Protein AF-A0A813KAL3-F1 (afdb_monomer)

pLDDT: mean 78.49, std 17.71, range [39.69, 97.56]

Foldseek 3Di:
DVVVVLVLQQVLADAAPVVVDPPDDHRHDHPLVSQVVSCVVVVVPPNVDHPVRSVVVVVVVVPPDDPDPLNVLVVVQDDQVPDPDDQFFKKFFDPPQDPVQWPDDPPGDGLFIWGFHDWDSSDVVFTWTWTAGLQRDTTIGGPVRMDGHPDDRHRDDPPVVVVVVVLCVLLVLLVDDPVPHDPLSVLLLLLLLLVLQVCVVVVHALVNVQVVLPPVPPQWHALVSQLVVSVVSVVVVRSPPPPDDDRDDSVSSVSSVVSQPRVPPNTHHSSSSNSNSVSSVVVVVVVVLVVVLVNDDCVSDDPVSVVVCVVVVVVVVVCVVVVPCVVVCVVVVLVVVVVPPPVVCVQVVCPPPPPPDDDDDDDDDDPPDPQDHDDPVLVVQLSVLQCVQCVVPVQWHFLVCLQVSCVSSVHHDDPLRSVLLCPVLDDPPDGTHHPNSSVVSNSCSVRDVNPRPDDSPPDDPPDDPVVVVVVVVVVD

Organism: Polarella glacialis (NCBI:txid89957)

Structure (mmCIF, N/CA/C/O backbone):
data_AF-A0A813KAL3-F1
#
_entry.id   AF-A0A813KAL3-F1
#
loop_
_atom_site.group_PDB
_atom_site.id
_atom_site.type_symbol
_atom_site.label_atom_id
_atom_site.label_alt_id
_atom_site.label_comp_id
_atom_site.label_asym_id
_atom_site.label_entity_id
_atom_site.label_seq_id
_atom_site.pdbx_PDB_ins_code
_atom_site.Cartn_x
_atom_site.Cartn_y
_atom_site.Cartn_z
_atom_site.occupancy
_atom_site.B_iso_or_equiv
_atom_site.auth_seq_id
_atom_site.auth_comp_id
_atom_site.auth_asym_id
_atom_site.auth_atom_id
_atom_site.pdbx_PDB_model_num
ATOM 1 N N . PHE A 1 1 ? 5.044 -33.926 -51.360 1.00 53.75 1 PHE A N 1
ATOM 2 C CA . PHE A 1 1 ? 5.041 -32.586 -50.729 1.00 53.75 1 PHE A CA 1
ATOM 3 C C . PHE A 1 1 ? 6.468 -32.076 -50.583 1.00 53.75 1 PHE A C 1
ATOM 5 O O . PHE A 1 1 ? 6.751 -31.003 -51.092 1.00 53.75 1 PHE A O 1
ATOM 12 N N . HIS A 1 2 ? 7.365 -32.892 -50.018 1.00 59.62 2 HIS A N 1
ATOM 13 C CA . HIS A 1 2 ? 8.795 -32.603 -49.872 1.00 59.62 2 HIS A CA 1
ATOM 14 C C . HIS A 1 2 ? 9.475 -32.104 -51.165 1.00 59.62 2 HIS A C 1
ATOM 16 O O . HIS A 1 2 ? 9.965 -30.988 -51.176 1.00 59.62 2 HIS A O 1
ATOM 22 N N . ASP A 1 3 ? 9.379 -32.826 -52.288 1.00 72.50 3 ASP A N 1
ATOM 23 C CA . ASP A 1 3 ? 10.091 -32.445 -53.531 1.00 72.50 3 ASP A CA 1
ATOM 24 C C . ASP A 1 3 ? 9.637 -31.102 -54.130 1.00 72.50 3 ASP A C 1
ATOM 26 O O . ASP A 1 3 ? 10.437 -30.334 -54.661 1.00 72.50 3 ASP A O 1
ATOM 30 N N . LYS A 1 4 ? 8.341 -30.782 -54.006 1.00 71.62 4 LYS A N 1
ATOM 31 C CA . LYS A 1 4 ? 7.794 -29.485 -54.438 1.00 71.62 4 LYS A CA 1
ATOM 32 C C . LYS A 1 4 ? 8.229 -28.356 -53.502 1.00 71.62 4 LYS A C 1
ATOM 34 O O . LYS A 1 4 ? 8.451 -27.241 -53.961 1.00 71.62 4 LYS A O 1
ATOM 39 N N . PHE A 1 5 ? 8.347 -28.648 -52.207 1.00 72.00 5 PHE A N 1
ATOM 40 C CA . PHE A 1 5 ? 8.825 -27.694 -51.214 1.00 72.00 5 PHE A CA 1
ATOM 41 C C . PHE A 1 5 ? 10.324 -27.428 -51.370 1.00 72.00 5 PHE A C 1
ATOM 43 O O . PHE A 1 5 ? 10.725 -26.275 -51.315 1.00 72.00 5 PHE A O 1
ATOM 50 N N . SER A 1 6 ? 11.134 -28.452 -51.656 1.00 78.06 6 SER A N 1
ATOM 51 C CA . SER A 1 6 ? 12.558 -28.292 -51.973 1.00 78.06 6 SER A CA 1
ATOM 52 C C . SER A 1 6 ? 12.765 -27.396 -53.193 1.00 78.06 6 SER A C 1
ATOM 54 O O . SER A 1 6 ? 13.559 -26.467 -53.123 1.00 78.06 6 SER A O 1
ATOM 56 N N . TYR A 1 7 ? 11.983 -27.589 -54.264 1.00 84.88 7 TYR A N 1
ATOM 57 C CA . TYR A 1 7 ? 12.041 -26.710 -55.436 1.00 84.88 7 TYR A CA 1
ATOM 58 C C . TYR A 1 7 ? 11.692 -25.253 -55.095 1.00 84.88 7 TYR A C 1
ATOM 60 O O . TYR A 1 7 ? 12.392 -24.337 -55.511 1.00 84.88 7 TYR A O 1
ATOM 68 N N . LEU A 1 8 ? 10.633 -25.023 -54.310 1.00 79.25 8 LEU A N 1
ATOM 69 C CA . LEU A 1 8 ? 10.284 -23.675 -53.848 1.00 79.25 8 LEU A CA 1
ATOM 70 C C . LEU A 1 8 ? 11.388 -23.081 -52.966 1.00 79.25 8 LEU A C 1
ATOM 72 O O . LEU A 1 8 ? 11.769 -21.932 -53.155 1.00 79.25 8 LEU A O 1
ATOM 76 N N . PHE A 1 9 ? 11.948 -23.857 -52.044 1.00 82.50 9 PHE A N 1
ATOM 77 C CA . PHE A 1 9 ? 13.043 -23.409 -51.192 1.00 82.50 9 PHE A CA 1
ATOM 78 C C . PHE A 1 9 ? 14.277 -23.007 -52.017 1.00 82.50 9 PHE A C 1
ATOM 80 O O . PHE A 1 9 ? 14.863 -21.954 -51.774 1.00 82.50 9 PHE A O 1
ATOM 87 N N . ASP A 1 10 ? 14.614 -23.781 -53.052 1.00 86.31 10 ASP A N 1
ATOM 88 C CA . ASP A 1 10 ? 15.715 -23.488 -53.973 1.00 86.31 10 ASP A CA 1
ATOM 89 C C . ASP A 1 10 ? 15.505 -22.212 -54.802 1.00 86.31 10 ASP A C 1
ATOM 91 O O . ASP A 1 10 ? 16.484 -21.566 -55.175 1.00 86.31 10 ASP A O 1
ATOM 95 N N . VAL A 1 11 ? 14.253 -21.836 -55.089 1.00 91.56 11 VAL A N 1
ATOM 96 C CA . VAL A 1 11 ? 13.915 -20.589 -55.800 1.00 91.56 11 VAL A CA 1
ATOM 97 C C . VAL A 1 11 ? 14.104 -19.363 -54.907 1.00 91.56 11 VAL A C 1
ATOM 99 O O . VAL A 1 11 ? 14.513 -18.312 -55.396 1.00 91.56 11 VAL A O 1
ATOM 102 N N . TYR A 1 12 ? 13.811 -19.487 -53.610 1.00 89.94 12 TYR A N 1
ATOM 103 C CA . TYR A 1 12 ? 13.822 -18.361 -52.672 1.00 89.94 12 TYR A CA 1
ATOM 104 C C . TYR A 1 12 ? 15.092 -18.262 -51.819 1.00 89.94 12 TYR A C 1
ATOM 106 O O . TYR A 1 12 ? 15.273 -17.256 -51.144 1.00 89.94 12 TYR A O 1
ATOM 114 N N . ARG A 1 13 ? 15.992 -19.250 -51.824 1.00 90.44 13 ARG A N 1
ATOM 115 C CA . ARG A 1 13 ? 17.281 -19.125 -51.124 1.00 90.44 13 ARG A CA 1
ATOM 116 C C . ARG A 1 13 ? 18.128 -17.995 -51.718 1.00 90.44 13 ARG A C 1
ATOM 118 O O . ARG A 1 13 ? 18.230 -17.842 -52.933 1.00 90.44 13 ARG A O 1
ATOM 125 N N . ASP A 1 14 ? 18.797 -17.247 -50.858 1.00 89.88 14 ASP A N 1
ATOM 126 C CA . ASP A 1 14 ? 19.598 -16.077 -51.229 1.00 89.88 14 ASP A CA 1
ATOM 127 C C . ASP A 1 14 ? 21.005 -16.095 -50.612 1.00 89.88 14 ASP A C 1
ATOM 129 O O . ASP A 1 14 ? 21.867 -15.316 -51.020 1.00 89.88 14 ASP A O 1
ATOM 133 N N . VAL A 1 15 ? 21.284 -17.023 -49.690 1.00 87.06 15 VAL A N 1
ATOM 134 C CA . VAL A 1 15 ? 22.611 -17.213 -49.092 1.00 87.06 15 VAL A CA 1
ATOM 135 C C . VAL A 1 15 ? 23.120 -18.617 -49.392 1.00 87.06 15 VAL A C 1
ATOM 137 O O . VAL A 1 15 ? 22.489 -19.615 -49.058 1.00 87.06 15 VAL A O 1
ATOM 140 N N . SER A 1 16 ? 24.300 -18.718 -50.004 1.00 85.19 16 SER A N 1
ATOM 141 C CA . SER A 1 16 ? 24.963 -20.010 -50.196 1.00 85.19 16 SER A CA 1
ATOM 142 C C . SER A 1 16 ? 25.546 -20.511 -48.877 1.00 85.19 16 SER A C 1
ATOM 144 O O . SER A 1 16 ? 26.274 -19.781 -48.214 1.00 85.19 16 SER A O 1
ATOM 146 N N . THR A 1 17 ? 25.285 -21.768 -48.516 1.00 83.44 17 THR A N 1
ATOM 147 C CA . THR A 1 17 ? 25.870 -22.429 -47.334 1.00 83.44 17 THR A CA 1
ATOM 148 C C . THR A 1 17 ? 27.205 -23.114 -47.635 1.00 83.44 17 THR A C 1
ATOM 150 O O . THR A 1 17 ? 27.777 -23.744 -46.752 1.00 83.44 17 THR A O 1
ATOM 153 N N . ALA A 1 18 ? 27.748 -22.964 -48.851 1.00 82.75 18 ALA A N 1
ATOM 154 C CA . ALA A 1 18 ? 28.988 -23.627 -49.271 1.00 82.75 18 ALA A CA 1
ATOM 155 C C . ALA A 1 18 ? 30.212 -23.268 -48.402 1.00 82.75 18 ALA A C 1
ATOM 157 O O . ALA A 1 18 ? 31.153 -24.051 -48.308 1.00 82.75 18 ALA A O 1
ATOM 158 N N . PHE A 1 19 ? 30.202 -22.110 -47.731 1.00 76.75 19 PHE A N 1
ATOM 159 C CA . PHE A 1 19 ? 31.289 -21.681 -46.842 1.00 76.75 19 PHE A CA 1
ATOM 160 C C . PHE A 1 19 ? 31.383 -22.491 -45.536 1.00 76.75 19 PHE A C 1
ATOM 162 O O . PHE A 1 19 ? 32.384 -22.384 -44.833 1.00 76.75 19 PHE A O 1
ATOM 169 N N . LEU A 1 20 ? 30.365 -23.291 -45.203 1.00 77.19 20 LEU A N 1
ATOM 170 C CA . LEU A 1 20 ? 30.324 -24.116 -43.990 1.00 77.19 20 LEU A CA 1
ATOM 171 C C . LEU A 1 20 ? 31.003 -25.493 -44.164 1.00 77.19 20 LEU A C 1
ATOM 173 O O . LEU A 1 20 ? 31.069 -26.262 -43.207 1.00 77.19 20 LEU A O 1
ATOM 177 N N . GLY A 1 21 ? 31.547 -25.789 -45.352 1.00 83.75 21 GLY A N 1
ATOM 178 C CA . GLY A 1 21 ? 32.268 -27.030 -45.656 1.00 83.75 21 GLY A CA 1
ATOM 179 C C . GLY A 1 21 ? 31.365 -28.252 -45.868 1.00 83.75 21 GLY A C 1
ATOM 180 O O . GLY A 1 21 ? 30.139 -28.148 -45.865 1.00 83.75 21 GLY A O 1
ATOM 181 N N . ASP A 1 22 ? 31.984 -29.426 -46.028 1.00 78.94 22 ASP A N 1
ATOM 182 C CA . ASP A 1 22 ? 31.327 -30.690 -46.425 1.00 78.94 22 ASP A CA 1
ATOM 183 C C . ASP A 1 22 ? 30.292 -31.232 -45.414 1.00 78.94 22 ASP A C 1
ATOM 185 O O . ASP A 1 22 ? 29.606 -32.215 -45.689 1.00 78.94 22 ASP A O 1
ATOM 189 N N . GLY A 1 23 ? 30.169 -30.608 -44.238 1.00 71.50 23 GLY A N 1
ATOM 190 C CA . GLY A 1 23 ? 29.200 -30.978 -43.203 1.00 71.50 23 GLY A CA 1
ATOM 191 C C . GLY A 1 23 ? 27.857 -30.244 -43.283 1.00 71.50 23 GLY A C 1
ATOM 192 O O . GLY A 1 23 ? 26.934 -30.603 -42.552 1.00 71.50 23 GLY A O 1
ATOM 193 N N . ALA A 1 24 ? 27.727 -29.216 -44.127 1.00 73.06 24 ALA A N 1
ATOM 194 C CA . ALA A 1 24 ? 26.480 -28.470 -44.257 1.00 73.06 24 ALA A CA 1
ATOM 195 C C . ALA A 1 24 ? 25.526 -29.136 -45.264 1.00 73.06 24 ALA A C 1
ATOM 197 O O . ALA A 1 24 ? 25.977 -29.608 -46.310 1.00 73.06 24 ALA A O 1
ATOM 198 N N . PRO A 1 25 ? 24.202 -29.140 -45.005 1.00 69.62 25 PRO A N 1
ATOM 199 C CA . PRO A 1 25 ? 23.235 -29.622 -45.980 1.00 69.62 25 PRO A CA 1
ATOM 200 C C . PRO A 1 25 ? 23.405 -28.861 -47.308 1.00 69.62 25 PRO A C 1
ATOM 202 O O . PRO A 1 25 ? 23.437 -27.620 -47.299 1.00 69.62 25 PRO A O 1
ATOM 205 N N . PRO A 1 26 ? 23.519 -29.560 -48.451 1.00 70.38 26 PRO A N 1
ATOM 206 C CA . PRO A 1 26 ? 23.567 -28.910 -49.752 1.00 70.38 26 PRO A CA 1
ATOM 207 C C . PRO A 1 26 ? 22.205 -28.254 -49.995 1.00 70.38 26 PRO A C 1
ATOM 209 O O . PRO A 1 26 ? 21.198 -28.947 -50.107 1.00 70.38 26 PRO A O 1
ATOM 212 N N . GLY A 1 27 ? 22.141 -26.921 -50.013 1.00 71.00 27 GLY A N 1
ATOM 213 C CA . GLY A 1 27 ? 20.837 -26.263 -50.135 1.00 71.00 27 GLY A CA 1
ATOM 214 C C . GLY A 1 27 ? 20.788 -24.750 -49.984 1.00 71.00 27 GLY A C 1
ATOM 215 O O . GLY A 1 27 ? 19.823 -24.157 -50.452 1.00 71.00 27 GLY A O 1
ATOM 216 N N . GLY A 1 28 ? 21.808 -24.091 -49.428 1.00 83.12 28 GLY A N 1
ATOM 217 C CA . GLY A 1 28 ? 21.713 -22.661 -49.122 1.00 83.12 28 GLY A CA 1
ATOM 218 C C . GLY A 1 28 ? 20.748 -22.362 -47.968 1.00 83.12 28 GLY A C 1
ATOM 219 O O . GLY A 1 28 ? 20.106 -23.252 -47.414 1.00 83.12 28 GLY A O 1
ATOM 220 N N . HIS A 1 29 ? 20.672 -21.096 -47.580 1.00 85.94 29 HIS A N 1
ATOM 221 C CA . HIS A 1 29 ? 19.776 -20.572 -46.559 1.00 85.94 29 HIS A CA 1
ATOM 222 C C . HIS A 1 29 ? 18.949 -19.429 -47.152 1.00 85.94 29 HIS A C 1
ATOM 224 O O . HIS A 1 29 ? 19.370 -18.763 -48.101 1.00 85.94 29 HIS A O 1
ATOM 230 N N . MET A 1 30 ? 17.763 -19.227 -46.592 1.00 90.94 30 MET A N 1
ATOM 231 C CA . MET A 1 30 ? 16.859 -18.146 -46.953 1.00 90.94 30 MET A CA 1
ATOM 232 C C . MET A 1 30 ? 16.943 -17.096 -45.851 1.00 90.94 30 MET A C 1
ATOM 234 O O . MET A 1 30 ? 16.617 -17.403 -44.710 1.00 90.94 30 MET A O 1
ATOM 238 N N . THR A 1 31 ? 17.384 -15.876 -46.147 1.00 91.50 31 THR A N 1
ATOM 239 C CA . THR A 1 31 ? 17.345 -14.788 -45.165 1.00 91.50 31 THR A CA 1
ATOM 240 C C . THR A 1 31 ? 15.905 -14.457 -44.794 1.00 91.50 31 THR A C 1
ATOM 242 O O . THR A 1 31 ? 14.956 -14.781 -45.511 1.00 91.50 31 THR A O 1
ATOM 245 N N . ILE A 1 32 ? 15.723 -13.713 -43.701 1.00 91.38 32 ILE A N 1
ATOM 246 C CA . ILE A 1 32 ? 14.401 -13.213 -43.316 1.00 91.38 32 ILE A CA 1
ATOM 247 C C . ILE A 1 32 ? 13.732 -12.419 -44.447 1.00 91.38 32 ILE A C 1
ATOM 249 O O . ILE A 1 32 ? 12.521 -12.508 -44.621 1.00 91.38 32 ILE A O 1
ATOM 253 N N . ALA A 1 33 ? 14.502 -11.672 -45.243 1.00 93.19 33 ALA A N 1
ATOM 254 C CA . ALA A 1 33 ? 13.959 -10.900 -46.354 1.00 93.19 33 ALA A CA 1
ATOM 255 C C . ALA A 1 33 ? 13.392 -11.822 -47.444 1.00 93.19 33 ALA A C 1
ATOM 257 O O . ALA A 1 33 ? 12.278 -11.602 -47.923 1.00 93.19 33 ALA A O 1
ATOM 258 N N . ALA A 1 34 ? 14.123 -12.883 -47.784 1.00 92.12 34 ALA A N 1
ATOM 259 C CA . ALA A 1 34 ? 13.679 -13.877 -48.747 1.00 92.12 34 ALA A CA 1
ATOM 260 C C . ALA A 1 34 ? 12.511 -14.734 -48.225 1.00 92.12 34 ALA A C 1
ATOM 262 O O . ALA A 1 34 ? 11.588 -15.035 -48.980 1.00 92.12 34 ALA A O 1
ATOM 263 N N . PHE A 1 35 ? 12.473 -15.032 -46.924 1.00 93.06 35 PHE A N 1
ATOM 264 C CA . PHE A 1 35 ? 11.352 -15.737 -46.296 1.00 93.06 35 PHE A CA 1
ATOM 265 C C . PHE A 1 35 ? 10.077 -14.894 -46.259 1.00 93.06 35 PHE A C 1
ATOM 267 O O . PHE A 1 35 ? 9.001 -15.377 -46.604 1.00 93.06 35 PHE A O 1
ATOM 274 N N . VAL A 1 36 ? 10.191 -13.603 -45.932 1.00 91.81 36 VAL A N 1
ATOM 275 C CA . VAL A 1 36 ? 9.070 -12.659 -46.039 1.00 91.81 36 VAL A CA 1
ATOM 276 C C . VAL A 1 36 ? 8.573 -12.587 -47.481 1.00 91.81 36 VAL A C 1
ATOM 278 O O . VAL A 1 36 ? 7.365 -12.625 -47.710 1.00 91.81 36 VAL A O 1
ATOM 281 N N . ARG A 1 37 ? 9.484 -12.533 -48.462 1.00 92.56 37 ARG A N 1
ATOM 282 C CA . ARG A 1 37 ? 9.133 -12.535 -49.887 1.00 92.56 37 ARG A CA 1
ATOM 283 C C . ARG A 1 37 ? 8.382 -13.805 -50.288 1.00 92.56 37 ARG A C 1
ATOM 285 O O . ARG A 1 37 ? 7.333 -13.697 -50.915 1.00 92.56 37 ARG A O 1
ATOM 292 N N . PHE A 1 38 ? 8.870 -14.974 -49.875 1.00 93.06 38 PHE A N 1
ATOM 293 C CA . PHE A 1 38 ? 8.184 -16.250 -50.068 1.00 93.06 38 PHE A CA 1
ATOM 294 C C . PHE A 1 38 ? 6.758 -16.194 -49.509 1.00 93.06 38 PHE A C 1
ATOM 296 O O . PHE A 1 38 ? 5.806 -16.454 -50.240 1.00 93.06 38 PHE A O 1
ATOM 303 N N . CYS A 1 39 ? 6.588 -15.770 -48.252 1.00 92.25 39 CYS A N 1
ATOM 304 C CA . CYS A 1 39 ? 5.274 -15.661 -47.618 1.00 92.25 39 CYS A CA 1
ATOM 305 C C . CYS A 1 39 ? 4.336 -14.663 -48.315 1.00 92.25 39 CYS A C 1
ATOM 307 O O . CYS A 1 39 ? 3.126 -14.882 -48.294 1.00 92.25 39 CYS A O 1
ATOM 309 N N . ILE A 1 40 ? 4.862 -13.595 -48.921 1.00 92.00 40 ILE A N 1
ATOM 310 C CA . ILE A 1 40 ? 4.076 -12.657 -49.739 1.00 92.00 40 ILE A CA 1
ATOM 311 C C . ILE A 1 40 ? 3.592 -13.338 -51.017 1.00 92.00 40 ILE A C 1
ATOM 313 O O . ILE A 1 40 ? 2.402 -13.295 -51.328 1.00 92.00 40 ILE A O 1
ATOM 317 N N . ASP A 1 41 ? 4.496 -13.996 -51.738 1.00 93.62 41 ASP A N 1
ATOM 318 C CA . ASP A 1 41 ? 4.194 -14.581 -53.044 1.00 93.62 41 ASP A CA 1
ATOM 319 C C . ASP A 1 41 ? 3.191 -15.747 -52.931 1.00 93.62 41 ASP A C 1
ATOM 321 O O . ASP A 1 41 ? 2.350 -15.926 -53.813 1.00 93.62 41 ASP A O 1
ATOM 325 N N . VAL A 1 42 ? 3.201 -16.489 -51.813 1.00 88.62 42 VAL A N 1
ATOM 326 C CA . VAL A 1 42 ? 2.192 -17.526 -51.510 1.00 88.62 42 VAL A CA 1
ATOM 327 C C . VAL A 1 42 ? 0.968 -17.008 -50.740 1.00 88.62 42 VAL A C 1
ATOM 329 O O . VAL A 1 42 ? 0.136 -17.801 -50.306 1.00 88.62 42 VAL A O 1
ATOM 332 N N . GLN A 1 43 ? 0.846 -15.688 -50.565 1.00 89.94 43 GLN A N 1
ATOM 333 C CA . GLN A 1 43 ? -0.262 -15.014 -49.873 1.00 89.94 43 GLN A CA 1
ATOM 334 C C . GLN A 1 43 ? -0.477 -15.443 -48.409 1.00 89.94 43 GLN A C 1
ATOM 336 O O . GLN A 1 43 ? -1.573 -15.304 -47.867 1.00 89.94 43 GLN A O 1
ATOM 341 N N . ILE A 1 44 ? 0.576 -15.922 -47.743 1.00 84.12 44 ILE A N 1
ATOM 342 C CA . ILE A 1 44 ? 0.588 -16.176 -46.297 1.00 84.12 44 ILE A CA 1
ATOM 343 C C . ILE A 1 44 ? 0.664 -14.850 -45.526 1.00 84.12 44 ILE A C 1
ATOM 345 O O . ILE A 1 44 ? -0.066 -14.650 -44.557 1.00 84.12 44 ILE A O 1
ATOM 349 N N . PHE A 1 45 ? 1.494 -13.910 -45.981 1.00 86.94 45 PHE A N 1
ATOM 350 C CA . PHE A 1 45 ? 1.580 -12.556 -45.433 1.00 86.94 45 PHE A CA 1
ATOM 351 C C . PHE A 1 45 ? 1.111 -11.534 -46.482 1.00 86.94 45 PHE A C 1
ATOM 353 O O . PHE A 1 45 ? 1.515 -11.643 -47.639 1.00 86.94 45 PHE A O 1
ATOM 360 N N . PRO A 1 46 ? 0.289 -10.532 -46.118 1.00 84.19 46 PRO A N 1
ATOM 361 C CA . PRO A 1 46 ? -0.242 -10.242 -44.779 1.00 84.19 46 PRO A CA 1
ATOM 362 C C . PRO A 1 46 ? -1.580 -10.935 -44.447 1.00 84.19 46 PRO A C 1
ATOM 364 O O . PRO A 1 46 ? -2.169 -10.641 -43.413 1.00 84.19 46 PRO A O 1
ATOM 367 N N . ASN A 1 47 ? -2.099 -11.808 -45.318 1.00 83.06 47 ASN A N 1
ATOM 368 C CA . ASN A 1 47 ? -3.496 -12.258 -45.236 1.00 83.06 47 ASN A CA 1
ATOM 369 C C . ASN A 1 47 ? -3.783 -13.270 -44.114 1.00 83.06 47 ASN A C 1
ATOM 371 O O . ASN A 1 47 ? -4.871 -13.240 -43.545 1.00 83.06 47 ASN A O 1
ATOM 375 N N . LEU A 1 48 ? -2.851 -14.187 -43.830 1.00 73.69 48 LEU A N 1
ATOM 376 C CA . LEU A 1 48 ? -3.042 -15.278 -42.863 1.00 73.69 48 LEU A CA 1
ATOM 377 C C . LEU A 1 48 ? -2.281 -15.047 -41.557 1.00 73.69 48 LEU A C 1
ATOM 379 O O . LEU A 1 48 ? -2.765 -15.430 -40.495 1.00 73.69 48 LEU A O 1
ATOM 383 N N . ILE A 1 49 ? -1.093 -14.447 -41.630 1.00 78.25 49 ILE A N 1
ATOM 384 C CA . ILE A 1 49 ? -0.241 -14.181 -40.466 1.00 78.25 49 ILE A CA 1
ATOM 385 C C . ILE A 1 49 ? 0.317 -12.759 -40.517 1.00 78.25 49 ILE A C 1
ATOM 387 O O . ILE A 1 49 ? 0.575 -12.222 -41.594 1.00 78.25 49 ILE A O 1
ATOM 391 N N . ASP A 1 50 ? 0.540 -12.161 -39.348 1.00 88.00 50 ASP A N 1
ATOM 392 C CA . ASP A 1 50 ? 1.211 -10.868 -39.215 1.00 88.00 50 ASP A CA 1
ATOM 393 C C . ASP A 1 50 ? 2.751 -10.999 -39.263 1.00 88.00 50 ASP A C 1
ATOM 395 O O . ASP A 1 50 ? 3.325 -12.091 -39.203 1.00 88.00 50 ASP A O 1
ATOM 399 N N . PHE A 1 51 ? 3.445 -9.861 -39.356 1.00 82.75 51 PHE A N 1
ATOM 400 C CA . PHE A 1 51 ? 4.905 -9.817 -39.479 1.00 82.75 51 PHE A CA 1
ATOM 401 C C . PHE A 1 51 ? 5.642 -10.365 -38.243 1.00 82.75 51 PHE A C 1
ATOM 403 O O . PHE A 1 51 ? 6.707 -10.966 -38.381 1.00 82.75 51 PHE A O 1
ATOM 410 N N . ASN A 1 52 ? 5.089 -10.203 -37.036 1.00 73.25 52 ASN A N 1
ATOM 411 C CA . ASN A 1 52 ? 5.691 -10.741 -35.813 1.00 73.25 52 ASN A CA 1
ATOM 412 C C . ASN A 1 52 ? 5.558 -12.264 -35.755 1.00 73.25 52 ASN A C 1
ATOM 414 O O . ASN A 1 52 ? 6.511 -12.942 -35.367 1.00 73.25 52 ASN A O 1
ATOM 418 N N . SER A 1 53 ? 4.408 -12.796 -36.166 1.00 75.50 53 SER A N 1
ATOM 419 C CA . SER A 1 53 ? 4.166 -14.235 -36.301 1.00 75.50 53 SER A CA 1
ATOM 420 C C . SER A 1 53 ? 5.116 -14.858 -37.332 1.00 75.50 53 SER A C 1
ATOM 422 O O . SER A 1 53 ? 5.757 -15.872 -37.054 1.00 75.50 53 SER A O 1
ATOM 424 N N . LEU A 1 54 ? 5.319 -14.190 -38.472 1.00 79.25 54 LEU A N 1
ATOM 425 C CA . LEU A 1 54 ? 6.282 -14.596 -39.499 1.00 79.25 54 LEU A CA 1
ATOM 426 C C . LEU A 1 54 ? 7.731 -14.579 -38.980 1.00 79.25 54 LEU A C 1
ATOM 428 O O . LEU A 1 54 ? 8.460 -15.554 -39.158 1.00 79.25 54 LEU A O 1
ATOM 432 N N . LEU A 1 55 ? 8.143 -13.517 -38.277 1.00 76.75 55 LEU A N 1
ATOM 433 C CA . LEU A 1 55 ? 9.458 -13.440 -37.627 1.00 76.75 55 LEU A CA 1
ATOM 434 C C . LEU A 1 55 ? 9.662 -14.534 -36.574 1.00 76.75 55 LEU A C 1
ATOM 436 O O . LEU A 1 55 ? 10.789 -14.988 -36.378 1.00 76.75 55 LEU A O 1
ATOM 440 N N . CYS A 1 56 ? 8.598 -14.927 -35.872 1.00 73.56 56 CYS A N 1
ATOM 441 C CA . CYS A 1 56 ? 8.634 -16.008 -34.896 1.00 73.56 56 CYS A CA 1
ATOM 442 C C . CYS A 1 56 ? 8.919 -17.340 -35.593 1.00 73.56 56 CYS A C 1
ATOM 444 O O . CYS A 1 56 ? 9.889 -18.000 -35.242 1.00 73.56 56 CYS A O 1
ATOM 446 N N . ILE A 1 57 ? 8.158 -17.661 -36.645 1.00 78.00 57 ILE A N 1
ATOM 447 C CA . ILE A 1 57 ? 8.346 -18.876 -37.452 1.00 78.00 57 ILE A CA 1
ATOM 448 C C . ILE A 1 57 ? 9.760 -18.930 -38.036 1.00 78.00 57 ILE A C 1
ATOM 450 O O . ILE A 1 57 ? 10.432 -19.952 -37.912 1.00 78.00 57 ILE A O 1
ATOM 454 N N . PHE A 1 58 ? 10.234 -17.823 -38.619 1.00 85.06 58 PHE A N 1
ATOM 455 C CA . PHE A 1 58 ? 11.582 -17.742 -39.178 1.00 85.06 58 PHE A CA 1
ATOM 456 C C . PHE A 1 58 ? 12.649 -18.036 -38.124 1.00 85.06 58 PHE A C 1
ATOM 458 O O . PHE A 1 58 ? 13.510 -18.884 -38.327 1.00 85.06 58 PHE A O 1
ATOM 465 N N . ARG A 1 59 ? 12.559 -17.377 -36.963 1.00 78.06 59 ARG A N 1
ATOM 466 C CA . ARG A 1 59 ? 13.526 -17.558 -35.877 1.00 78.06 59 ARG A CA 1
ATOM 467 C C . ARG A 1 59 ? 13.472 -18.955 -35.278 1.00 78.06 59 ARG A C 1
ATOM 469 O O . ARG A 1 59 ? 14.525 -19.467 -34.938 1.0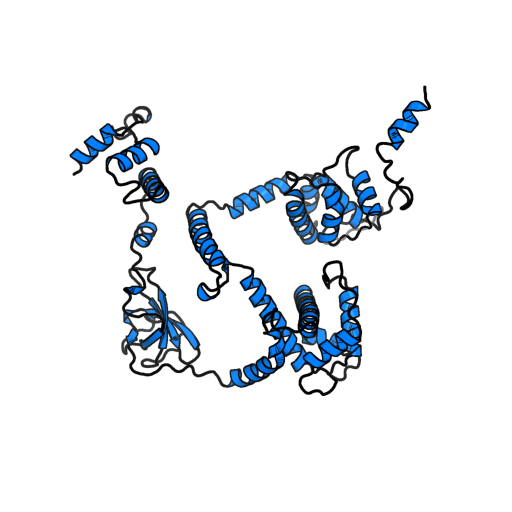0 78.06 59 ARG A O 1
ATOM 476 N N . SER A 1 60 ? 12.292 -19.566 -35.174 1.00 72.62 60 SER A N 1
ATOM 477 C CA . SER A 1 60 ? 12.134 -20.951 -34.718 1.00 72.62 60 SER A CA 1
ATOM 478 C C . SER A 1 60 ? 12.751 -21.954 -35.694 1.00 72.62 60 SER A C 1
ATOM 480 O O . SER A 1 60 ? 13.343 -22.938 -35.263 1.00 72.62 60 SER A O 1
ATOM 482 N N . ALA A 1 61 ? 12.643 -21.697 -37.000 1.00 75.38 61 ALA A N 1
ATOM 483 C CA . ALA A 1 61 ? 13.268 -22.516 -38.035 1.00 75.38 61 ALA A CA 1
ATOM 484 C C . ALA A 1 61 ? 14.788 -22.285 -38.139 1.00 75.38 61 ALA A C 1
ATOM 486 O O . ALA A 1 61 ? 15.521 -23.202 -38.492 1.00 75.38 61 ALA A O 1
ATOM 487 N N . GLU A 1 62 ? 15.270 -21.080 -37.825 1.00 70.50 62 GLU A N 1
ATOM 488 C CA . GLU A 1 62 ? 16.699 -20.751 -37.737 1.00 70.50 62 GLU A CA 1
ATOM 489 C C . GLU A 1 62 ? 17.330 -21.336 -36.460 1.00 70.50 62 GLU A C 1
ATOM 491 O O . GLU A 1 62 ? 18.483 -21.762 -36.456 1.00 70.50 62 GLU A O 1
ATOM 496 N N . SER A 1 63 ? 16.556 -21.415 -35.376 1.00 55.28 63 SER A N 1
ATOM 497 C CA . SER A 1 63 ? 16.980 -21.928 -34.078 1.00 55.28 63 SER A CA 1
ATOM 498 C C . SER A 1 63 ? 16.715 -23.423 -33.903 1.00 55.28 63 SER A C 1
ATOM 500 O O . SER A 1 63 ? 16.183 -23.786 -32.859 1.00 55.28 63 SER A O 1
ATOM 502 N N . VAL A 1 64 ? 17.067 -24.299 -34.856 1.00 52.12 64 VAL A N 1
ATOM 503 C CA . VAL A 1 64 ? 17.034 -25.766 -34.635 1.00 52.12 64 VAL A CA 1
ATOM 504 C C . VAL A 1 64 ? 18.069 -26.170 -33.565 1.00 52.12 64 VAL A C 1
ATOM 506 O O . VAL A 1 64 ? 19.115 -26.747 -33.840 1.00 52.12 64 VAL A O 1
ATOM 509 N N . GLY A 1 65 ? 17.783 -25.798 -32.322 1.00 51.78 65 GLY A N 1
ATOM 510 C CA . GLY A 1 65 ? 17.929 -26.611 -31.133 1.00 51.78 65 GLY A CA 1
ATOM 511 C C . GLY A 1 65 ? 16.548 -27.186 -30.803 1.00 51.78 65 GLY A C 1
ATOM 512 O O . GLY A 1 65 ? 15.524 -26.610 -31.174 1.00 51.78 65 GLY A O 1
ATOM 513 N N . ASP A 1 66 ? 16.541 -28.357 -30.179 1.00 46.16 66 ASP A N 1
ATOM 514 C CA . ASP A 1 66 ? 15.372 -29.193 -29.903 1.00 46.16 66 ASP A CA 1
ATOM 515 C C . ASP A 1 66 ? 14.131 -28.394 -29.475 1.00 46.16 66 ASP A C 1
ATOM 517 O O . ASP A 1 66 ? 14.164 -27.640 -28.504 1.00 46.16 66 ASP A O 1
ATOM 521 N N . ILE A 1 67 ? 13.010 -28.581 -30.181 1.00 46.12 67 ILE A N 1
ATOM 522 C CA . ILE A 1 67 ? 11.709 -28.071 -29.737 1.00 46.12 67 ILE A CA 1
ATOM 523 C C . ILE A 1 67 ? 11.381 -28.791 -28.427 1.00 46.12 67 ILE A C 1
ATOM 525 O O . ILE A 1 67 ? 11.084 -29.991 -28.417 1.00 46.12 67 ILE A O 1
ATOM 529 N N . PHE A 1 68 ? 11.465 -28.078 -27.307 1.00 55.78 68 PHE A N 1
ATOM 530 C CA . PHE A 1 68 ? 11.196 -28.661 -26.003 1.00 55.78 68 PHE A CA 1
ATOM 531 C C . PHE A 1 68 ? 9.694 -28.908 -25.836 1.00 55.78 68 PHE A C 1
ATOM 533 O O . PHE A 1 68 ? 8.843 -28.163 -26.323 1.00 55.78 68 PHE A O 1
ATOM 540 N N . ARG A 1 69 ? 9.342 -29.959 -25.085 1.00 54.28 69 ARG A N 1
ATOM 541 C CA . ARG A 1 69 ? 7.948 -30.326 -24.770 1.00 54.28 69 ARG A CA 1
ATOM 542 C C . ARG A 1 69 ? 7.149 -29.164 -24.152 1.00 54.28 69 ARG A C 1
ATOM 544 O O . ARG A 1 69 ? 5.930 -29.152 -24.274 1.00 54.28 69 ARG A O 1
ATOM 551 N N . SER A 1 70 ? 7.817 -28.202 -23.513 1.00 57.31 70 SER A N 1
ATOM 552 C CA . SER A 1 70 ? 7.221 -26.960 -23.000 1.00 57.31 70 SER A CA 1
ATOM 553 C C . SER A 1 70 ? 6.618 -26.085 -24.099 1.00 57.31 70 SER A C 1
ATOM 555 O O . SER A 1 70 ? 5.525 -25.555 -23.924 1.00 57.31 70 SER A O 1
ATOM 557 N N . ASP A 1 71 ? 7.287 -25.986 -25.244 1.00 56.91 71 ASP A N 1
ATOM 558 C CA . ASP A 1 71 ? 6.905 -25.072 -26.324 1.00 56.91 71 ASP A CA 1
ATOM 559 C C . ASP A 1 71 ? 5.736 -25.663 -27.121 1.00 56.91 71 ASP A C 1
ATOM 561 O O . ASP A 1 71 ? 4.800 -24.964 -27.503 1.00 56.91 71 ASP A O 1
ATOM 565 N N . LEU A 1 72 ? 5.724 -26.992 -27.263 1.00 54.84 72 LEU A N 1
ATOM 566 C CA . LEU A 1 72 ? 4.607 -27.732 -27.850 1.00 54.84 72 LEU A CA 1
ATOM 567 C C . LEU A 1 72 ? 3.349 -27.667 -26.965 1.00 54.84 72 LEU A C 1
ATOM 569 O O . LEU A 1 72 ? 2.242 -27.538 -27.487 1.00 54.84 72 LEU A O 1
ATOM 573 N N . LYS A 1 73 ? 3.510 -27.685 -25.631 1.00 60.03 73 LYS A N 1
ATOM 574 C CA . LYS A 1 73 ? 2.404 -27.463 -24.681 1.00 60.03 73 LYS A CA 1
ATOM 575 C C . LYS A 1 73 ? 1.790 -26.069 -24.841 1.00 60.03 73 LYS A C 1
ATOM 577 O O . LYS A 1 73 ? 0.574 -25.937 -24.754 1.00 60.03 73 LYS A O 1
ATOM 582 N N . GLN A 1 74 ? 2.597 -25.050 -25.141 1.00 58.28 74 GLN A N 1
ATOM 583 C CA . GLN A 1 74 ? 2.120 -23.674 -25.302 1.00 58.28 74 GLN A CA 1
ATOM 584 C C . GLN A 1 74 ? 1.262 -23.476 -26.565 1.00 58.28 74 GLN A C 1
ATOM 586 O O . GLN A 1 74 ? 0.357 -22.646 -26.569 1.00 58.28 74 GLN A O 1
ATOM 591 N N . CYS A 1 75 ? 1.482 -24.269 -27.617 1.00 53.94 75 CYS A N 1
ATOM 592 C CA . CYS A 1 75 ? 0.646 -24.254 -28.823 1.00 53.94 75 CYS A CA 1
ATOM 593 C C . CYS A 1 75 ? -0.637 -25.099 -28.707 1.00 53.94 75 CYS A C 1
ATOM 595 O O . CYS A 1 75 ? -1.488 -25.020 -29.588 1.00 53.94 75 CYS A O 1
ATOM 597 N N . MET A 1 76 ? -0.778 -25.907 -27.650 1.00 61.81 76 MET A N 1
ATOM 598 C CA . MET A 1 76 ? -1.909 -26.821 -27.431 1.00 61.81 76 MET A CA 1
ATOM 599 C C . MET A 1 76 ? -2.811 -26.400 -26.261 1.00 61.81 76 MET A C 1
ATOM 601 O O . MET A 1 76 ? -3.593 -27.213 -25.765 1.00 61.81 76 MET A O 1
ATOM 605 N N . VAL A 1 77 ? -2.708 -25.148 -25.805 1.00 67.75 77 VAL A N 1
ATOM 606 C CA . VAL A 1 77 ? -3.576 -24.614 -24.749 1.00 67.75 77 VAL A CA 1
ATOM 607 C C . VAL A 1 77 ? -5.020 -24.646 -25.248 1.00 67.75 77 VAL A C 1
ATOM 609 O O . VAL A 1 77 ? -5.364 -23.958 -26.208 1.00 67.75 77 VAL A O 1
ATOM 612 N N . LYS A 1 78 ? -5.854 -25.474 -24.612 1.00 75.31 78 LYS A N 1
ATOM 613 C CA . LYS A 1 78 ? -7.291 -25.522 -24.896 1.00 75.31 78 LYS A CA 1
ATOM 614 C C . LYS A 1 78 ? -7.930 -24.200 -24.490 1.00 75.31 78 LYS A C 1
ATOM 616 O O . LYS A 1 78 ? -7.554 -23.616 -23.473 1.00 75.31 78 LYS A O 1
ATOM 621 N N . ASP A 1 79 ? -8.911 -23.753 -25.263 1.00 77.88 79 ASP A N 1
ATOM 622 C CA . ASP A 1 79 ? -9.706 -22.588 -24.897 1.00 77.88 79 ASP A CA 1
ATOM 623 C C . ASP A 1 79 ? -10.451 -22.889 -23.576 1.00 77.88 79 ASP A C 1
ATOM 625 O O . ASP A 1 79 ? -11.158 -23.898 -23.492 1.00 77.88 79 ASP A O 1
ATOM 629 N N . PRO A 1 80 ? -10.314 -22.060 -22.522 1.00 77.62 80 PRO A N 1
ATOM 630 C CA . PRO A 1 80 ? -11.040 -22.251 -21.265 1.00 77.62 80 PRO A CA 1
ATOM 631 C C . PRO A 1 80 ? -12.564 -22.357 -21.440 1.00 77.62 80 PRO A C 1
ATOM 633 O O . PRO A 1 80 ? -13.238 -22.986 -20.620 1.00 77.62 80 PRO A O 1
ATOM 636 N N . SER A 1 81 ? -13.116 -21.774 -22.509 1.00 82.25 81 SER A N 1
ATOM 637 C CA . SER A 1 81 ? -14.542 -21.871 -22.840 1.00 82.25 81 SER A CA 1
ATOM 638 C C . SER A 1 81 ? -14.984 -23.281 -23.258 1.00 82.25 81 SER A C 1
ATOM 640 O O . SER A 1 81 ? -16.161 -23.609 -23.124 1.00 82.25 81 SER A O 1
ATOM 642 N N . GLU A 1 82 ? -14.056 -24.147 -23.677 1.00 85.31 82 GLU A N 1
ATOM 643 C CA . GLU A 1 82 ? -14.329 -25.551 -24.018 1.00 85.31 82 GLU A CA 1
ATOM 644 C C . GLU A 1 82 ? -14.287 -26.487 -22.798 1.00 85.31 82 GLU A C 1
ATOM 646 O O . GLU A 1 82 ? -14.600 -27.675 -22.905 1.00 85.31 82 GLU A O 1
ATOM 651 N N . SER A 1 83 ? -13.914 -25.975 -21.621 1.00 88.25 83 SER A N 1
ATOM 652 C CA . SER A 1 83 ? -13.914 -26.759 -20.386 1.00 88.25 83 SER A CA 1
ATOM 653 C C . SER A 1 83 ? -15.328 -27.199 -19.997 1.00 88.25 83 SER A C 1
ATOM 655 O O . SER A 1 83 ? -16.299 -26.448 -20.110 1.00 88.25 83 SER A O 1
ATOM 657 N N . LYS A 1 84 ? -15.430 -28.418 -19.448 1.00 91.69 84 LYS A N 1
ATOM 658 C CA . LYS A 1 84 ? -16.683 -29.019 -18.957 1.00 91.69 84 LYS A CA 1
ATOM 659 C C . LYS A 1 84 ? -17.391 -28.170 -17.895 1.00 91.69 84 LYS A C 1
ATOM 661 O O . LYS A 1 84 ? -18.607 -28.264 -17.760 1.00 91.69 84 LYS A O 1
ATOM 666 N N . PHE A 1 85 ? -16.630 -27.400 -17.124 1.00 94.12 85 PHE A N 1
ATOM 667 C CA . PHE A 1 85 ? -17.145 -26.505 -16.094 1.00 94.12 85 PHE A CA 1
ATOM 668 C C . PHE A 1 85 ? -16.686 -25.089 -16.389 1.00 94.12 85 PHE A C 1
ATOM 670 O O . PHE A 1 85 ? -15.585 -24.910 -16.902 1.00 94.12 85 PHE A O 1
ATOM 677 N N . GLN A 1 86 ? -17.496 -24.107 -16.012 1.00 94.69 86 GLN A N 1
ATOM 678 C CA . GLN A 1 86 ? -17.222 -22.682 -16.156 1.00 94.69 86 GLN A CA 1
ATOM 679 C C . GLN A 1 86 ? -17.144 -21.992 -14.781 1.00 94.69 86 GLN A C 1
ATOM 681 O O . GLN A 1 86 ? -17.722 -22.479 -13.800 1.00 94.69 86 GLN A O 1
ATOM 686 N N . PRO A 1 87 ? -16.426 -20.856 -14.650 1.00 94.69 87 PRO A N 1
ATOM 687 C CA . PRO A 1 87 ? -16.435 -20.073 -13.418 1.00 94.69 87 PRO A CA 1
ATOM 688 C C . PRO A 1 87 ? -17.864 -19.667 -13.038 1.00 94.69 87 PRO A C 1
ATOM 690 O O . PRO A 1 87 ? -18.573 -19.033 -13.813 1.00 94.69 87 PRO A O 1
ATOM 693 N N . GLY A 1 88 ? -18.283 -20.021 -11.825 1.00 93.44 88 GLY A N 1
ATOM 694 C CA . GLY A 1 88 ? -19.652 -19.830 -11.347 1.00 93.44 88 GLY A CA 1
ATOM 695 C C . GLY A 1 88 ? -20.420 -21.128 -11.122 1.00 93.44 88 GLY A C 1
ATOM 696 O O . GLY A 1 88 ? -21.297 -21.133 -10.255 1.00 93.44 88 GLY A O 1
ATOM 697 N N . ASP A 1 89 ? -20.045 -22.212 -11.806 1.00 96.44 89 ASP A N 1
ATOM 698 C CA . ASP A 1 89 ? -20.694 -23.512 -11.657 1.00 96.44 89 ASP A CA 1
ATOM 699 C C . ASP A 1 89 ? -20.571 -24.044 -10.231 1.00 96.44 89 ASP A C 1
ATOM 701 O O . ASP A 1 89 ? -19.569 -23.831 -9.536 1.00 96.44 89 ASP A O 1
ATOM 705 N N . VAL A 1 90 ? -21.601 -24.768 -9.794 1.00 96.81 90 VAL A N 1
ATOM 706 C CA . VAL A 1 90 ? -21.587 -25.465 -8.511 1.00 96.81 90 VAL A CA 1
ATOM 707 C C . VAL A 1 90 ? -21.279 -26.933 -8.756 1.00 96.81 90 VAL A C 1
ATOM 709 O O . VAL A 1 90 ? -21.989 -27.635 -9.476 1.00 96.81 90 VAL A O 1
ATOM 712 N N . VAL A 1 91 ? -20.199 -27.397 -8.145 1.00 97.19 91 VAL A N 1
ATOM 713 C CA . VAL A 1 91 ? -19.692 -28.761 -8.264 1.00 97.19 91 VAL A CA 1
ATOM 714 C C . VAL A 1 91 ? -19.579 -29.411 -6.893 1.00 97.19 91 VAL A C 1
ATOM 716 O O . VAL A 1 91 ? -19.586 -28.749 -5.860 1.00 97.19 91 VAL A O 1
ATOM 719 N N . GLN A 1 92 ? -19.466 -30.728 -6.867 1.00 96.50 92 GLN A N 1
ATOM 720 C CA . GLN A 1 92 ? -19.196 -31.509 -5.667 1.00 96.50 92 GLN A CA 1
ATOM 721 C C . GLN A 1 92 ? -18.186 -32.606 -5.989 1.00 96.50 92 GLN A C 1
ATOM 723 O O . GLN A 1 92 ? -18.081 -33.058 -7.131 1.00 96.50 92 GLN A O 1
ATOM 728 N N . LEU A 1 93 ? -17.457 -33.056 -4.971 1.00 94.94 93 LEU A N 1
ATOM 729 C CA . LEU A 1 93 ? -16.541 -34.184 -5.114 1.00 94.94 93 LEU A CA 1
ATOM 730 C C . LEU A 1 93 ? -17.303 -35.486 -5.386 1.00 94.94 93 LEU A C 1
ATOM 732 O O . LEU A 1 93 ? -18.296 -35.792 -4.716 1.00 94.94 93 LEU A O 1
ATOM 736 N N . VAL A 1 94 ? -16.801 -36.275 -6.337 1.00 94.31 94 VAL A N 1
ATOM 737 C CA . VAL A 1 94 ? -17.286 -37.633 -6.614 1.00 94.31 94 VAL A CA 1
ATOM 738 C C . VAL A 1 94 ? -17.012 -38.527 -5.403 1.00 94.31 94 VAL A C 1
ATOM 740 O O . VAL A 1 94 ? -15.996 -38.387 -4.727 1.00 94.31 94 VAL A O 1
ATOM 743 N N . LYS A 1 95 ? -17.896 -39.497 -5.132 1.00 92.31 95 LYS A N 1
ATOM 744 C CA . LYS A 1 95 ? -17.757 -40.428 -3.992 1.00 92.31 95 LYS A CA 1
ATOM 745 C C . LYS A 1 95 ? -16.438 -41.208 -3.967 1.00 92.31 95 LYS A C 1
ATOM 747 O O . LYS A 1 95 ? -16.005 -41.609 -2.895 1.00 92.31 95 LYS A O 1
ATOM 752 N N . ASN A 1 96 ? -15.820 -41.389 -5.131 1.00 86.62 96 ASN A N 1
ATOM 753 C CA . ASN A 1 96 ? -14.582 -42.141 -5.309 1.00 86.62 96 ASN A CA 1
ATOM 754 C C . ASN A 1 96 ? -13.349 -41.232 -5.453 1.00 86.62 96 ASN A C 1
ATOM 756 O O . ASN A 1 96 ? -12.288 -41.725 -5.827 1.00 86.62 96 ASN A O 1
ATOM 760 N N . ALA A 1 97 ? -13.475 -39.922 -5.206 1.00 86.75 97 ALA A N 1
ATOM 761 C CA . ALA A 1 97 ? -12.335 -39.015 -5.239 1.00 86.75 97 ALA A CA 1
ATOM 762 C C . ALA A 1 97 ? -11.314 -39.438 -4.171 1.00 86.75 97 ALA A C 1
ATOM 764 O O . ALA A 1 97 ? -11.628 -39.511 -2.980 1.00 86.75 97 ALA A O 1
ATOM 765 N N . THR A 1 98 ? -10.099 -39.760 -4.606 1.00 81.25 98 THR A N 1
ATOM 766 C CA . THR A 1 98 ? -9.003 -40.162 -3.721 1.00 81.25 98 THR A CA 1
ATOM 767 C C . THR A 1 98 ? -8.367 -38.941 -3.058 1.00 81.25 98 THR A C 1
ATOM 769 O O . THR A 1 98 ? -8.550 -37.808 -3.504 1.00 81.25 98 THR A O 1
ATOM 772 N N . ALA A 1 99 ? -7.573 -39.162 -2.006 1.00 71.38 99 ALA A N 1
ATOM 773 C CA . ALA A 1 99 ? -6.776 -38.109 -1.370 1.00 71.38 99 ALA A CA 1
ATOM 774 C C . ALA A 1 99 ? -5.898 -37.341 -2.381 1.00 71.38 99 ALA A C 1
ATOM 776 O O . ALA A 1 99 ? -5.751 -36.129 -2.257 1.00 71.38 99 ALA A O 1
ATOM 777 N N . ASP A 1 100 ? -5.417 -38.026 -3.422 1.00 76.50 100 ASP A N 1
ATOM 778 C CA . ASP A 1 100 ? -4.587 -37.461 -4.496 1.00 76.50 100 ASP A CA 1
ATOM 779 C C . ASP A 1 100 ? -5.364 -36.555 -5.465 1.00 76.50 100 ASP A C 1
ATOM 781 O O . ASP A 1 100 ? -4.778 -35.856 -6.288 1.00 76.50 100 ASP A O 1
ATOM 785 N N . SER A 1 101 ? -6.697 -36.564 -5.391 1.00 74.81 101 SER A N 1
ATOM 786 C CA . SER A 1 101 ? -7.562 -35.754 -6.253 1.00 74.81 101 SER A CA 1
ATOM 787 C C . SER A 1 101 ? -7.682 -34.299 -5.783 1.00 74.81 101 SER A C 1
ATOM 789 O O . SER A 1 101 ? -8.152 -33.445 -6.538 1.00 74.81 101 SER A O 1
ATOM 791 N N . VAL A 1 102 ? -7.283 -34.015 -4.536 1.00 77.25 102 VAL A N 1
ATOM 792 C CA . VAL A 1 102 ? -7.361 -32.691 -3.908 1.00 77.25 102 VAL A CA 1
ATOM 793 C C . VAL A 1 102 ? -5.958 -32.231 -3.539 1.00 77.25 102 VAL A C 1
ATOM 795 O O . VAL A 1 102 ? -5.314 -32.793 -2.656 1.00 77.25 102 VAL A O 1
ATOM 798 N N . PHE A 1 103 ? -5.497 -31.153 -4.166 1.00 74.06 103 PHE A N 1
ATOM 799 C CA . PHE A 1 103 ? -4.213 -30.555 -3.822 1.00 74.06 103 PHE A CA 1
ATOM 800 C C . PHE A 1 103 ? -4.368 -29.716 -2.543 1.00 74.06 103 PHE A C 1
ATOM 802 O O . PHE A 1 103 ? -4.885 -28.595 -2.570 1.00 74.06 103 PHE A O 1
ATOM 809 N N . GLY A 1 104 ? -3.944 -30.268 -1.402 1.00 69.38 104 GLY A N 1
ATOM 810 C CA . GLY A 1 104 ? -3.894 -29.574 -0.109 1.00 69.38 104 GLY A CA 1
ATOM 811 C C . GLY A 1 104 ? -4.560 -30.331 1.053 1.00 69.38 104 GLY A C 1
ATOM 812 O O . GLY A 1 104 ? -5.079 -31.429 0.872 1.00 69.38 104 GLY A O 1
ATOM 813 N N . PRO A 1 105 ? -4.546 -29.759 2.273 1.00 57.47 105 PRO A N 1
ATOM 814 C CA . PRO A 1 105 ? -5.051 -30.426 3.475 1.00 57.47 105 PRO A CA 1
ATOM 815 C C . PRO A 1 105 ? -6.557 -30.755 3.386 1.00 57.47 105 PRO A C 1
ATOM 817 O O . PRO A 1 105 ? -7.375 -29.905 3.026 1.00 57.47 105 PRO A O 1
ATOM 820 N N . HIS A 1 106 ? -6.896 -32.004 3.731 1.00 62.31 106 HIS A N 1
ATOM 821 C CA . HIS A 1 106 ? -8.151 -32.735 3.471 1.00 62.31 106 HIS A CA 1
ATOM 822 C C . HIS A 1 106 ? -9.424 -32.235 4.195 1.00 62.31 106 HIS A C 1
ATOM 824 O O . HIS A 1 106 ? -10.105 -33.001 4.876 1.00 62.31 106 HIS A O 1
ATOM 830 N N . GLU A 1 107 ? -9.798 -30.964 4.061 1.00 80.38 107 GLU A N 1
ATOM 831 C CA . GLU A 1 107 ? -11.009 -30.438 4.722 1.00 80.38 107 GLU A CA 1
ATOM 832 C C . GLU A 1 107 ? -12.308 -30.535 3.899 1.00 80.38 107 GLU A C 1
ATOM 834 O O . GLU A 1 107 ? -13.374 -30.207 4.428 1.00 80.38 107 GLU A O 1
ATOM 839 N N . ILE A 1 108 ? -12.262 -30.970 2.636 1.00 89.19 108 ILE A N 1
ATOM 840 C CA . ILE A 1 108 ? -13.447 -30.980 1.765 1.00 89.19 108 ILE A CA 1
ATOM 841 C C . ILE A 1 108 ? -14.237 -32.275 1.960 1.00 89.19 108 ILE A C 1
ATOM 843 O O . ILE A 1 108 ? -13.717 -33.371 1.750 1.00 89.19 108 ILE A O 1
ATOM 847 N N . ARG A 1 109 ? -15.511 -32.162 2.348 1.00 89.94 109 ARG A N 1
ATOM 848 C CA . ARG A 1 109 ? -16.393 -33.326 2.504 1.00 89.94 109 ARG A CA 1
ATOM 849 C C . ARG A 1 109 ? -16.991 -33.727 1.157 1.00 89.94 109 ARG A C 1
ATOM 851 O O . ARG A 1 109 ? -17.464 -32.880 0.403 1.00 89.94 109 ARG A O 1
ATOM 858 N N . VAL A 1 110 ? -17.029 -35.030 0.879 1.00 92.44 110 VAL A N 1
ATOM 859 C CA . VAL A 1 110 ? -17.736 -35.583 -0.287 1.00 92.44 110 VAL A CA 1
ATOM 860 C C . VAL A 1 110 ? -19.207 -35.145 -0.248 1.00 92.44 110 VAL A C 1
ATOM 862 O O . VAL A 1 110 ? -19.879 -35.313 0.771 1.00 92.44 110 VAL A O 1
ATOM 865 N N . GLY A 1 111 ? -19.701 -34.576 -1.351 1.00 91.19 111 GLY A N 1
ATOM 866 C CA . GLY A 1 111 ? -21.065 -34.040 -1.463 1.00 91.19 111 GLY A CA 1
ATOM 867 C C . GLY A 1 111 ? -21.284 -32.635 -0.878 1.00 91.19 111 GLY A C 1
ATOM 868 O O . GLY A 1 111 ? -22.423 -32.163 -0.857 1.00 91.19 111 GLY A O 1
ATOM 869 N N . GLU A 1 112 ? -20.242 -31.957 -0.382 1.00 93.25 112 GLU A N 1
ATOM 870 C CA . GLU A 1 112 ? -20.319 -30.519 -0.089 1.00 93.25 112 GLU A CA 1
ATOM 871 C C . GLU A 1 112 ? -20.367 -29.728 -1.411 1.00 93.25 112 GLU A C 1
ATOM 873 O O . GLU A 1 112 ? -19.551 -30.009 -2.292 1.00 93.25 112 GLU A O 1
ATOM 878 N N . PRO A 1 113 ? -21.293 -28.760 -1.581 1.00 95.88 113 PRO A N 1
ATOM 879 C CA . PRO A 1 113 ? -21.314 -27.907 -2.764 1.00 95.88 113 PRO A CA 1
ATOM 880 C C . PRO A 1 113 ? -20.123 -26.944 -2.747 1.00 95.88 113 PRO A C 1
ATOM 882 O O . PRO A 1 113 ? -19.839 -26.284 -1.743 1.00 95.88 113 PRO A O 1
ATOM 885 N N . LEU A 1 114 ? -19.443 -26.843 -3.881 1.00 96.19 114 LEU A N 1
ATOM 886 C CA . LEU A 1 114 ? -18.259 -26.026 -4.112 1.00 96.19 114 LEU A CA 1
ATOM 887 C C . LEU A 1 114 ? -18.518 -25.138 -5.326 1.00 96.19 114 LEU A C 1
ATOM 889 O O . LEU A 1 114 ? -19.091 -25.599 -6.306 1.00 96.19 114 LEU A O 1
ATOM 893 N N . LYS A 1 115 ? -18.080 -23.881 -5.294 1.00 96.81 115 LYS A N 1
ATOM 894 C CA . LYS A 1 115 ? -18.222 -22.971 -6.439 1.00 96.81 115 LYS A CA 1
ATOM 895 C C . LYS A 1 115 ? -16.936 -22.923 -7.250 1.00 96.81 115 LYS A C 1
ATOM 897 O O . LYS A 1 115 ? -15.886 -22.624 -6.683 1.00 96.81 115 LYS A O 1
ATOM 902 N N . VAL A 1 116 ? -16.997 -23.174 -8.552 1.00 96.56 116 VAL A N 1
ATOM 903 C CA . VAL A 1 116 ? -15.849 -23.026 -9.457 1.00 96.56 116 VAL A CA 1
ATOM 904 C C . VAL A 1 116 ? -15.491 -21.540 -9.562 1.00 96.56 116 VAL A C 1
ATOM 906 O O . VAL A 1 116 ? -16.340 -20.703 -9.856 1.00 96.56 116 VAL A O 1
ATOM 909 N N . VAL A 1 117 ? -14.237 -21.199 -9.269 1.00 95.81 117 VAL A N 1
ATOM 910 C CA . VAL A 1 117 ? -13.684 -19.831 -9.313 1.00 95.81 117 VAL A CA 1
ATOM 911 C C . VAL A 1 117 ? -12.755 -19.650 -10.509 1.00 95.81 117 VAL A C 1
ATOM 913 O O . VAL A 1 117 ? -12.606 -18.542 -11.006 1.00 95.81 117 VAL A O 1
ATOM 916 N N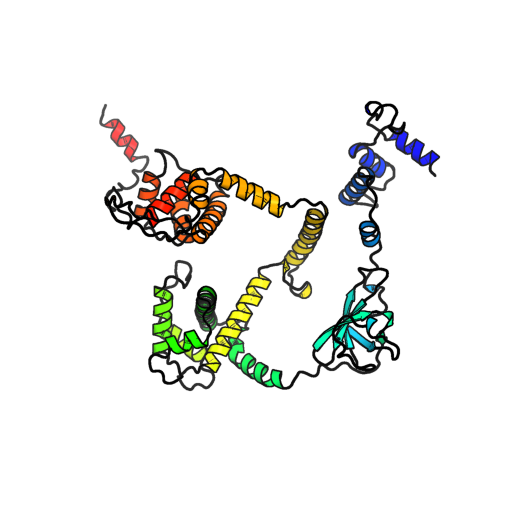 . GLY A 1 118 ? -12.112 -20.724 -10.956 1.00 93.38 118 GLY A N 1
ATOM 917 C CA . GLY A 1 118 ? -11.199 -20.704 -12.090 1.00 93.38 118 GLY A CA 1
ATOM 918 C C . GLY A 1 118 ? -10.873 -22.115 -12.547 1.00 93.38 118 GLY A C 1
ATOM 919 O O . GLY A 1 118 ? -11.142 -23.083 -11.834 1.00 93.38 118 GLY A O 1
ATOM 920 N N . ILE A 1 119 ? -10.305 -22.220 -13.738 1.00 92.50 119 ILE A N 1
ATOM 921 C CA . ILE A 1 119 ? -9.958 -23.483 -14.382 1.00 92.50 119 ILE A CA 1
ATOM 922 C C . ILE A 1 119 ? -8.519 -23.334 -14.845 1.00 92.50 119 ILE A C 1
ATOM 924 O O . ILE A 1 119 ? -8.169 -22.317 -15.441 1.00 92.50 119 ILE A O 1
ATOM 928 N N . ASP A 1 120 ? -7.693 -24.319 -14.532 1.00 89.12 120 ASP A N 1
ATOM 929 C CA . ASP A 1 120 ? -6.339 -24.406 -15.047 1.00 89.12 120 ASP A CA 1
ATOM 930 C C . ASP A 1 120 ? -6.316 -25.421 -16.188 1.00 89.12 120 ASP A C 1
ATOM 932 O O . ASP A 1 120 ? -6.527 -26.619 -15.984 1.00 89.12 120 ASP A O 1
ATOM 936 N N . VAL A 1 121 ? -6.108 -24.899 -17.395 1.00 84.44 121 VAL A N 1
ATOM 937 C CA . VAL A 1 121 ? -5.959 -25.662 -18.643 1.00 84.44 121 VAL A CA 1
ATOM 938 C C . VAL A 1 121 ? -4.500 -25.705 -19.111 1.00 84.44 121 VAL A C 1
ATOM 940 O O . VAL A 1 121 ? -4.225 -26.127 -20.232 1.00 84.44 121 VAL A O 1
ATOM 943 N N . SER A 1 122 ? -3.552 -25.242 -18.284 1.00 76.38 122 SER A N 1
ATOM 944 C CA . SER A 1 122 ? -2.138 -25.159 -18.670 1.00 76.38 122 SER A CA 1
ATOM 945 C C . SER A 1 122 ? -1.466 -26.527 -18.808 1.00 76.38 122 SER A C 1
ATOM 947 O O . SER A 1 122 ? -0.511 -26.662 -19.578 1.00 76.38 122 SER A O 1
ATOM 949 N N . ASP A 1 123 ? -1.970 -27.555 -18.117 1.00 75.94 123 ASP A N 1
ATOM 950 C CA . ASP A 1 123 ? -1.470 -28.921 -18.233 1.00 75.94 123 ASP A CA 1
ATOM 951 C C . ASP A 1 123 ? -2.502 -29.848 -18.881 1.00 75.94 123 ASP A C 1
ATOM 953 O O . ASP A 1 123 ? -3.542 -30.162 -18.307 1.00 75.94 123 ASP A O 1
ATOM 957 N N . ILE A 1 124 ? -2.168 -30.321 -20.084 1.00 67.00 124 ILE A N 1
ATOM 958 C CA . ILE A 1 124 ? -2.992 -31.219 -20.913 1.00 67.00 124 ILE A CA 1
ATOM 959 C C . ILE A 1 124 ? -3.356 -32.507 -20.158 1.00 67.00 124 ILE A C 1
ATOM 961 O O . ILE A 1 124 ? -4.436 -33.059 -20.358 1.00 67.00 124 ILE A O 1
ATOM 965 N N . ASP A 1 125 ? -2.458 -32.972 -19.287 1.00 73.12 125 ASP A N 1
ATOM 966 C CA . ASP A 1 125 ? -2.605 -34.230 -18.551 1.00 73.12 125 ASP A CA 1
ATOM 967 C C . ASP A 1 125 ? -3.313 -34.045 -17.190 1.00 73.12 125 ASP A C 1
ATOM 969 O O . ASP A 1 125 ? -3.710 -35.026 -16.553 1.00 73.12 125 ASP A O 1
ATOM 973 N N . SER A 1 126 ? -3.494 -32.795 -16.743 1.00 75.25 126 SER A N 1
ATOM 974 C CA . SER A 1 126 ? -3.898 -32.464 -15.373 1.00 75.25 126 SER A CA 1
ATOM 975 C C . SER A 1 126 ? -4.895 -31.303 -15.337 1.00 75.25 126 SER A C 1
ATOM 977 O O . SER A 1 126 ? -4.677 -30.318 -14.634 1.00 75.25 126 SER A O 1
ATOM 979 N N . GLU A 1 127 ? -6.007 -31.410 -16.071 1.00 86.44 127 GLU A N 1
ATOM 980 C CA . GLU A 1 127 ? -7.086 -30.421 -15.972 1.00 86.44 127 GLU A CA 1
ATOM 981 C C . GLU A 1 127 ? -7.544 -30.314 -14.506 1.00 86.44 127 GLU A C 1
ATOM 983 O O . GLU A 1 127 ? -7.968 -31.297 -13.881 1.00 86.44 127 GLU A O 1
ATOM 988 N N . ALA A 1 128 ? -7.426 -29.115 -13.936 1.00 91.62 128 ALA A N 1
ATOM 989 C CA . ALA A 1 128 ? -7.760 -28.848 -12.546 1.00 91.62 128 ALA A CA 1
ATOM 990 C C . ALA A 1 128 ? -8.701 -27.649 -12.448 1.00 91.62 128 ALA A C 1
ATOM 992 O O . ALA A 1 128 ? -8.541 -26.628 -13.112 1.00 91.62 128 ALA A O 1
ATOM 993 N N . VAL A 1 129 ? -9.688 -27.754 -11.567 1.00 93.69 129 VAL A N 1
ATOM 994 C CA . VAL A 1 129 ? -10.590 -26.660 -11.222 1.00 93.69 129 VAL A CA 1
ATOM 995 C C . VAL A 1 129 ? -10.219 -26.076 -9.877 1.00 93.69 129 VAL A C 1
ATOM 997 O O . VAL A 1 129 ? -10.025 -26.777 -8.880 1.00 93.69 129 VAL A O 1
ATOM 1000 N N . ARG A 1 130 ? -10.173 -24.749 -9.836 1.00 94.00 130 ARG A N 1
ATOM 1001 C CA . ARG A 1 130 ? -10.092 -23.993 -8.599 1.00 94.00 130 ARG A CA 1
ATOM 1002 C C . ARG A 1 130 ? -11.495 -23.803 -8.067 1.00 94.00 130 ARG A C 1
ATOM 1004 O O . ARG A 1 130 ? -12.287 -23.067 -8.649 1.00 94.00 130 ARG A O 1
ATOM 1011 N N . VAL A 1 131 ? -11.791 -24.412 -6.932 1.00 94.50 131 VAL A N 1
ATOM 1012 C CA . VAL A 1 131 ? -13.110 -24.340 -6.305 1.00 94.50 131 VAL A CA 1
ATOM 1013 C C . VAL A 1 131 ? -13.055 -23.625 -4.959 1.00 94.50 131 VAL A C 1
ATOM 1015 O O . VAL A 1 131 ? -12.031 -23.624 -4.276 1.00 94.50 131 VAL A O 1
ATOM 1018 N N . MET A 1 132 ? -14.161 -23.003 -4.564 1.00 94.06 132 MET A N 1
ATOM 1019 C CA . MET A 1 132 ? -14.357 -22.352 -3.274 1.00 94.06 132 MET A CA 1
ATOM 1020 C C . MET A 1 132 ? -15.343 -23.156 -2.427 1.00 94.06 132 MET A C 1
ATOM 1022 O O . MET A 1 132 ? -16.438 -23.484 -2.876 1.00 94.06 132 MET A O 1
ATOM 1026 N N . THR A 1 133 ? -14.956 -23.452 -1.190 1.00 94.50 133 THR A N 1
ATOM 1027 C CA . THR A 1 133 ? -15.810 -24.106 -0.186 1.00 94.50 133 THR A CA 1
ATOM 1028 C C . THR A 1 133 ? -16.851 -23.141 0.376 1.00 94.50 133 THR A C 1
ATOM 1030 O O . THR A 1 133 ? -16.683 -21.921 0.309 1.00 94.50 133 THR A O 1
ATOM 1033 N N . THR A 1 134 ? -17.883 -23.666 1.041 1.00 91.94 134 THR A N 1
ATOM 1034 C CA . THR A 1 134 ? -18.889 -22.843 1.745 1.00 91.94 134 THR A CA 1
ATOM 1035 C C . THR A 1 134 ? -18.283 -21.936 2.827 1.00 91.94 134 THR A C 1
ATOM 1037 O O . THR A 1 134 ? -18.876 -20.928 3.201 1.00 91.94 134 THR A O 1
ATOM 1040 N N . LYS A 1 135 ? -17.069 -22.253 3.302 1.00 88.25 135 LYS A N 1
ATOM 1041 C CA . LYS A 1 135 ? -16.286 -21.455 4.262 1.00 88.25 135 LYS A CA 1
ATOM 1042 C C . LYS A 1 135 ? -15.420 -20.365 3.610 1.00 88.25 135 LYS A C 1
ATOM 1044 O O . LYS A 1 135 ? -14.698 -19.668 4.318 1.00 88.25 135 LYS A O 1
ATOM 1049 N N . GLY A 1 136 ? -15.419 -20.249 2.280 1.00 88.44 136 GLY A N 1
ATOM 1050 C CA . GLY A 1 136 ? -14.606 -19.285 1.529 1.00 88.44 136 GLY A CA 1
ATOM 1051 C C . GLY A 1 136 ? -13.148 -19.702 1.282 1.00 88.44 136 GLY A C 1
ATOM 1052 O O . GLY A 1 136 ? -12.388 -18.925 0.705 1.00 88.44 136 GLY A O 1
ATOM 1053 N N . LYS A 1 137 ? -12.730 -20.914 1.683 1.00 89.81 137 LYS A N 1
ATOM 1054 C CA . LYS A 1 137 ? -11.392 -21.447 1.354 1.00 89.81 137 LYS A CA 1
ATOM 1055 C C . LYS A 1 137 ? -11.356 -21.917 -0.103 1.00 89.81 137 LYS A C 1
ATOM 1057 O O . LYS A 1 137 ? -12.310 -22.561 -0.542 1.00 89.81 137 LYS A O 1
ATOM 1062 N N . LYS A 1 138 ? -10.271 -21.615 -0.824 1.00 92.69 138 LYS A N 1
ATOM 1063 C CA . LYS A 1 138 ? -10.052 -22.008 -2.228 1.00 92.69 138 LYS A CA 1
ATOM 1064 C C . LYS A 1 138 ? -9.148 -23.245 -2.305 1.00 92.69 138 LYS A C 1
ATOM 1066 O O . LYS A 1 138 ? -8.138 -23.281 -1.610 1.00 92.69 138 LYS A O 1
ATOM 1071 N N . HIS A 1 139 ? -9.480 -24.202 -3.166 1.00 93.00 139 HIS A N 1
ATOM 1072 C CA . HIS A 1 139 ? -8.732 -25.447 -3.376 1.00 93.00 139 HIS A CA 1
ATOM 1073 C C . HIS A 1 139 ? -8.613 -25.771 -4.865 1.00 93.00 139 HIS A C 1
ATOM 1075 O O . HIS A 1 139 ? -9.500 -25.411 -5.635 1.00 93.00 139 HIS A O 1
ATOM 1081 N N . TRP A 1 140 ? -7.541 -26.460 -5.251 1.00 93.06 140 TRP A N 1
ATOM 1082 C CA . TRP A 1 140 ? -7.395 -27.045 -6.584 1.00 93.06 140 TRP A CA 1
ATOM 1083 C C . TRP A 1 140 ? -7.801 -28.517 -6.536 1.00 93.06 140 TRP A C 1
ATOM 1085 O O . TRP A 1 140 ? -7.325 -29.267 -5.680 1.00 93.06 140 TRP A O 1
ATOM 1095 N N . ILE A 1 141 ? -8.705 -28.913 -7.428 1.00 94.06 141 ILE A N 1
ATOM 1096 C CA . ILE A 1 141 ? -9.243 -30.272 -7.521 1.00 94.06 141 ILE A CA 1
ATOM 1097 C C . ILE A 1 141 ? -9.157 -30.721 -8.974 1.00 94.06 141 ILE A C 1
ATOM 1099 O O . ILE A 1 141 ? -9.437 -29.930 -9.871 1.00 94.06 141 ILE A O 1
ATOM 1103 N N . ARG A 1 142 ? -8.786 -31.978 -9.218 1.00 93.06 142 ARG A N 1
ATOM 1104 C CA . ARG A 1 142 ? -8.779 -32.533 -10.578 1.00 93.06 142 ARG A CA 1
ATOM 1105 C C . ARG A 1 142 ? -10.186 -32.529 -11.188 1.00 93.06 142 ARG A C 1
ATOM 1107 O O . ARG A 1 142 ? -11.170 -32.782 -10.490 1.00 93.06 142 ARG A O 1
ATOM 1114 N N . LEU A 1 143 ? -10.285 -32.250 -12.487 1.00 93.00 143 LEU A N 1
ATOM 1115 C CA . LEU A 1 143 ? -11.561 -32.109 -13.198 1.00 93.00 143 LEU A CA 1
ATOM 1116 C C . LEU A 1 143 ? -12.408 -33.394 -13.179 1.00 93.00 143 LEU A C 1
ATOM 1118 O O . LEU A 1 143 ? -13.635 -33.339 -13.135 1.00 93.00 143 LEU A O 1
ATOM 1122 N N . ASP A 1 144 ? -11.759 -34.557 -13.188 1.00 93.12 144 ASP A N 1
ATOM 1123 C CA . ASP A 1 144 ? -12.389 -35.881 -13.135 1.00 93.12 144 ASP A CA 1
ATOM 1124 C C . ASP A 1 144 ? -12.942 -36.239 -11.745 1.00 93.12 144 ASP A C 1
ATOM 1126 O O . ASP A 1 144 ? -13.840 -37.074 -11.620 1.00 93.12 144 ASP A O 1
ATOM 1130 N N . ALA A 1 145 ? -12.459 -35.568 -10.700 1.00 94.50 145 ALA A N 1
ATOM 1131 C CA . ALA A 1 145 ? -12.908 -35.755 -9.328 1.00 94.50 145 ALA A CA 1
ATOM 1132 C C . ALA A 1 145 ? -14.123 -34.891 -8.955 1.00 94.50 145 ALA A C 1
ATOM 1134 O O . ALA A 1 145 ? -14.631 -35.011 -7.834 1.00 94.50 145 ALA A O 1
ATOM 1135 N N . VAL A 1 146 ? -14.613 -34.046 -9.869 1.00 95.25 146 VAL A N 1
ATOM 1136 C CA . VAL A 1 146 ? -15.771 -33.173 -9.650 1.00 95.25 146 VAL A CA 1
ATOM 1137 C C . VAL A 1 146 ? -16.938 -33.494 -10.586 1.00 95.25 146 VAL A C 1
ATOM 1139 O O . VAL A 1 146 ? -16.782 -33.836 -11.757 1.00 95.25 146 VAL A O 1
ATOM 1142 N N . VAL A 1 147 ? -18.150 -33.363 -10.054 1.00 96.81 147 VAL A N 1
ATOM 1143 C CA . VAL A 1 147 ? -19.414 -33.479 -10.795 1.00 96.81 147 VAL A CA 1
ATOM 1144 C C . VAL A 1 147 ? -20.305 -32.289 -10.476 1.00 96.81 147 VAL A C 1
ATOM 1146 O O . VAL A 1 147 ? -20.213 -31.738 -9.379 1.00 96.81 147 VAL A O 1
ATOM 1149 N N . SER A 1 148 ? -21.172 -31.899 -11.410 1.00 96.25 148 SER A N 1
ATOM 1150 C CA . SER A 1 148 ? -22.169 -30.850 -11.174 1.00 96.25 148 SER A CA 1
ATOM 1151 C C . SER A 1 148 ? -23.019 -31.190 -9.949 1.00 96.25 148 SER A C 1
ATOM 1153 O O . SER A 1 148 ? -23.368 -32.353 -9.720 1.00 96.25 148 SER A O 1
ATOM 1155 N N . ALA A 1 149 ? -23.316 -30.183 -9.136 1.00 93.81 149 ALA A N 1
ATOM 1156 C CA . ALA A 1 149 ? -24.138 -30.322 -7.946 1.00 93.81 149 ALA A CA 1
ATOM 1157 C C . ALA A 1 149 ? -25.441 -29.536 -8.118 1.00 93.81 149 ALA A C 1
ATOM 1159 O O . ALA A 1 149 ? -25.415 -28.344 -8.397 1.00 93.81 149 ALA A O 1
ATOM 1160 N N . ASP A 1 150 ? -26.577 -30.183 -7.853 1.00 91.94 150 ASP A N 1
ATOM 1161 C CA . ASP A 1 150 ? -27.902 -29.544 -7.937 1.00 91.94 150 ASP A CA 1
ATOM 1162 C C . ASP A 1 150 ? -28.217 -28.641 -6.729 1.00 91.94 150 ASP A C 1
ATOM 1164 O O . ASP A 1 150 ? -29.265 -28.001 -6.661 1.00 91.94 150 ASP A O 1
ATOM 1168 N N . ARG A 1 151 ? -27.337 -28.615 -5.720 1.00 90.44 151 ARG A N 1
ATOM 1169 C CA . ARG A 1 151 ? -27.545 -27.842 -4.491 1.00 90.44 151 ARG A CA 1
ATOM 1170 C C . ARG A 1 151 ? -27.043 -26.409 -4.666 1.00 90.44 151 ARG A C 1
ATOM 1172 O O . ARG A 1 151 ? -25.937 -26.231 -5.174 1.00 90.44 151 ARG A O 1
ATOM 1179 N N . PRO A 1 152 ? -27.776 -25.396 -4.174 1.00 91.25 152 PRO A N 1
ATOM 1180 C CA . PRO A 1 152 ? -27.300 -24.022 -4.212 1.00 91.25 152 PRO A CA 1
ATOM 1181 C C . PRO A 1 152 ? -26.039 -23.860 -3.353 1.00 91.25 152 PRO A C 1
ATOM 1183 O O . PRO A 1 152 ? -25.901 -24.464 -2.285 1.00 91.25 152 PRO A O 1
ATOM 1186 N N . PHE A 1 153 ? -25.115 -23.027 -3.825 1.00 92.31 153 PHE A N 1
ATOM 1187 C CA . PHE A 1 153 ? -23.920 -22.651 -3.080 1.00 92.31 153 PHE A CA 1
ATOM 1188 C C . PHE A 1 153 ? -24.185 -21.382 -2.265 1.00 92.31 153 PHE A C 1
ATOM 1190 O O . PHE A 1 153 ? -24.355 -20.303 -2.829 1.00 92.31 153 PHE A O 1
ATOM 1197 N N . GLU A 1 154 ? -24.160 -21.501 -0.937 1.00 89.69 154 GLU A N 1
ATOM 1198 C CA . GLU A 1 154 ? -24.252 -20.366 -0.015 1.00 89.69 154 GLU A CA 1
ATOM 1199 C C . GLU A 1 154 ? -22.977 -20.251 0.826 1.00 89.69 154 GLU A C 1
ATOM 1201 O O . GLU A 1 154 ? -22.554 -21.199 1.497 1.00 89.69 154 GLU A O 1
ATOM 1206 N N . ILE A 1 155 ? -22.362 -19.066 0.810 1.00 87.19 155 ILE A N 1
ATOM 1207 C CA . ILE A 1 155 ? -21.178 -18.781 1.623 1.00 87.19 155 ILE A CA 1
ATOM 1208 C C . ILE A 1 155 ? -21.621 -18.602 3.076 1.00 87.19 155 ILE A C 1
ATOM 1210 O O . ILE A 1 155 ? -22.256 -17.611 3.436 1.00 87.19 155 ILE A O 1
ATOM 1214 N N . ARG A 1 156 ? -21.226 -19.536 3.943 1.00 81.62 156 ARG A N 1
ATOM 1215 C CA . ARG A 1 156 ? -21.379 -19.401 5.392 1.00 81.62 156 ARG A CA 1
ATOM 1216 C C . ARG A 1 156 ? -20.256 -18.522 5.920 1.00 81.62 156 ARG A C 1
ATOM 1218 O O . ARG A 1 156 ? -19.163 -19.001 6.225 1.00 81.62 156 ARG A O 1
ATOM 1225 N N . LEU A 1 157 ? -20.527 -17.225 6.030 1.00 68.38 157 LEU A N 1
ATOM 1226 C CA . LEU A 1 157 ? -19.596 -16.298 6.664 1.00 68.38 157 LEU A CA 1
ATOM 1227 C C . LEU A 1 157 ? -19.369 -16.731 8.128 1.00 68.38 157 LEU A C 1
ATOM 1229 O O . LEU A 1 157 ? -20.334 -16.936 8.868 1.00 68.38 157 LEU A O 1
ATOM 1233 N N . PRO A 1 158 ? -18.113 -16.916 8.575 1.00 61.78 158 PRO A N 1
ATOM 1234 C CA . PRO A 1 158 ? -17.838 -17.289 9.958 1.00 61.78 158 PRO A CA 1
ATOM 1235 C C . PRO A 1 158 ? -18.344 -16.192 10.908 1.00 61.78 158 PRO A C 1
ATOM 1237 O O . PRO A 1 158 ? -18.075 -15.018 10.676 1.00 61.78 158 PRO A O 1
ATOM 1240 N N . ARG A 1 159 ? -19.021 -16.564 12.009 1.00 54.47 159 ARG A N 1
ATOM 1241 C CA . ARG A 1 159 ? -19.602 -15.625 13.002 1.00 54.47 159 ARG A CA 1
ATOM 1242 C C . ARG A 1 159 ? -18.628 -14.544 13.507 1.00 54.47 159 ARG A C 1
ATOM 1244 O O . ARG A 1 159 ? -19.055 -13.436 13.792 1.00 54.47 159 ARG A O 1
ATOM 1251 N N . LYS A 1 160 ? -17.315 -14.810 13.549 1.00 55.22 160 LYS A N 1
ATOM 1252 C CA . LYS A 1 160 ? -16.289 -13.803 13.905 1.00 55.22 160 LYS A CA 1
ATOM 1253 C C . LYS A 1 160 ? -16.168 -12.638 12.912 1.00 55.22 160 LYS A C 1
ATOM 1255 O O . LYS A 1 160 ? -15.597 -11.614 13.255 1.00 55.22 160 LYS A O 1
ATOM 1260 N N . ARG A 1 161 ? -16.678 -12.774 11.686 1.00 49.38 161 ARG A N 1
ATOM 1261 C CA . ARG A 1 161 ? -16.654 -11.706 10.678 1.00 49.38 161 ARG A CA 1
ATOM 1262 C C . ARG A 1 161 ? -17.780 -10.687 10.869 1.00 49.38 161 ARG A C 1
ATOM 1264 O O . ARG A 1 161 ? -17.727 -9.637 10.248 1.00 49.38 161 ARG A O 1
ATOM 1271 N N . GLN A 1 162 ? -18.764 -10.982 11.722 1.00 52.53 162 GLN A N 1
ATOM 1272 C CA . GLN A 1 162 ? -19.884 -10.081 11.996 1.00 52.53 162 GLN A CA 1
ATOM 1273 C C . GLN A 1 162 ? -19.423 -8.847 12.791 1.00 52.53 162 GLN A C 1
ATOM 1275 O O . GLN A 1 162 ? -19.735 -7.733 12.393 1.00 52.53 162 GLN A O 1
ATOM 1280 N N . THR A 1 163 ? -18.558 -9.025 13.798 1.00 54.44 163 THR A N 1
ATOM 1281 C CA . THR A 1 163 ? -17.972 -7.908 14.567 1.00 54.44 163 THR A CA 1
ATOM 1282 C C . THR A 1 163 ? -16.980 -7.080 13.747 1.00 54.44 163 THR A C 1
ATOM 1284 O O . THR A 1 163 ? -16.916 -5.869 13.896 1.00 54.44 163 THR A O 1
ATOM 1287 N N . ILE A 1 164 ? -16.235 -7.707 12.826 1.00 55.25 164 ILE A N 1
ATOM 1288 C CA . ILE A 1 164 ? -15.345 -6.981 11.899 1.00 55.25 164 ILE A CA 1
ATOM 1289 C C . ILE A 1 164 ? -16.162 -6.102 10.946 1.00 55.25 164 ILE A C 1
ATOM 1291 O O . ILE A 1 164 ? -15.710 -5.025 10.579 1.00 55.25 164 ILE A O 1
ATOM 1295 N N . ASN A 1 165 ? -17.366 -6.535 10.562 1.00 58.12 165 ASN A N 1
ATOM 1296 C CA . ASN A 1 165 ? -18.230 -5.746 9.689 1.00 58.12 165 ASN A CA 1
ATOM 1297 C C . ASN A 1 165 ? -18.807 -4.518 10.411 1.00 58.12 165 ASN A C 1
ATOM 1299 O O . ASN A 1 165 ? -18.933 -3.468 9.796 1.00 58.12 165 ASN A O 1
ATOM 1303 N N . GLU A 1 166 ? -19.089 -4.621 11.713 1.00 64.56 166 GLU A N 1
ATOM 1304 C CA . GLU A 1 166 ? -19.473 -3.469 12.543 1.00 64.56 166 GLU A CA 1
ATOM 1305 C C . GLU A 1 166 ? -18.308 -2.482 12.702 1.00 64.56 166 GLU A C 1
ATOM 1307 O O . GLU A 1 166 ? -18.493 -1.283 12.526 1.00 64.56 166 GLU A O 1
ATOM 1312 N N . SER A 1 167 ? -17.082 -2.961 12.936 1.00 59.53 167 SER A N 1
ATOM 1313 C CA . SER A 1 167 ? -15.887 -2.099 12.949 1.00 59.53 167 SER A CA 1
ATOM 1314 C C . SER A 1 167 ? -15.599 -1.470 11.576 1.00 59.53 167 SER A C 1
ATOM 1316 O O . SER A 1 167 ? -15.218 -0.307 11.498 1.00 59.53 167 SER A O 1
ATOM 1318 N N . ALA A 1 168 ? -15.828 -2.198 10.479 1.00 59.59 168 ALA A N 1
ATOM 1319 C CA . ALA A 1 168 ? -15.680 -1.676 9.119 1.00 59.59 168 ALA A CA 1
ATOM 1320 C C . ALA A 1 168 ? -16.771 -0.654 8.754 1.00 59.59 168 ALA A C 1
ATOM 1322 O O . ALA A 1 168 ? -16.524 0.240 7.946 1.00 59.59 168 ALA A O 1
ATOM 1323 N N . GLN A 1 169 ? -17.957 -0.758 9.366 1.00 70.25 169 GLN A N 1
ATOM 1324 C CA . GLN A 1 169 ? -19.010 0.252 9.259 1.00 70.25 169 GLN A CA 1
ATOM 1325 C C . GLN A 1 169 ? -18.639 1.566 9.956 1.00 70.25 169 GLN A C 1
ATOM 1327 O O . GLN A 1 169 ? -19.096 2.624 9.530 1.00 70.25 169 GLN A O 1
ATOM 1332 N N . LYS A 1 170 ? -17.792 1.519 10.989 1.00 73.31 170 LYS A N 1
ATOM 1333 C CA . LYS A 1 170 ? -17.344 2.719 11.702 1.00 73.31 170 LYS A CA 1
ATOM 1334 C C . LYS A 1 170 ? -16.449 3.585 10.802 1.00 73.31 170 LYS A C 1
ATOM 1336 O O . LYS A 1 170 ? -16.797 4.716 10.488 1.00 73.31 170 LYS A O 1
ATOM 1341 N N . ALA A 1 171 ? -15.423 3.013 10.174 1.00 86.12 171 ALA A N 1
ATOM 1342 C CA . ALA A 1 171 ? -14.541 3.744 9.253 1.00 86.12 171 ALA A CA 1
ATOM 1343 C C . ALA A 1 171 ? -15.056 3.830 7.790 1.00 86.12 171 ALA A C 1
ATOM 1345 O O . ALA A 1 171 ? -14.264 3.830 6.844 1.00 86.12 171 ALA A O 1
ATOM 1346 N N . VAL A 1 172 ? -16.376 3.899 7.558 1.00 89.81 172 VAL A N 1
ATOM 1347 C CA . VAL A 1 172 ? -16.953 3.945 6.191 1.00 89.81 172 VAL A CA 1
ATOM 1348 C C . VAL A 1 172 ? -16.456 5.147 5.401 1.00 89.81 172 VAL A C 1
ATOM 1350 O O . VAL A 1 172 ? -16.176 5.020 4.208 1.00 89.81 172 VAL A O 1
ATOM 1353 N N . TRP A 1 173 ? -16.288 6.295 6.060 1.00 94.19 173 TRP A N 1
ATOM 1354 C CA . TRP A 1 173 ? -15.793 7.501 5.407 1.00 94.19 173 TRP A CA 1
ATOM 1355 C C . TRP A 1 173 ? -14.394 7.288 4.817 1.00 94.19 173 TRP A C 1
ATOM 1357 O O . TRP A 1 173 ? -14.159 7.704 3.688 1.00 94.19 173 TRP A O 1
ATOM 1367 N N . VAL A 1 174 ? -13.515 6.529 5.488 1.00 94.38 174 VAL A N 1
ATOM 1368 C CA . VAL A 1 174 ? -12.164 6.192 5.002 1.00 94.38 174 VAL A CA 1
ATOM 1369 C C . VAL A 1 174 ? -12.213 5.401 3.696 1.00 94.38 174 VAL A C 1
ATOM 1371 O O . VAL A 1 174 ? -11.254 5.443 2.937 1.00 94.38 174 VAL A O 1
ATOM 1374 N N . ASN A 1 175 ? -13.305 4.702 3.385 1.00 91.88 175 ASN A N 1
ATOM 1375 C CA . ASN A 1 175 ? -13.438 3.909 2.161 1.00 91.88 175 ASN A CA 1
ATOM 1376 C C . ASN A 1 175 ? -14.113 4.644 0.996 1.00 91.88 175 ASN A C 1
ATOM 1378 O O . ASN A 1 175 ? -14.181 4.077 -0.096 1.00 91.88 175 ASN A O 1
ATOM 1382 N N . LYS A 1 176 ? -14.586 5.881 1.192 1.00 93.56 176 LYS A N 1
ATOM 1383 C CA . LYS A 1 176 ? -15.153 6.693 0.107 1.00 93.56 176 LYS A CA 1
ATOM 1384 C C 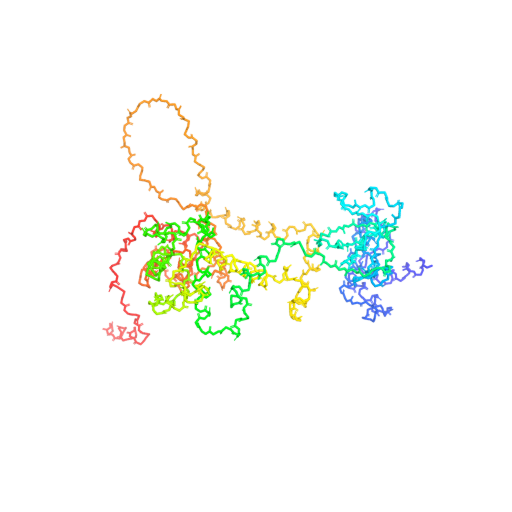. LYS A 1 176 ? -14.120 6.942 -0.995 1.00 93.56 176 LYS A C 1
ATOM 1386 O O . LYS A 1 176 ? -12.915 7.061 -0.727 1.00 93.56 176 LYS A O 1
ATOM 1391 N N . SER A 1 177 ? -14.599 7.045 -2.235 1.00 88.56 177 SER A N 1
ATOM 1392 C CA . SER A 1 177 ? -13.772 7.510 -3.349 1.00 88.56 177 SER A CA 1
ATOM 1393 C C . SER A 1 177 ? -13.254 8.921 -3.042 1.00 88.56 177 SER A C 1
ATOM 1395 O O . SER A 1 177 ? -13.860 9.658 -2.266 1.00 88.56 177 SER A O 1
ATOM 1397 N N . PHE A 1 178 ? -12.113 9.308 -3.614 1.00 89.06 178 PHE A N 1
ATOM 1398 C CA . PHE A 1 178 ? -11.555 10.640 -3.357 1.00 89.06 178 PHE A CA 1
ATOM 1399 C C . PHE A 1 178 ? -12.484 11.770 -3.846 1.00 89.06 178 PHE A C 1
ATOM 1401 O O . PHE A 1 178 ? -12.458 12.865 -3.292 1.00 89.06 178 PHE A O 1
ATOM 1408 N N . GLU A 1 179 ? -13.323 11.499 -4.848 1.00 91.38 179 GLU A N 1
ATOM 1409 C CA . GLU A 1 179 ? -14.298 12.443 -5.409 1.00 91.38 179 GLU A CA 1
ATOM 1410 C C . GLU A 1 179 ? -15.498 12.657 -4.476 1.00 91.38 179 GLU A C 1
ATOM 1412 O O . GLU A 1 179 ? -15.987 13.779 -4.357 1.00 91.38 179 GLU A O 1
ATOM 1417 N N . ASP A 1 180 ? -15.910 11.609 -3.757 1.00 93.69 180 ASP A N 1
ATOM 1418 C CA . ASP A 1 180 ? -17.056 11.637 -2.836 1.00 93.69 180 ASP A CA 1
ATOM 1419 C C . ASP A 1 180 ? -16.702 12.148 -1.430 1.00 93.69 180 ASP A C 1
ATOM 1421 O O . ASP A 1 180 ? -17.581 12.322 -0.581 1.00 93.69 180 ASP A O 1
ATOM 1425 N N . MET A 1 181 ? -15.412 12.339 -1.148 1.00 94.75 181 MET A N 1
ATOM 1426 C CA . MET A 1 181 ? -14.945 12.842 0.141 1.00 94.75 181 MET A CA 1
ATOM 1427 C C . MET A 1 181 ? -15.118 14.354 0.241 1.00 94.75 181 MET A C 1
ATOM 1429 O O . MET A 1 181 ? -14.740 15.101 -0.666 1.00 94.75 181 MET A O 1
ATOM 1433 N N . CYS A 1 182 ? -15.616 14.831 1.380 1.00 95.06 182 CYS A N 1
ATOM 1434 C CA . CYS A 1 182 ? -15.583 16.263 1.663 1.00 95.06 182 CYS A CA 1
ATOM 1435 C C . CYS A 1 182 ? -14.143 16.727 1.959 1.00 95.06 182 CYS A C 1
ATOM 1437 O O . CYS A 1 182 ? -13.255 15.923 2.247 1.00 95.06 182 CYS A O 1
ATOM 1439 N N . GLU A 1 183 ? -13.885 18.036 1.908 1.00 92.69 183 GLU A N 1
ATOM 1440 C CA . GLU A 1 183 ? -12.533 18.576 2.141 1.00 92.69 183 GLU A CA 1
ATOM 1441 C C . GLU A 1 183 ? -11.979 18.233 3.531 1.00 92.69 183 GLU A C 1
ATOM 1443 O O . GLU A 1 183 ? -10.783 17.979 3.674 1.00 92.69 183 GLU A O 1
ATOM 1448 N N . VAL A 1 184 ? -12.850 18.154 4.541 1.00 93.06 184 VAL A N 1
ATOM 1449 C CA . VAL A 1 184 ? -12.475 17.725 5.894 1.00 93.06 184 VAL A CA 1
ATOM 1450 C C . VAL A 1 184 ? -12.020 16.265 5.881 1.00 93.06 184 VAL A C 1
ATOM 1452 O O . VAL A 1 184 ? -10.917 15.974 6.326 1.00 93.06 184 VAL A O 1
ATOM 1455 N N . GLU A 1 185 ? -12.803 15.360 5.286 1.00 95.50 185 GLU A N 1
ATOM 1456 C CA . GLU A 1 185 ? -12.447 13.939 5.159 1.00 95.50 185 GLU A CA 1
ATOM 1457 C C . GLU A 1 185 ? -11.130 13.745 4.395 1.00 95.50 185 GLU A C 1
ATOM 1459 O O . GLU A 1 185 ? -10.301 12.932 4.803 1.00 95.50 185 GLU A O 1
ATOM 1464 N N . LYS A 1 186 ? -10.891 14.512 3.321 1.00 93.38 186 LYS A N 1
ATOM 1465 C CA . LYS A 1 186 ? -9.629 14.459 2.560 1.00 93.38 186 LYS A CA 1
ATOM 1466 C C . LYS A 1 186 ? -8.430 14.862 3.415 1.00 93.38 186 LYS A C 1
ATOM 1468 O O . LYS A 1 186 ? -7.418 14.160 3.414 1.00 93.38 186 LYS A O 1
ATOM 1473 N N . ARG A 1 187 ? -8.534 15.972 4.157 1.00 90.25 187 ARG A N 1
ATOM 1474 C CA . ARG A 1 187 ? -7.464 16.437 5.058 1.00 90.25 187 ARG A CA 1
ATOM 1475 C C . ARG A 1 187 ? -7.221 15.447 6.192 1.00 90.25 187 ARG A C 1
ATOM 1477 O O . ARG A 1 187 ? -6.077 15.088 6.453 1.00 90.25 187 ARG A O 1
ATOM 1484 N N . SER A 1 188 ? -8.286 14.943 6.802 1.00 93.12 188 SER A N 1
ATOM 1485 C CA . SER A 1 188 ? -8.222 13.933 7.856 1.00 93.12 188 SER A CA 1
ATOM 1486 C C . SER A 1 188 ? -7.569 12.638 7.374 1.00 93.12 188 SER A C 1
ATOM 1488 O O . SER A 1 188 ? -6.673 12.113 8.036 1.00 93.12 188 SER A O 1
ATOM 1490 N N . LEU A 1 189 ? -7.935 12.159 6.182 1.00 93.38 189 LEU A N 1
ATOM 1491 C CA . LEU A 1 189 ? -7.303 11.000 5.554 1.00 93.38 189 LEU A CA 1
ATOM 1492 C C . LEU A 1 189 ? -5.809 11.232 5.309 1.00 93.38 189 LEU A C 1
ATOM 1494 O O . LEU A 1 189 ? -5.008 10.325 5.527 1.00 93.38 189 LEU A O 1
ATOM 1498 N N . PHE A 1 190 ? -5.423 12.428 4.864 1.00 91.25 190 PHE A N 1
ATOM 1499 C CA . PHE A 1 190 ? -4.024 12.775 4.627 1.00 91.25 190 PHE A CA 1
ATOM 1500 C C . PHE A 1 190 ? -3.192 12.742 5.922 1.00 91.25 190 PHE A C 1
ATOM 1502 O O . PHE A 1 190 ? -2.102 12.161 5.949 1.00 91.25 190 PHE A O 1
ATOM 1509 N N . ILE A 1 191 ? -3.729 13.292 7.017 1.00 91.31 191 ILE A N 1
ATOM 1510 C CA . ILE A 1 191 ? -3.090 13.249 8.341 1.00 91.31 191 ILE A CA 1
ATOM 1511 C C . ILE A 1 191 ? -2.939 11.796 8.812 1.00 91.31 191 ILE A C 1
ATOM 1513 O O . ILE A 1 191 ? -1.842 11.374 9.177 1.00 91.31 191 ILE A O 1
ATOM 1517 N N . LEU A 1 192 ? -4.004 10.995 8.730 1.00 93.69 192 LEU A N 1
ATOM 1518 C CA . LEU A 1 192 ? -3.968 9.586 9.134 1.00 93.69 192 LEU A CA 1
ATOM 1519 C C . LEU A 1 192 ? -3.034 8.736 8.266 1.00 93.69 192 LEU A C 1
ATOM 1521 O O . LEU A 1 192 ? -2.374 7.833 8.775 1.00 93.69 192 LEU A O 1
ATOM 1525 N N . SER A 1 193 ? -2.943 9.028 6.968 1.00 92.19 193 SER A N 1
ATOM 1526 C CA . SER A 1 193 ? -1.992 8.358 6.071 1.00 92.19 193 SER A CA 1
ATOM 1527 C C . SER A 1 193 ? -0.556 8.665 6.499 1.00 92.19 193 SER A C 1
ATOM 1529 O O . SER A 1 193 ? 0.269 7.760 6.598 1.00 92.19 193 SER A O 1
ATOM 1531 N N . SER A 1 194 ? -0.284 9.916 6.882 1.00 89.25 194 SER A N 1
ATOM 1532 C CA . SER A 1 194 ? 1.015 10.317 7.436 1.00 89.25 194 SER A CA 1
ATOM 1533 C C . SER A 1 194 ? 1.337 9.589 8.751 1.00 89.25 194 SER A C 1
ATOM 1535 O O . SER A 1 194 ? 2.494 9.242 9.000 1.00 89.25 194 SER A O 1
ATOM 1537 N N . PHE A 1 195 ? 0.330 9.308 9.587 1.00 91.31 195 PHE A N 1
ATOM 1538 C CA . PHE A 1 195 ? 0.516 8.505 10.802 1.00 91.31 195 PHE A CA 1
ATOM 1539 C C . PHE A 1 195 ? 0.856 7.058 10.460 1.00 91.31 195 PHE A C 1
ATOM 1541 O O . PHE A 1 195 ? 1.819 6.513 10.996 1.00 91.31 195 PHE A O 1
ATOM 1548 N N . ALA A 1 196 ? 0.094 6.439 9.556 1.00 92.38 196 ALA A N 1
ATOM 1549 C CA . ALA A 1 196 ? 0.330 5.065 9.130 1.00 92.38 196 ALA A CA 1
ATOM 1550 C C . ALA A 1 196 ? 1.752 4.890 8.565 1.00 92.38 196 ALA A C 1
ATOM 1552 O O . ALA A 1 196 ? 2.467 3.974 8.977 1.00 92.38 196 ALA A O 1
ATOM 1553 N N . GLU A 1 197 ? 2.207 5.817 7.716 1.00 89.62 197 GLU A N 1
ATOM 1554 C CA . GLU A 1 197 ? 3.581 5.832 7.199 1.00 89.62 197 GLU A CA 1
ATOM 1555 C C . GLU A 1 197 ? 4.626 5.986 8.310 1.00 89.62 197 GLU A C 1
ATOM 1557 O O . GLU A 1 197 ? 5.654 5.302 8.306 1.00 89.62 197 GLU A O 1
ATOM 1562 N N . TYR A 1 198 ? 4.381 6.867 9.286 1.00 89.12 198 TYR A N 1
ATOM 1563 C CA . TYR A 1 198 ? 5.272 7.045 10.432 1.00 89.12 198 TYR A CA 1
ATOM 1564 C C . TYR A 1 198 ? 5.413 5.753 11.250 1.00 89.12 198 TYR A C 1
ATOM 1566 O O . TYR A 1 198 ? 6.535 5.367 11.609 1.00 89.12 198 TYR A O 1
ATOM 1574 N N . LEU A 1 199 ? 4.295 5.068 11.516 1.00 91.44 199 LEU A N 1
ATOM 1575 C CA . LEU A 1 199 ? 4.272 3.796 12.237 1.00 91.44 199 LEU A CA 1
ATOM 1576 C C . LEU A 1 199 ? 5.020 2.710 11.474 1.00 91.44 199 LEU A C 1
ATOM 1578 O O . LEU A 1 199 ? 5.884 2.047 12.053 1.00 91.44 199 LEU A O 1
ATOM 1582 N N . GLU A 1 200 ? 4.763 2.574 10.174 1.00 89.75 200 GLU A N 1
ATOM 1583 C CA . GLU A 1 200 ? 5.430 1.592 9.322 1.00 89.75 200 GLU A CA 1
ATOM 1584 C C . GLU A 1 200 ? 6.942 1.843 9.256 1.00 89.75 200 GLU A C 1
ATOM 1586 O O . GLU A 1 200 ? 7.745 0.939 9.516 1.00 89.75 200 GLU A O 1
ATOM 1591 N N . LYS A 1 201 ? 7.355 3.093 9.009 1.00 86.81 201 LYS A N 1
ATOM 1592 C CA . LYS A 1 201 ? 8.769 3.487 8.911 1.00 86.81 201 LYS A CA 1
ATOM 1593 C C . LYS A 1 201 ? 9.549 3.172 10.187 1.00 86.81 201 LYS A C 1
ATOM 1595 O O . LYS A 1 201 ? 10.731 2.827 10.111 1.00 86.81 201 LYS A O 1
ATOM 1600 N N . ARG A 1 202 ? 8.907 3.288 11.353 1.00 88.19 202 ARG A N 1
ATOM 1601 C CA . ARG A 1 202 ? 9.515 3.008 12.664 1.00 88.19 202 ARG A CA 1
ATOM 1602 C C . ARG A 1 202 ? 9.197 1.617 13.215 1.00 88.19 202 ARG A C 1
ATOM 1604 O O . ARG A 1 202 ? 9.692 1.288 14.290 1.00 88.19 202 ARG A O 1
ATOM 1611 N N . LYS A 1 203 ? 8.438 0.794 12.483 1.00 90.31 203 LYS A N 1
ATOM 1612 C CA . LYS A 1 203 ? 7.961 -0.532 12.915 1.00 90.31 203 LYS A CA 1
ATOM 1613 C C . LYS A 1 203 ? 7.222 -0.491 14.260 1.00 90.31 203 LYS A C 1
ATOM 1615 O O . LYS A 1 203 ? 7.368 -1.398 15.079 1.00 90.31 203 LYS A O 1
ATOM 1620 N N . LEU A 1 204 ? 6.460 0.575 14.492 1.00 93.19 204 LEU A N 1
ATOM 1621 C CA . LEU A 1 204 ? 5.632 0.748 15.683 1.00 93.19 204 LEU A CA 1
ATOM 1622 C C . LEU A 1 204 ? 4.250 0.134 15.455 1.00 93.19 204 LEU A C 1
ATOM 1624 O O . LEU A 1 204 ? 3.742 0.128 14.334 1.00 93.19 204 LEU A O 1
ATOM 1628 N N . ARG A 1 205 ? 3.625 -0.374 16.520 1.00 94.38 205 ARG A N 1
ATOM 1629 C CA . ARG A 1 205 ? 2.220 -0.809 16.491 1.00 94.38 205 ARG A CA 1
ATOM 1630 C C . ARG A 1 205 ? 1.309 0.341 16.917 1.00 94.38 205 ARG A C 1
ATOM 1632 O O . ARG A 1 205 ? 1.751 1.231 17.641 1.00 94.38 205 ARG A O 1
ATOM 1639 N N . SER A 1 206 ? 0.018 0.263 16.582 1.00 94.44 206 SER A N 1
ATOM 1640 C CA . SER A 1 206 ? -1.003 1.230 17.028 1.00 94.44 206 SER A CA 1
ATOM 1641 C C . SER A 1 206 ? -0.997 1.415 18.550 1.00 94.44 206 SER A C 1
ATOM 1643 O O . SER A 1 206 ? -1.195 2.515 19.045 1.00 94.44 206 SER A O 1
ATOM 1645 N N . LYS A 1 207 ? -0.702 0.350 19.311 1.00 95.94 207 LYS A N 1
ATOM 1646 C CA . LYS A 1 207 ? -0.594 0.414 20.776 1.00 95.94 207 LYS A CA 1
ATOM 1647 C C . LYS A 1 207 ? 0.596 1.244 21.249 1.00 95.94 207 LYS A C 1
ATOM 1649 O O . LYS A 1 207 ? 0.459 2.017 22.185 1.00 95.94 207 LYS A O 1
ATOM 1654 N N . ASP A 1 208 ? 1.749 1.086 20.599 1.00 94.69 208 ASP A N 1
ATOM 1655 C CA . ASP A 1 208 ? 2.960 1.829 20.958 1.00 94.69 208 ASP A CA 1
ATOM 1656 C C . ASP A 1 208 ? 2.788 3.329 20.632 1.00 94.69 208 ASP A C 1
ATOM 1658 O O . ASP A 1 208 ? 3.358 4.187 21.299 1.00 94.69 208 ASP A O 1
ATOM 1662 N N . PHE A 1 209 ? 1.973 3.637 19.618 1.00 91.25 209 PHE A N 1
ATOM 1663 C CA . PHE A 1 209 ? 1.543 4.992 19.277 1.00 91.25 209 PHE A CA 1
ATOM 1664 C C . PHE A 1 209 ? 0.587 5.579 20.313 1.00 91.25 209 PHE A C 1
ATOM 1666 O O . PHE A 1 209 ? 0.838 6.669 20.813 1.00 91.25 209 PHE A O 1
ATOM 1673 N N . PHE A 1 210 ? -0.453 4.826 20.672 1.00 95.12 210 PHE A N 1
ATOM 1674 C CA . PHE A 1 210 ? -1.462 5.238 21.642 1.00 95.12 210 PHE A CA 1
ATOM 1675 C C . PHE A 1 210 ? -0.831 5.611 22.988 1.00 95.12 210 PHE A C 1
ATOM 1677 O O . PHE A 1 210 ? -0.987 6.730 23.454 1.00 95.12 210 PHE A O 1
ATOM 1684 N N . THR A 1 211 ? 0.003 4.727 23.547 1.00 95.56 211 THR A N 1
ATOM 1685 C CA . THR A 1 211 ? 0.708 4.966 24.823 1.00 95.56 211 THR A CA 1
ATOM 1686 C C . THR A 1 211 ? 1.646 6.174 24.787 1.00 95.56 211 THR A C 1
ATOM 1688 O O . THR A 1 211 ? 2.050 6.673 25.829 1.00 95.56 211 THR A O 1
ATOM 1691 N N . LYS A 1 212 ? 2.052 6.629 23.600 1.00 92.81 212 LYS A N 1
ATOM 1692 C CA . LYS A 1 212 ? 2.917 7.799 23.462 1.00 92.81 212 LYS A CA 1
ATOM 1693 C C . LYS A 1 212 ? 2.134 9.116 23.426 1.00 92.81 212 LYS A C 1
ATOM 1695 O O . LYS A 1 212 ? 2.737 10.153 23.671 1.00 92.81 212 LYS A O 1
ATOM 1700 N N . PHE A 1 213 ? 0.861 9.068 23.050 1.00 93.12 213 PHE A N 1
ATOM 1701 C CA . PHE A 1 213 ? -0.006 10.239 22.899 1.00 93.12 213 PHE A CA 1
ATOM 1702 C C . PHE A 1 213 ? -0.878 10.446 24.139 1.00 93.12 213 PHE A C 1
ATOM 1704 O O . PHE A 1 213 ? -1.141 11.585 24.489 1.00 93.12 213 PHE A O 1
ATOM 1711 N N . ASP A 1 214 ? -1.250 9.354 24.807 1.00 96.69 214 ASP A N 1
ATOM 1712 C CA . ASP A 1 214 ? -1.933 9.327 26.103 1.00 96.69 214 ASP A CA 1
ATOM 1713 C C . ASP A 1 214 ? -0.953 9.739 27.227 1.00 96.69 214 ASP A C 1
ATOM 1715 O O . ASP A 1 214 ? -0.410 8.906 27.962 1.00 96.69 214 ASP A O 1
ATOM 1719 N N . GLU A 1 215 ? -0.635 11.038 27.295 1.00 95.50 215 GLU A N 1
ATOM 1720 C CA . GLU A 1 215 ? 0.250 11.612 28.318 1.00 95.50 215 GLU A CA 1
ATOM 1721 C C . GLU A 1 215 ? -0.382 11.524 29.709 1.00 95.50 215 GLU A C 1
ATOM 1723 O O . GLU A 1 215 ? 0.322 11.326 30.706 1.00 95.50 215 GLU A O 1
ATOM 1728 N N . SER A 1 216 ? -1.710 11.639 29.769 1.00 96.25 216 SER A N 1
ATOM 1729 C CA . SER A 1 216 ? -2.492 11.507 30.995 1.00 96.25 216 SER A CA 1
ATOM 1730 C C . SER A 1 216 ? -2.560 10.063 31.521 1.00 96.25 216 SER A C 1
ATOM 1732 O O . SER A 1 216 ? -2.763 9.860 32.723 1.00 96.25 216 SER A O 1
ATOM 1734 N N . SER A 1 217 ? -2.289 9.066 30.668 1.00 95.81 217 SER A N 1
ATOM 1735 C CA . SER A 1 217 ? -2.396 7.627 30.952 1.00 95.81 217 SER A CA 1
ATOM 1736 C C . SER A 1 217 ? -3.797 7.201 31.401 1.00 95.81 217 SER A C 1
ATOM 1738 O O . SER A 1 217 ? -3.936 6.273 32.209 1.00 95.81 217 SER A O 1
ATOM 1740 N N . ASP A 1 218 ? -4.833 7.883 30.912 1.00 96.38 218 ASP A N 1
ATOM 1741 C CA . ASP A 1 218 ? -6.225 7.593 31.260 1.00 96.38 218 ASP A CA 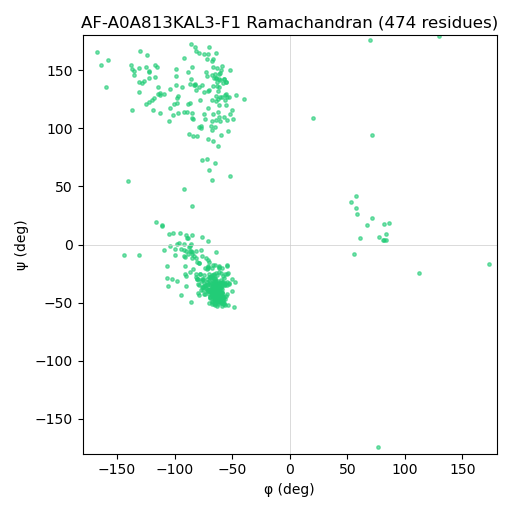1
ATOM 1742 C C . ASP A 1 218 ? -6.852 6.501 30.372 1.00 96.38 218 ASP A C 1
ATOM 1744 O O . ASP A 1 218 ? -7.936 5.989 30.670 1.00 96.38 218 ASP A O 1
ATOM 1748 N N . GLY A 1 219 ? -6.114 6.048 29.351 1.00 96.38 219 GLY A N 1
ATOM 1749 C CA . GLY A 1 219 ? -6.550 5.018 28.418 1.00 96.38 219 GLY A CA 1
ATOM 1750 C C . GLY A 1 219 ? -7.416 5.551 27.278 1.00 96.38 219 GLY A C 1
ATOM 1751 O O . GLY A 1 219 ? -7.965 4.741 26.523 1.00 96.38 219 GLY A O 1
ATOM 1752 N N . THR A 1 220 ? -7.520 6.870 27.138 1.00 97.50 220 THR A N 1
ATOM 1753 C CA . THR A 1 220 ? -8.171 7.589 26.045 1.00 97.50 220 THR A CA 1
ATOM 1754 C C . THR A 1 220 ? -7.237 8.678 25.503 1.00 97.50 220 THR A C 1
ATOM 1756 O O . THR A 1 220 ? -6.180 8.926 26.066 1.00 97.50 220 THR A O 1
ATOM 1759 N N . ILE A 1 221 ? -7.551 9.248 24.339 1.00 97.56 221 ILE A N 1
ATOM 1760 C CA . ILE A 1 221 ? -6.795 10.370 23.766 1.00 97.56 221 ILE A CA 1
ATOM 1761 C C . ILE A 1 221 ? -7.753 11.532 23.557 1.00 97.56 221 ILE A C 1
ATOM 1763 O O . ILE A 1 221 ? -8.738 11.391 22.825 1.00 97.56 221 ILE A O 1
ATOM 1767 N N . ASP A 1 222 ? -7.460 12.681 24.156 1.00 96.94 222 ASP A N 1
ATOM 1768 C CA . ASP A 1 222 ? -8.228 13.903 23.923 1.00 96.94 222 ASP A CA 1
ATOM 1769 C C . ASP A 1 222 ? -7.743 14.686 22.679 1.00 96.94 222 ASP A C 1
ATOM 1771 O O . ASP A 1 222 ? -6.754 14.353 22.013 1.00 96.94 222 ASP A O 1
ATOM 1775 N N . ALA A 1 223 ? -8.483 15.731 22.298 1.00 95.81 223 ALA A N 1
ATOM 1776 C CA . ALA A 1 223 ? -8.162 16.525 21.111 1.00 95.81 223 ALA A CA 1
ATOM 1777 C C . ALA A 1 223 ? -6.830 17.294 21.230 1.00 95.81 223 ALA A C 1
ATOM 1779 O O . ALA A 1 223 ? -6.182 17.558 20.210 1.00 95.81 223 ALA A O 1
ATOM 1780 N N . ASP A 1 224 ? -6.418 17.658 22.447 1.00 96.25 224 ASP A N 1
ATOM 1781 C CA . ASP A 1 224 ? -5.181 18.393 22.707 1.00 96.25 224 ASP A CA 1
ATOM 1782 C C . ASP A 1 224 ? -3.967 17.453 22.676 1.00 96.25 224 ASP A C 1
ATOM 1784 O O . ASP A 1 224 ? -2.960 17.785 22.046 1.00 96.25 224 ASP A O 1
ATOM 1788 N N . GLU A 1 225 ? -4.076 16.258 23.253 1.00 96.75 225 GLU A N 1
ATOM 1789 C CA . GLU A 1 225 ? -3.097 15.169 23.162 1.00 96.75 225 GLU A CA 1
ATOM 1790 C C . GLU A 1 225 ? -2.879 14.740 21.701 1.00 96.75 225 GLU A C 1
ATOM 1792 O O . GLU A 1 225 ? -1.738 14.658 21.224 1.00 96.75 225 GLU A O 1
ATOM 1797 N N . LEU A 1 226 ? -3.965 14.567 20.932 1.00 95.06 226 LEU A N 1
ATOM 1798 C CA . LEU A 1 226 ? -3.881 14.264 19.501 1.00 95.06 226 LEU A CA 1
ATOM 1799 C C . LEU A 1 226 ? -3.152 15.375 18.729 1.00 95.06 226 LEU A C 1
ATOM 1801 O O . LEU A 1 226 ? -2.292 15.088 17.887 1.00 95.06 226 LEU A O 1
ATOM 1805 N N . PHE A 1 227 ? -3.461 16.643 19.022 1.00 94.44 227 PHE A N 1
ATOM 1806 C CA . PHE A 1 227 ? -2.800 17.793 18.405 1.00 94.44 227 PHE A CA 1
ATOM 1807 C C . PHE A 1 227 ? -1.303 17.825 18.729 1.00 94.44 227 PHE A C 1
ATOM 1809 O O . PHE A 1 227 ? -0.476 17.931 17.818 1.00 94.44 227 PHE A O 1
ATOM 1816 N N . GLN A 1 228 ? -0.930 17.690 20.003 1.00 93.56 228 GLN A N 1
ATOM 1817 C CA . GLN A 1 228 ? 0.471 17.697 20.428 1.00 93.56 228 GLN A CA 1
ATOM 1818 C C . GLN A 1 228 ? 1.271 16.586 19.757 1.00 93.56 228 GLN A C 1
ATOM 1820 O O . GLN A 1 228 ? 2.384 16.813 19.270 1.00 93.56 228 GLN A O 1
ATOM 1825 N N . GLY A 1 229 ? 0.689 15.398 19.644 1.00 90.62 229 GLY A N 1
ATOM 1826 C CA . GLY A 1 229 ? 1.357 14.299 18.982 1.00 90.62 229 GLY A CA 1
ATOM 1827 C C . GLY A 1 229 ? 1.490 14.480 17.458 1.00 90.62 229 GLY A C 1
ATOM 1828 O O . GLY A 1 229 ? 2.518 14.087 16.893 1.00 90.62 229 GLY A O 1
ATOM 1829 N N . ILE A 1 230 ? 0.549 15.163 16.785 1.00 89.81 230 ILE A N 1
ATOM 1830 C CA . ILE A 1 230 ? 0.722 15.608 15.384 1.00 89.81 230 ILE A CA 1
ATOM 1831 C C . ILE A 1 230 ? 1.927 16.539 15.267 1.00 89.81 230 ILE A C 1
ATOM 1833 O O . ILE A 1 230 ? 2.798 16.321 14.420 1.00 89.81 230 ILE A O 1
ATOM 1837 N N . VAL A 1 231 ? 2.010 17.550 16.135 1.00 89.12 231 VAL A N 1
ATOM 1838 C CA . VAL A 1 231 ? 3.128 18.502 16.151 1.00 89.12 231 VAL A CA 1
ATOM 1839 C C . VAL A 1 231 ? 4.452 17.772 16.381 1.00 89.12 231 VAL A C 1
ATOM 1841 O O . VAL A 1 231 ? 5.416 17.999 15.647 1.00 89.12 231 VAL A O 1
ATOM 1844 N N . PHE A 1 232 ? 4.489 16.830 17.324 1.00 87.00 232 PHE A N 1
ATOM 1845 C CA . PHE A 1 232 ? 5.661 16.001 17.595 1.00 87.00 232 PHE A CA 1
ATOM 1846 C C . PHE A 1 232 ? 6.113 15.198 16.360 1.00 87.00 232 PHE A C 1
ATOM 1848 O O . PHE A 1 232 ? 7.311 15.113 16.069 1.00 87.00 232 PHE A O 1
ATOM 1855 N N . MET A 1 233 ? 5.179 14.618 15.599 1.00 82.94 233 MET A N 1
ATOM 1856 C CA . MET A 1 233 ? 5.507 13.869 14.379 1.00 82.94 233 MET A CA 1
ATOM 1857 C C . MET A 1 233 ? 5.958 14.762 13.221 1.00 82.94 233 MET A C 1
ATOM 1859 O O . MET A 1 233 ? 6.895 14.382 12.508 1.00 82.94 233 MET A O 1
ATOM 1863 N N . CYS A 1 234 ? 5.342 15.938 13.062 1.00 74.44 234 CYS A N 1
ATOM 1864 C CA . CYS A 1 234 ? 5.734 16.950 12.078 1.00 74.44 234 CYS A CA 1
ATOM 1865 C C . CYS A 1 234 ? 7.175 17.416 12.323 1.00 74.44 234 CYS A C 1
ATOM 1867 O O . CYS A 1 234 ? 8.006 17.372 11.416 1.00 74.44 234 CYS A O 1
ATOM 1869 N N . LEU A 1 235 ? 7.502 17.776 13.568 1.00 59.75 235 LEU A N 1
ATOM 1870 C CA . LEU A 1 235 ? 8.843 18.225 13.963 1.00 59.75 235 LEU A CA 1
ATOM 1871 C C . LEU A 1 235 ? 9.909 17.133 13.806 1.00 59.75 235 LEU A C 1
ATOM 1873 O O . LEU A 1 235 ? 11.084 17.429 13.608 1.00 59.75 235 LEU A O 1
ATOM 1877 N N . GLY A 1 236 ? 9.511 15.859 13.836 1.00 61.16 236 GLY A N 1
ATOM 1878 C CA . GLY A 1 236 ? 10.400 14.732 13.568 1.00 61.16 236 GLY A CA 1
ATOM 1879 C C . GLY A 1 236 ? 10.837 14.578 12.103 1.00 61.16 236 GLY A C 1
ATOM 1880 O O . GLY A 1 236 ? 11.477 13.566 11.802 1.00 61.16 236 GLY A O 1
ATOM 1881 N N . GLY A 1 237 ? 10.455 15.489 11.195 1.00 57.59 237 GLY A N 1
ATOM 1882 C CA . GLY A 1 237 ? 10.868 15.505 9.783 1.00 57.59 237 GLY A CA 1
ATOM 1883 C C . GLY A 1 237 ? 10.334 14.337 8.945 1.00 57.59 237 GLY A C 1
ATOM 1884 O O . GLY A 1 237 ? 10.889 14.013 7.899 1.00 57.59 237 GLY A O 1
ATOM 1885 N N . ASN A 1 238 ? 9.305 13.631 9.430 1.00 53.62 238 ASN A N 1
ATOM 1886 C CA . ASN A 1 238 ? 8.794 12.417 8.778 1.00 53.62 238 ASN A CA 1
ATOM 1887 C C . ASN A 1 238 ? 7.454 12.607 8.080 1.00 53.62 238 ASN A C 1
ATOM 1889 O O . ASN A 1 238 ? 7.119 11.795 7.223 1.00 53.62 238 ASN A O 1
ATOM 1893 N N . ILE A 1 239 ? 6.710 13.656 8.418 1.00 56.38 239 ILE A N 1
ATOM 1894 C CA . ILE A 1 239 ? 5.509 14.005 7.678 1.00 56.38 239 ILE A CA 1
ATOM 1895 C C . ILE A 1 239 ? 5.987 14.690 6.395 1.00 56.38 239 ILE A C 1
ATOM 1897 O O . ILE A 1 239 ? 6.390 15.851 6.404 1.00 56.38 239 ILE A O 1
ATOM 1901 N N . ARG A 1 240 ? 6.000 13.938 5.286 1.00 52.69 240 ARG A N 1
ATOM 1902 C CA . ARG A 1 240 ? 6.162 14.476 3.928 1.00 52.69 240 ARG A CA 1
ATOM 1903 C C . ARG A 1 240 ? 4.892 15.242 3.551 1.00 52.69 240 ARG A C 1
ATOM 1905 O O . ARG A 1 240 ? 4.180 14.887 2.619 1.00 52.69 240 ARG A O 1
ATOM 1912 N N . THR A 1 241 ? 4.596 16.322 4.261 1.00 46.31 241 THR A N 1
ATOM 1913 C CA . THR A 1 241 ? 3.751 17.375 3.710 1.00 46.31 241 THR A CA 1
ATOM 1914 C C . THR A 1 241 ? 4.532 17.955 2.550 1.00 46.31 241 THR A C 1
ATOM 1916 O O . THR A 1 241 ? 5.516 18.662 2.750 1.00 46.31 241 THR A O 1
ATOM 1919 N N . SER A 1 242 ? 4.174 17.548 1.335 1.00 43.47 242 SER A N 1
ATOM 1920 C CA . SER A 1 242 ? 4.821 17.988 0.106 1.00 43.47 242 SER A CA 1
ATOM 1921 C C . SER A 1 242 ? 4.828 19.521 0.051 1.00 43.47 242 SER A C 1
ATOM 1923 O O . SER A 1 242 ? 3.822 20.145 -0.266 1.00 43.47 242 SER A O 1
ATOM 1925 N N . ILE A 1 243 ? 5.956 20.117 0.451 1.00 40.84 243 ILE A N 1
ATOM 1926 C CA . ILE A 1 243 ? 6.459 21.480 0.199 1.00 40.84 243 ILE A CA 1
ATOM 1927 C C . ILE A 1 243 ? 5.547 22.673 0.598 1.00 40.84 243 ILE A C 1
ATOM 1929 O O . ILE A 1 243 ? 6.018 23.806 0.606 1.00 40.84 243 ILE A O 1
ATOM 1933 N N . THR A 1 244 ? 4.287 22.479 1.002 1.00 44.66 244 THR A N 1
ATOM 1934 C CA . THR A 1 244 ? 3.321 23.589 1.177 1.00 44.66 244 THR A CA 1
ATOM 1935 C C . THR A 1 244 ? 2.329 23.457 2.328 1.00 44.66 244 THR A C 1
ATOM 1937 O O . THR A 1 244 ? 1.629 24.424 2.620 1.00 44.66 244 THR A O 1
ATOM 1940 N N . THR A 1 245 ? 2.237 22.314 3.005 1.00 55.38 245 THR A N 1
ATOM 1941 C CA . THR A 1 245 ? 1.208 22.145 4.036 1.00 55.38 245 THR A CA 1
ATOM 1942 C C . THR A 1 245 ? 1.695 22.727 5.358 1.00 55.38 245 THR A C 1
ATOM 1944 O O . THR A 1 245 ? 2.594 22.200 6.010 1.00 55.38 245 THR A O 1
ATOM 1947 N N . THR A 1 246 ? 1.107 23.860 5.724 1.00 70.31 246 THR A N 1
ATOM 1948 C CA . THR A 1 246 ? 1.184 24.449 7.059 1.00 70.31 246 THR A CA 1
ATOM 1949 C C . THR A 1 246 ? 0.812 23.418 8.123 1.00 70.31 246 THR A C 1
ATOM 1951 O O . THR A 1 246 ? 0.006 22.524 7.862 1.00 70.31 246 THR A O 1
ATOM 1954 N N . LEU A 1 247 ? 1.388 23.556 9.322 1.00 81.25 247 LEU A N 1
ATOM 1955 C CA . LEU A 1 247 ? 0.995 22.777 10.498 1.00 81.25 247 LEU A CA 1
ATOM 1956 C C . LEU A 1 247 ? -0.545 22.791 10.609 1.00 81.25 247 LEU A C 1
ATOM 1958 O O . LEU A 1 247 ? -1.113 23.886 10.518 1.00 81.25 247 LEU A O 1
ATOM 1962 N N . PRO A 1 248 ? -1.217 21.632 10.747 1.00 86.25 248 PRO A N 1
ATOM 1963 C CA . PRO A 1 248 ? -2.672 21.604 10.798 1.00 86.25 248 PRO A CA 1
ATOM 1964 C C . PRO A 1 248 ? -3.169 22.465 11.956 1.00 86.25 248 PRO A C 1
ATOM 1966 O O . PRO A 1 248 ? -2.565 22.484 13.032 1.00 86.25 248 PRO A O 1
ATOM 1969 N N . SER A 1 249 ? -4.239 23.221 11.727 1.00 91.25 249 SER A N 1
ATOM 1970 C CA . SER A 1 249 ? -4.802 24.087 12.762 1.00 91.25 249 SER A CA 1
ATOM 1971 C C . SER A 1 249 ? -5.502 23.252 13.841 1.00 91.25 249 SER A C 1
ATOM 1973 O O . SER A 1 249 ? -5.909 22.112 13.608 1.00 91.25 249 SER A O 1
ATOM 1975 N N . LYS A 1 250 ? -5.693 23.823 15.037 1.00 92.88 250 LYS A N 1
ATOM 1976 C CA . LYS A 1 250 ? -6.435 23.148 16.118 1.00 92.88 250 LYS A CA 1
ATOM 1977 C C . LYS A 1 250 ? -7.866 22.773 15.691 1.00 92.88 250 LYS A C 1
ATOM 1979 O O . LYS A 1 250 ? -8.379 21.738 16.098 1.00 92.88 250 LYS A O 1
ATOM 1984 N N . GLU A 1 251 ? -8.485 23.576 14.826 1.00 94.19 251 GLU A N 1
ATOM 1985 C CA . GLU A 1 251 ? -9.824 23.320 14.275 1.00 94.19 251 GLU A CA 1
ATOM 1986 C C . GLU A 1 251 ? -9.846 22.117 13.321 1.00 94.19 251 GLU A C 1
ATOM 1988 O O . GLU A 1 251 ? -10.782 21.316 13.340 1.00 94.19 251 GLU A O 1
ATOM 1993 N N . GLU A 1 252 ? -8.799 21.951 12.507 1.00 91.81 252 GLU A N 1
ATOM 1994 C CA . GLU A 1 252 ? -8.661 20.794 11.618 1.00 91.81 252 GLU A CA 1
ATOM 1995 C C . GLU A 1 252 ? -8.469 19.508 12.415 1.00 91.81 252 GLU A C 1
ATOM 1997 O O . GLU A 1 252 ? -9.085 18.492 12.095 1.00 91.81 252 GLU A O 1
ATOM 2002 N N . VAL A 1 253 ? -7.672 19.559 13.487 1.00 93.81 253 VAL A N 1
ATOM 2003 C CA . VAL A 1 253 ? -7.501 18.413 14.387 1.00 93.81 253 VAL A CA 1
ATOM 2004 C C . VAL A 1 253 ? -8.797 18.096 15.126 1.00 93.81 253 VAL A C 1
ATOM 2006 O O . VAL A 1 253 ? -9.155 16.928 15.202 1.00 93.81 253 VAL A O 1
ATOM 2009 N N . GLY A 1 254 ? -9.566 19.099 15.558 1.00 95.50 254 GLY A N 1
ATOM 2010 C CA . GLY A 1 254 ? -10.907 18.882 16.116 1.00 95.50 254 GLY A CA 1
ATOM 2011 C C . GLY A 1 254 ? -11.889 18.255 15.116 1.00 95.50 254 GLY A C 1
ATOM 2012 O O . GLY A 1 254 ? -12.732 17.444 15.489 1.00 95.50 254 GLY A O 1
ATOM 2013 N N . SER A 1 255 ? -11.753 18.569 13.826 1.00 94.94 255 SER A N 1
ATOM 2014 C CA . SER A 1 255 ? -12.573 17.963 12.768 1.00 94.94 255 SER A CA 1
ATOM 2015 C C . SER A 1 255 ? -12.142 16.529 12.438 1.00 94.94 255 SER A C 1
ATOM 2017 O O . SER A 1 255 ? -12.978 15.676 12.164 1.00 94.94 255 SER A O 1
ATOM 2019 N N . LEU A 1 256 ? -10.837 16.239 12.479 1.00 94.88 256 LEU A N 1
ATOM 2020 C CA . LEU A 1 256 ? -10.317 14.871 12.421 1.00 94.88 256 LEU A CA 1
ATOM 2021 C C . LEU A 1 256 ? -10.803 14.054 13.617 1.00 94.88 256 LEU A C 1
ATOM 2023 O O . LEU A 1 256 ? -11.205 12.909 13.446 1.00 94.88 256 LEU A O 1
ATOM 2027 N N . PHE A 1 257 ? -10.783 14.658 14.800 1.00 95.38 257 PHE A N 1
ATOM 2028 C CA . PHE A 1 257 ? -11.207 14.037 16.039 1.00 95.38 257 PHE A CA 1
ATOM 2029 C C . PHE A 1 257 ? -12.658 13.551 15.951 1.00 95.38 257 PHE A C 1
ATOM 2031 O O . PHE A 1 257 ? -12.910 12.371 16.165 1.00 95.38 257 PHE A O 1
ATOM 2038 N N . SER A 1 258 ? -13.589 14.405 15.509 1.00 95.44 258 SER A N 1
ATOM 2039 C CA . SER A 1 258 ? -15.007 14.031 15.369 1.00 95.44 258 SER A CA 1
ATOM 2040 C C . SER A 1 258 ? -15.291 12.976 14.291 1.00 95.44 258 SER A C 1
ATOM 2042 O O . SER A 1 258 ? -16.361 12.375 14.287 1.00 95.44 258 SER A O 1
ATOM 2044 N N . LEU A 1 259 ? -14.356 12.748 13.361 1.00 94.94 259 LEU A N 1
ATOM 2045 C CA . LEU A 1 259 ? -14.452 11.675 12.366 1.00 94.94 259 LEU A CA 1
ATOM 2046 C C . LEU A 1 259 ? -13.952 10.321 12.890 1.00 94.94 259 LEU A C 1
ATOM 2048 O O . LEU A 1 259 ? -14.276 9.293 12.288 1.00 94.94 259 LEU A O 1
ATOM 2052 N N . ILE A 1 260 ? -13.125 10.323 13.939 1.00 95.06 260 ILE A N 1
ATOM 2053 C CA . ILE A 1 260 ? -12.576 9.115 14.572 1.00 95.06 260 ILE A CA 1
ATOM 2054 C C . ILE A 1 260 ? -13.437 8.696 15.766 1.00 95.06 260 ILE A C 1
ATOM 2056 O O . ILE A 1 260 ? -13.714 7.507 15.904 1.00 95.06 260 ILE A O 1
ATOM 2060 N N . ASP A 1 261 ? -13.841 9.666 16.588 1.00 96.38 261 ASP A N 1
ATOM 2061 C CA . ASP A 1 261 ? -14.708 9.495 17.756 1.00 96.38 261 ASP A CA 1
ATOM 2062 C C . ASP A 1 261 ? -16.119 9.104 17.294 1.00 96.38 261 ASP A C 1
ATOM 2064 O O . ASP A 1 261 ? -16.914 9.930 16.836 1.00 96.38 261 ASP A O 1
ATOM 2068 N N . HIS A 1 262 ? -16.407 7.805 17.334 1.00 89.50 262 HIS A N 1
ATOM 2069 C CA . HIS A 1 262 ? -17.651 7.261 16.807 1.00 89.50 262 HIS A CA 1
ATOM 2070 C C . HIS A 1 262 ? -18.761 7.218 17.843 1.00 89.50 262 HIS A C 1
ATOM 2072 O O . HIS A 1 262 ? -19.937 7.215 17.461 1.00 89.50 262 HIS A O 1
ATOM 2078 N N . ASP A 1 263 ? -18.411 7.116 19.122 1.00 93.25 263 ASP A N 1
ATOM 2079 C CA . ASP A 1 263 ? -19.388 7.126 20.202 1.00 93.25 263 ASP A CA 1
ATOM 2080 C C . ASP A 1 263 ? -19.768 8.549 20.651 1.00 93.25 263 ASP A C 1
ATOM 2082 O O . ASP A 1 263 ? -20.799 8.723 21.308 1.00 93.25 263 ASP A O 1
ATOM 2086 N N . GLY A 1 264 ? -19.022 9.562 20.196 1.00 94.06 264 GLY A N 1
ATOM 2087 C CA . GLY A 1 264 ? -19.241 10.967 20.521 1.00 94.06 264 GLY A CA 1
ATOM 2088 C C . GLY A 1 264 ? -18.871 11.285 21.968 1.00 94.06 264 GLY A C 1
ATOM 2089 O O . GLY A 1 264 ? -19.422 12.233 22.539 1.00 94.06 264 GLY A O 1
ATOM 2090 N N . GLY A 1 265 ? -18.007 10.472 22.578 1.00 94.06 265 GLY A N 1
ATOM 2091 C CA . GLY A 1 265 ? -17.569 10.596 23.962 1.00 94.06 265 GLY A CA 1
ATOM 2092 C C . GLY A 1 265 ? -16.669 11.805 24.207 1.00 94.06 265 GLY A C 1
ATOM 2093 O O . GLY A 1 265 ? -16.494 12.212 25.357 1.00 94.06 265 GLY A O 1
ATOM 2094 N N . GLY A 1 266 ? -16.132 12.416 23.147 1.00 95.44 266 GLY A N 1
ATOM 2095 C CA . GLY A 1 266 ? -15.175 13.512 23.245 1.00 95.44 266 GLY A CA 1
ATOM 2096 C C . GLY A 1 266 ? -13.759 13.050 23.593 1.00 95.44 266 GLY A C 1
ATOM 2097 O O . GLY A 1 266 ? -12.891 13.896 23.804 1.00 95.44 266 GLY A O 1
ATOM 2098 N N . THR A 1 267 ? -13.519 11.737 23.635 1.00 97.12 267 THR A N 1
ATOM 2099 C CA . THR A 1 267 ? -12.212 11.085 23.797 1.00 97.12 267 THR A CA 1
ATOM 2100 C C . THR A 1 267 ? -12.116 9.931 22.795 1.00 97.12 267 THR A C 1
ATOM 2102 O O . THR A 1 267 ? -13.125 9.320 22.468 1.00 97.12 267 THR A O 1
ATOM 2105 N N . ILE A 1 268 ? -10.924 9.651 22.261 1.00 96.94 268 ILE A N 1
ATOM 2106 C CA . ILE A 1 268 ? -10.706 8.540 21.322 1.00 96.94 268 ILE A CA 1
ATOM 2107 C C . ILE A 1 268 ? -10.154 7.348 22.093 1.00 96.94 268 ILE A C 1
ATOM 2109 O O . ILE A 1 268 ? -9.075 7.434 22.689 1.00 96.94 268 ILE A O 1
ATOM 2113 N N . ASP A 1 269 ? -10.846 6.212 22.043 1.00 96.44 269 ASP A N 1
ATOM 2114 C CA . ASP A 1 269 ? -10.339 4.984 22.651 1.00 96.44 269 ASP A CA 1
ATOM 2115 C C . ASP A 1 269 ? -9.317 4.257 21.745 1.00 96.44 269 ASP A C 1
ATOM 2117 O O . ASP A 1 269 ? -9.145 4.526 20.548 1.00 96.44 269 ASP A O 1
ATOM 2121 N N . TYR A 1 270 ? -8.594 3.290 22.319 1.00 96.19 270 TYR A N 1
ATOM 2122 C CA . TYR A 1 270 ? -7.618 2.501 21.562 1.00 96.19 270 TYR A CA 1
ATOM 2123 C C . TYR A 1 270 ? -8.244 1.730 20.386 1.00 96.19 270 TYR A C 1
ATOM 2125 O O . TYR A 1 270 ? -7.600 1.553 19.348 1.00 96.19 270 TYR A O 1
ATOM 2133 N N . ALA A 1 271 ? -9.468 1.222 20.545 1.00 94.75 271 ALA A N 1
ATOM 2134 C CA . ALA A 1 271 ? -10.129 0.398 19.542 1.00 94.75 271 ALA A CA 1
ATOM 2135 C C . ALA A 1 271 ? -10.586 1.227 18.332 1.00 94.75 271 ALA A C 1
ATOM 2137 O O . ALA A 1 271 ? -10.469 0.751 17.199 1.00 94.75 271 ALA A O 1
ATOM 2138 N N . GLU A 1 272 ? -11.061 2.449 18.548 1.00 95.06 272 GLU A N 1
ATOM 2139 C CA . GLU A 1 272 ? -11.418 3.421 17.519 1.00 95.06 272 GLU A CA 1
ATOM 2140 C C . GLU A 1 272 ? -10.191 3.821 16.708 1.00 95.06 272 GLU A C 1
ATOM 2142 O O . GLU A 1 272 ? -10.174 3.640 15.484 1.00 95.06 272 GLU A O 1
ATOM 2147 N N . LEU A 1 273 ? -9.118 4.243 17.387 1.00 95.12 273 LEU A N 1
ATOM 2148 C CA . LEU A 1 273 ? -7.876 4.624 16.720 1.00 95.12 273 LEU A CA 1
ATOM 2149 C C . LEU A 1 273 ? -7.271 3.456 15.929 1.00 95.12 273 LEU A C 1
ATOM 2151 O O . LEU A 1 273 ? -6.890 3.620 14.770 1.00 95.12 273 LEU A O 1
ATOM 2155 N N . ASP A 1 274 ? -7.196 2.260 16.522 1.00 95.06 274 ASP A N 1
ATOM 2156 C CA . ASP A 1 274 ? -6.657 1.069 15.855 1.00 95.06 274 ASP A CA 1
ATOM 2157 C C . ASP A 1 274 ? -7.511 0.649 14.648 1.00 95.06 274 ASP A C 1
ATOM 2159 O O . ASP A 1 274 ? -6.967 0.263 13.611 1.00 95.06 274 ASP A O 1
ATOM 2163 N N . THR A 1 275 ? -8.840 0.764 14.743 1.00 94.06 275 THR A N 1
ATOM 2164 C CA . THR A 1 275 ? -9.755 0.466 13.630 1.00 94.06 275 THR A CA 1
ATOM 2165 C C . THR A 1 275 ? -9.542 1.434 12.470 1.00 94.06 275 THR A C 1
ATOM 2167 O O . THR A 1 275 ? -9.404 0.999 11.320 1.00 94.06 275 THR A O 1
ATOM 2170 N N . VAL A 1 276 ? -9.471 2.737 12.753 1.00 95.31 276 VAL A N 1
ATOM 2171 C CA . VAL A 1 276 ? -9.251 3.761 11.727 1.00 95.31 276 VAL A CA 1
ATOM 2172 C C . VAL A 1 276 ? -7.871 3.602 11.088 1.00 95.31 276 VAL A C 1
ATOM 2174 O O . VAL A 1 276 ? -7.782 3.535 9.861 1.00 95.31 276 VAL A O 1
ATOM 2177 N N . LEU A 1 277 ? -6.804 3.448 11.881 1.00 94.69 277 LEU A N 1
ATOM 2178 C CA . LEU A 1 277 ? -5.443 3.280 11.359 1.00 94.69 277 LEU A CA 1
ATOM 2179 C C . LEU A 1 277 ? -5.308 2.029 10.489 1.00 94.69 277 LEU A C 1
ATOM 2181 O O . LEU A 1 277 ? -4.754 2.113 9.395 1.00 94.69 277 LEU A O 1
ATOM 2185 N N . LYS A 1 278 ? -5.867 0.886 10.908 1.00 94.19 278 LYS A N 1
ATOM 2186 C CA . LYS A 1 278 ? -5.879 -0.329 10.077 1.00 94.19 278 LYS A CA 1
ATOM 2187 C C . LYS A 1 278 ? -6.610 -0.112 8.761 1.00 94.19 278 LYS A C 1
ATOM 2189 O O . LYS A 1 278 ? -6.097 -0.504 7.717 1.00 94.19 278 LYS A O 1
ATOM 2194 N N . THR A 1 279 ? -7.768 0.544 8.799 1.00 93.50 279 THR A N 1
ATOM 2195 C CA . THR A 1 279 ? -8.553 0.832 7.590 1.00 93.50 279 THR A CA 1
ATOM 2196 C C . THR A 1 279 ? -7.774 1.734 6.628 1.00 93.50 279 THR A C 1
ATOM 2198 O O . THR A 1 279 ? -7.765 1.493 5.419 1.00 93.50 279 THR A O 1
ATOM 2201 N N . VAL A 1 280 ? -7.059 2.734 7.154 1.00 94.50 280 VAL A N 1
ATOM 2202 C CA . VAL A 1 280 ? -6.182 3.610 6.365 1.00 94.50 280 VAL A CA 1
ATOM 2203 C C . VAL A 1 280 ? -5.008 2.828 5.778 1.00 94.50 280 VAL A C 1
ATOM 2205 O O . VAL A 1 280 ? -4.782 2.916 4.574 1.00 94.50 280 VAL A O 1
ATOM 2208 N N . THR A 1 281 ? -4.309 2.000 6.561 1.00 93.19 281 THR A N 1
ATOM 2209 C CA . THR A 1 281 ? -3.212 1.155 6.055 1.00 93.19 281 THR A CA 1
ATOM 2210 C C . THR A 1 281 ? -3.692 0.185 4.972 1.00 93.19 281 THR A C 1
ATOM 2212 O O . THR A 1 281 ? -3.040 0.034 3.941 1.00 93.19 281 THR A O 1
ATOM 2215 N N . GLU A 1 282 ? -4.853 -0.447 5.150 1.00 90.94 282 GLU A N 1
ATOM 2216 C CA . GLU A 1 282 ? -5.457 -1.320 4.138 1.00 90.94 282 GLU A CA 1
ATOM 2217 C C . GLU A 1 282 ? -5.831 -0.553 2.867 1.00 90.94 282 GLU A C 1
ATOM 2219 O O . GLU A 1 282 ? -5.645 -1.059 1.756 1.00 90.94 282 GLU A O 1
ATOM 2224 N N . ARG A 1 283 ? -6.339 0.679 2.999 1.00 92.19 283 ARG A N 1
ATOM 2225 C CA . ARG A 1 283 ? -6.586 1.559 1.854 1.00 92.19 283 ARG A CA 1
ATOM 2226 C C . ARG A 1 283 ? -5.291 1.946 1.151 1.00 92.19 283 ARG A C 1
ATOM 2228 O O . ARG A 1 283 ? -5.240 1.827 -0.065 1.00 92.19 283 ARG A O 1
ATOM 2235 N N . MET A 1 284 ? -4.250 2.349 1.876 1.00 90.62 284 MET A N 1
ATOM 2236 C CA . MET A 1 284 ? -2.940 2.657 1.296 1.00 90.62 284 MET A CA 1
ATOM 2237 C C . MET A 1 284 ? -2.366 1.446 0.561 1.00 90.62 284 MET A C 1
ATOM 2239 O O . MET A 1 284 ? -1.918 1.576 -0.571 1.00 90.62 284 MET A O 1
ATOM 2243 N N . ALA A 1 285 ? -2.461 0.249 1.144 1.00 87.75 285 ALA A N 1
ATOM 2244 C CA . ALA A 1 285 ? -2.027 -0.983 0.496 1.00 87.75 285 ALA A CA 1
ATOM 2245 C C . ALA A 1 285 ? -2.849 -1.305 -0.764 1.00 87.75 285 ALA A C 1
ATOM 2247 O O . ALA A 1 285 ? -2.286 -1.772 -1.754 1.00 87.75 285 ALA A O 1
ATOM 2248 N N . ARG A 1 286 ? -4.169 -1.060 -0.761 1.00 85.50 286 ARG A N 1
ATOM 2249 C CA . ARG A 1 286 ? -5.012 -1.179 -1.965 1.00 85.50 286 ARG A CA 1
ATOM 2250 C C . ARG A 1 286 ? -4.646 -0.146 -3.021 1.00 85.50 286 ARG A C 1
ATOM 2252 O O . ARG A 1 286 ? -4.528 -0.518 -4.177 1.00 85.50 286 ARG A O 1
ATOM 2259 N N . ASN A 1 287 ? -4.420 1.106 -2.637 1.00 83.12 287 ASN A N 1
ATOM 2260 C CA . ASN A 1 287 ? -4.030 2.167 -3.559 1.00 83.12 287 ASN A CA 1
ATOM 2261 C C . ASN A 1 287 ? -2.642 1.901 -4.149 1.00 83.12 287 ASN A C 1
ATOM 2263 O O . ASN A 1 287 ? -2.491 1.976 -5.355 1.00 83.12 287 ASN A O 1
ATOM 2267 N N . ALA A 1 288 ? -1.662 1.478 -3.348 1.00 79.69 288 ALA A N 1
ATOM 2268 C CA . ALA A 1 288 ? -0.335 1.095 -3.832 1.00 79.69 288 ALA A CA 1
ATOM 2269 C C . ALA A 1 288 ? -0.395 -0.101 -4.801 1.00 79.69 288 ALA A C 1
ATOM 2271 O O . ALA A 1 288 ? 0.349 -0.159 -5.778 1.00 79.69 288 ALA A O 1
ATOM 2272 N N . LYS A 1 289 ? -1.312 -1.052 -4.566 1.00 76.31 289 LYS A N 1
ATOM 2273 C CA . LYS A 1 289 ? -1.617 -2.119 -5.533 1.00 76.31 289 LYS A CA 1
ATOM 2274 C C . LYS A 1 289 ? -2.323 -1.580 -6.774 1.00 76.31 289 LYS A C 1
ATOM 2276 O O . LYS A 1 289 ? -2.018 -2.033 -7.862 1.00 76.31 289 LYS A O 1
ATOM 2281 N N . GLY A 1 290 ? -3.227 -0.619 -6.617 1.00 67.81 290 GLY A N 1
ATOM 2282 C CA . GLY A 1 290 ? -3.934 0.046 -7.707 1.00 67.81 290 GLY A CA 1
ATOM 2283 C C . GLY A 1 290 ? -3.061 1.006 -8.522 1.00 67.81 290 GLY A C 1
ATOM 2284 O O . GLY A 1 290 ? -3.373 1.298 -9.665 1.00 67.81 290 GLY A O 1
ATOM 2285 N N . GLU A 1 291 ? -1.947 1.490 -7.998 1.00 68.50 291 GLU A N 1
ATOM 2286 C CA . GLU A 1 291 ? -0.954 2.217 -8.795 1.00 68.50 291 GLU A CA 1
ATOM 2287 C C . GLU A 1 291 ? -0.042 1.247 -9.550 1.00 68.50 291 GLU A C 1
ATOM 2289 O O . GLU A 1 291 ? 0.481 1.559 -10.620 1.00 68.50 291 GLU A O 1
ATOM 2294 N N . ASN A 1 292 ? 0.112 0.030 -9.031 1.00 67.00 292 ASN A N 1
ATOM 2295 C CA . ASN A 1 292 ? 0.846 -1.024 -9.699 1.00 67.00 292 ASN A CA 1
ATOM 2296 C C . ASN A 1 292 ? -0.078 -1.801 -10.644 1.00 67.00 292 ASN A C 1
ATOM 2298 O O . ASN A 1 292 ? -0.739 -2.758 -10.251 1.00 67.00 292 ASN A O 1
ATOM 2302 N N . ILE A 1 293 ? -0.079 -1.405 -11.916 1.00 61.03 293 ILE A N 1
ATOM 2303 C CA . ILE A 1 293 ? -0.899 -2.000 -12.985 1.00 61.03 293 ILE A CA 1
ATOM 2304 C C . ILE A 1 293 ? -0.815 -3.542 -12.989 1.00 61.03 293 ILE A C 1
ATOM 2306 O O . ILE A 1 293 ? -1.805 -4.209 -13.254 1.00 61.03 293 ILE A O 1
ATOM 2310 N N . PHE A 1 294 ? 0.330 -4.119 -12.607 1.00 58.78 294 PHE A N 1
ATOM 2311 C CA . PHE A 1 294 ? 0.563 -5.569 -12.571 1.00 58.78 294 PHE A CA 1
ATOM 2312 C C . PHE A 1 294 ? -0.085 -6.311 -11.387 1.00 58.78 294 PHE A C 1
ATOM 2314 O O . PHE A 1 294 ? -0.041 -7.538 -11.343 1.00 58.78 294 PHE A O 1
ATOM 2321 N N . LEU A 1 295 ? -0.630 -5.598 -10.397 1.00 63.72 295 LEU A N 1
ATOM 2322 C CA . LEU A 1 295 ? -1.273 -6.183 -9.213 1.00 63.72 295 LEU A CA 1
ATOM 2323 C C . LEU A 1 295 ? -2.798 -6.014 -9.206 1.00 63.72 295 LEU A C 1
ATOM 2325 O O . LEU A 1 295 ? -3.445 -6.539 -8.295 1.00 63.72 295 LEU A O 1
ATOM 2329 N N . LYS A 1 296 ? -3.367 -5.289 -10.177 1.00 65.62 296 LYS A N 1
ATOM 2330 C CA . LYS A 1 296 ? -4.821 -5.167 -10.337 1.00 65.62 296 LYS A CA 1
ATOM 2331 C C . LYS A 1 296 ? -5.414 -6.474 -10.853 1.00 65.62 296 LYS A C 1
ATOM 2333 O O . LYS A 1 296 ? -4.801 -7.156 -11.669 1.00 65.62 296 LYS A O 1
ATOM 2338 N N . ASP A 1 297 ? -6.622 -6.803 -10.403 1.00 72.81 297 ASP A N 1
ATOM 2339 C CA . ASP A 1 297 ? -7.428 -7.813 -11.091 1.00 72.81 297 ASP A CA 1
ATOM 2340 C C . ASP A 1 297 ? -7.834 -7.262 -12.470 1.00 72.81 297 ASP A C 1
ATOM 2342 O O . ASP A 1 297 ? -8.078 -6.061 -12.609 1.00 72.81 297 ASP A O 1
ATOM 2346 N N . ILE A 1 298 ? -7.930 -8.124 -13.485 1.00 71.44 298 ILE A N 1
ATOM 2347 C CA . ILE A 1 298 ? -8.306 -7.755 -14.861 1.00 71.44 298 ILE A CA 1
ATOM 2348 C C . ILE A 1 298 ? -9.645 -6.997 -14.867 1.00 71.44 298 ILE A C 1
ATOM 2350 O O . ILE A 1 298 ? -9.847 -6.091 -15.675 1.00 71.44 298 ILE A O 1
ATOM 2354 N N . THR A 1 299 ? -10.553 -7.320 -13.938 1.00 72.44 299 THR A N 1
ATOM 2355 C CA . THR A 1 299 ? -11.855 -6.644 -13.808 1.00 72.44 299 THR A CA 1
ATOM 2356 C C . THR A 1 299 ? -11.771 -5.211 -13.278 1.00 72.44 299 THR A C 1
ATOM 2358 O O . THR A 1 299 ? -12.733 -4.460 -13.412 1.00 72.44 299 THR A O 1
ATOM 2361 N N . GLU A 1 300 ? -10.656 -4.837 -12.649 1.00 71.69 300 GLU A N 1
ATOM 2362 C CA . GLU A 1 300 ? -10.429 -3.527 -12.024 1.00 71.69 300 GLU A CA 1
ATOM 2363 C C . GLU A 1 300 ? -9.515 -2.618 -12.871 1.00 71.69 300 GLU A C 1
ATOM 2365 O O . GLU A 1 300 ? -9.245 -1.477 -12.487 1.00 71.69 300 GLU A O 1
ATOM 2370 N N . MET A 1 301 ? -9.029 -3.102 -14.021 1.00 71.06 301 MET A N 1
ATOM 2371 C CA . MET A 1 301 ? -8.177 -2.331 -14.928 1.00 71.06 301 MET A CA 1
ATOM 2372 C C . MET A 1 301 ? -8.997 -1.419 -15.844 1.00 71.06 301 MET A C 1
ATOM 2374 O O . MET A 1 301 ? -10.005 -1.816 -16.432 1.00 71.06 301 MET A O 1
ATOM 2378 N N . THR A 1 302 ? -8.524 -0.190 -16.037 1.00 78.50 302 THR A N 1
ATOM 2379 C CA . THR A 1 302 ? -9.042 0.682 -17.099 1.00 78.50 302 THR A CA 1
ATOM 2380 C C . THR A 1 302 ? -8.699 0.110 -18.486 1.00 78.50 302 THR A C 1
ATOM 2382 O O . THR A 1 302 ? -7.743 -0.655 -18.620 1.00 78.50 302 THR A O 1
ATOM 2385 N N . PRO A 1 303 ? -9.400 0.497 -19.570 1.00 77.81 303 PRO A N 1
ATOM 2386 C CA . PRO A 1 303 ? -9.081 0.009 -20.917 1.00 77.81 303 PRO A CA 1
ATOM 2387 C C . PRO A 1 303 ? -7.631 0.279 -21.355 1.00 77.81 303 PRO A C 1
ATOM 2389 O O . PRO A 1 303 ? -7.039 -0.538 -22.059 1.00 77.81 303 PRO A O 1
ATOM 2392 N N . GLY A 1 304 ? -7.048 1.405 -20.923 1.00 66.31 304 GLY A N 1
ATOM 2393 C CA . GLY A 1 304 ? -5.644 1.737 -21.183 1.00 66.31 304 GLY A CA 1
ATOM 2394 C C . GLY A 1 304 ? -4.671 0.848 -20.405 1.00 66.31 304 GLY A C 1
ATOM 2395 O O . GLY A 1 304 ? -3.668 0.406 -20.957 1.00 66.31 304 GLY A O 1
ATOM 2396 N N . GLU A 1 305 ? -4.996 0.527 -19.153 1.00 71.06 305 GLU A N 1
ATOM 2397 C CA . GLU A 1 305 ? -4.223 -0.404 -18.324 1.00 71.06 305 GLU A CA 1
ATOM 2398 C C . GLU A 1 305 ? -4.309 -1.835 -18.842 1.00 71.06 305 GLU A C 1
ATOM 2400 O O . GLU A 1 305 ? -3.283 -2.496 -18.938 1.00 71.06 305 GLU A O 1
ATOM 2405 N N . LEU A 1 306 ? -5.488 -2.279 -19.278 1.00 76.81 306 LEU A N 1
ATOM 2406 C CA . LEU A 1 306 ? -5.677 -3.585 -19.905 1.00 76.81 306 LEU A CA 1
ATOM 2407 C C . LEU A 1 306 ? -4.887 -3.698 -21.220 1.00 76.81 306 LEU A C 1
ATOM 2409 O O . LEU A 1 306 ? -4.317 -4.742 -21.528 1.00 76.81 306 LEU A O 1
ATOM 2413 N N . ALA A 1 307 ? -4.833 -2.623 -22.014 1.00 72.06 307 ALA A N 1
ATOM 2414 C CA . ALA A 1 307 ? -3.998 -2.575 -23.212 1.00 72.06 307 ALA A CA 1
ATOM 2415 C C . ALA A 1 307 ? -2.499 -2.622 -22.864 1.00 72.06 307 ALA A C 1
ATOM 2417 O O . ALA A 1 307 ? -1.737 -3.317 -23.539 1.00 72.06 307 ALA A O 1
ATOM 2418 N N . ALA A 1 308 ? -2.085 -1.927 -21.800 1.00 62.91 308 ALA A N 1
ATOM 2419 C CA . ALA A 1 308 ? -0.718 -1.967 -21.296 1.00 62.91 308 ALA A CA 1
ATOM 2420 C C . ALA A 1 308 ? -0.353 -3.359 -20.756 1.00 62.91 308 ALA A C 1
ATOM 2422 O O . ALA A 1 308 ? 0.692 -3.882 -21.125 1.00 62.91 308 ALA A O 1
ATOM 2423 N N . GLU A 1 309 ? -1.210 -4.001 -19.963 1.00 79.00 309 GLU A N 1
ATOM 2424 C CA . GLU A 1 309 ? -1.026 -5.369 -19.466 1.00 79.00 309 GLU A CA 1
ATOM 2425 C C . GLU A 1 309 ? -0.870 -6.354 -20.634 1.00 79.00 309 GLU A C 1
ATOM 2427 O O . GLU A 1 309 ? 0.136 -7.062 -20.717 1.00 79.00 309 GLU A O 1
ATOM 2432 N N . LYS A 1 310 ? -1.794 -6.322 -21.606 1.00 75.50 310 LYS A N 1
ATOM 2433 C CA . LYS A 1 310 ? -1.735 -7.157 -22.820 1.00 75.50 310 LYS A CA 1
ATOM 2434 C C . LYS A 1 310 ? -0.464 -6.947 -23.641 1.00 75.50 310 LYS A C 1
ATOM 2436 O O . LYS A 1 310 ? -0.055 -7.851 -24.364 1.00 75.50 310 LYS A O 1
ATOM 2441 N N . PHE A 1 311 ? 0.154 -5.772 -23.559 1.00 68.62 311 PHE A N 1
ATOM 2442 C CA . PHE A 1 311 ? 1.418 -5.483 -24.228 1.00 68.62 311 PHE A CA 1
ATOM 2443 C C . PHE A 1 311 ? 2.635 -5.921 -23.398 1.00 68.62 311 PHE A C 1
ATOM 2445 O O . PHE A 1 311 ? 3.529 -6.598 -23.911 1.00 68.62 311 PHE A O 1
ATOM 2452 N N . PHE A 1 312 ? 2.684 -5.545 -22.118 1.00 61.38 312 PHE A N 1
ATOM 2453 C CA . PHE A 1 312 ? 3.851 -5.724 -21.258 1.00 61.38 312 PHE A CA 1
ATOM 2454 C C . PHE A 1 312 ? 3.990 -7.145 -20.720 1.00 61.38 312 PHE A C 1
ATOM 2456 O O . PHE A 1 312 ? 5.123 -7.601 -20.603 1.00 61.38 312 PHE A O 1
ATOM 2463 N N . VAL A 1 313 ? 2.898 -7.864 -20.440 1.00 70.31 313 VAL A N 1
ATOM 2464 C CA . VAL A 1 313 ? 2.968 -9.235 -19.903 1.00 70.31 313 VAL A CA 1
ATOM 2465 C C . VAL A 1 313 ? 3.600 -10.201 -20.918 1.00 70.31 313 VAL A C 1
ATOM 2467 O O . VAL A 1 313 ? 4.638 -10.780 -20.590 1.00 70.31 313 VAL A O 1
ATOM 2470 N N . PRO A 1 314 ? 3.140 -10.292 -22.186 1.00 72.81 314 PRO A N 1
ATOM 2471 C CA . PRO A 1 314 ? 3.785 -11.164 -23.173 1.00 72.81 314 PRO A CA 1
ATOM 2472 C C . PRO A 1 314 ? 5.212 -10.725 -23.517 1.00 72.81 314 PRO A C 1
ATOM 2474 O O . PRO A 1 314 ? 6.057 -11.546 -23.877 1.00 72.81 314 PRO A O 1
ATOM 2477 N N . LEU A 1 315 ? 5.502 -9.421 -23.436 1.00 56.69 315 LEU A N 1
ATOM 2478 C CA . LEU A 1 315 ? 6.854 -8.901 -23.617 1.00 56.69 315 LEU A CA 1
ATOM 2479 C C . LEU A 1 315 ? 7.769 -9.351 -22.472 1.00 56.69 315 LEU A C 1
ATOM 2481 O O . LEU A 1 315 ? 8.887 -9.787 -22.733 1.00 56.69 315 LEU A O 1
ATOM 2485 N N . PHE A 1 316 ? 7.300 -9.270 -21.228 1.00 57.38 316 PHE A N 1
ATOM 2486 C CA . PHE A 1 316 ? 8.046 -9.662 -20.036 1.00 57.38 316 PHE A CA 1
ATOM 2487 C C . PHE A 1 316 ? 8.320 -11.169 -20.021 1.00 57.38 316 PHE A C 1
ATOM 2489 O O . PHE A 1 316 ? 9.472 -11.572 -19.878 1.00 57.38 316 PHE A O 1
ATOM 2496 N N . GLU A 1 317 ? 7.310 -11.989 -20.311 1.00 69.44 317 GLU A N 1
ATOM 2497 C CA . GLU A 1 317 ? 7.449 -13.444 -20.449 1.00 69.44 317 GLU A CA 1
ATOM 2498 C C . GLU A 1 317 ? 8.447 -13.818 -21.553 1.00 69.44 317 GLU A C 1
ATOM 2500 O O . GLU A 1 317 ? 9.327 -14.650 -21.340 1.00 69.44 317 GLU A O 1
ATOM 2505 N N . LYS A 1 318 ? 8.400 -13.147 -22.715 1.00 65.38 318 LYS A N 1
ATOM 2506 C CA . LYS A 1 318 ? 9.379 -13.360 -23.798 1.00 65.38 318 LYS A CA 1
ATOM 2507 C C . LYS A 1 318 ? 10.791 -12.894 -23.435 1.00 65.38 318 LYS A C 1
ATOM 2509 O O . LYS A 1 318 ? 11.760 -13.408 -23.999 1.00 65.38 318 LYS A O 1
ATOM 2514 N N . LEU A 1 319 ? 10.938 -11.908 -22.549 1.00 51.09 319 LEU A N 1
ATOM 2515 C CA . LEU A 1 319 ? 12.239 -11.451 -22.055 1.00 51.09 319 LEU A CA 1
ATOM 2516 C C . LEU A 1 319 ? 12.817 -12.421 -21.015 1.00 51.09 319 LEU A C 1
ATOM 2518 O O . LEU A 1 319 ? 14.015 -12.709 -21.079 1.00 51.09 319 LEU A O 1
ATOM 2522 N N . GLU A 1 320 ? 11.982 -12.973 -20.131 1.00 64.62 320 GLU A N 1
ATOM 2523 C CA . GLU A 1 320 ? 12.372 -14.005 -19.163 1.00 64.62 320 GLU A CA 1
ATOM 2524 C C . GLU A 1 320 ? 12.680 -15.351 -19.835 1.00 64.62 320 GLU A C 1
ATOM 2526 O O . GLU A 1 320 ? 13.742 -15.923 -19.580 1.00 64.62 320 GLU A O 1
ATOM 2531 N N . GLN A 1 321 ? 11.831 -15.816 -20.762 1.00 58.94 321 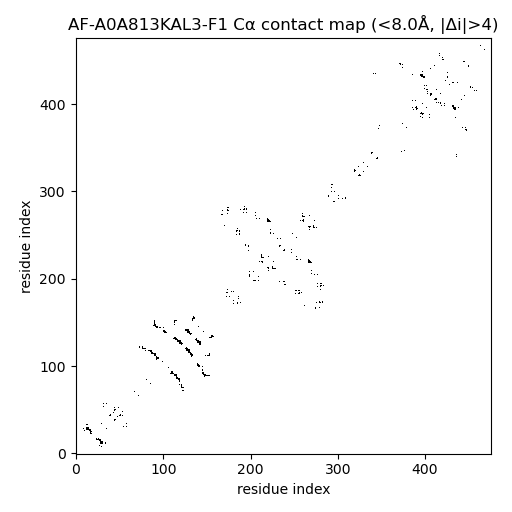GLN A N 1
ATOM 2532 C CA . GLN A 1 321 ? 12.035 -17.059 -21.525 1.00 58.94 321 GLN A CA 1
ATOM 2533 C C . GLN A 1 321 ? 13.343 -17.049 -22.320 1.00 58.94 321 GLN A C 1
ATOM 2535 O O . GLN A 1 321 ? 14.006 -18.073 -22.455 1.00 58.94 321 GLN A O 1
ATOM 2540 N N . LYS A 1 322 ? 13.771 -15.883 -22.815 1.00 59.00 322 LYS A N 1
ATOM 2541 C CA . LYS A 1 322 ? 15.044 -15.750 -23.539 1.00 59.00 322 LYS A CA 1
ATOM 2542 C C . LYS A 1 322 ? 16.274 -15.761 -22.631 1.00 59.00 322 LYS A C 1
ATOM 2544 O O . LYS A 1 322 ? 17.371 -15.478 -23.116 1.00 59.00 322 LYS A O 1
ATOM 2549 N N . GLY A 1 323 ? 16.119 -16.014 -21.327 1.00 43.41 323 GLY A N 1
ATOM 2550 C CA . GLY A 1 323 ? 17.217 -16.098 -20.359 1.00 43.41 323 GLY A CA 1
ATOM 2551 C C . GLY A 1 323 ? 18.017 -14.801 -20.219 1.00 43.41 323 GLY A C 1
ATOM 2552 O O . GLY A 1 323 ? 19.024 -14.743 -19.506 1.00 43.41 323 GLY A O 1
ATOM 2553 N N . LYS A 1 324 ? 17.582 -13.724 -20.882 1.00 51.81 324 LYS A N 1
ATOM 2554 C CA . LYS A 1 324 ? 18.174 -12.415 -20.708 1.00 51.81 324 LYS A CA 1
ATOM 2555 C C . LYS A 1 324 ? 17.625 -11.925 -19.393 1.00 51.81 324 LYS A C 1
ATOM 2557 O O . LYS A 1 324 ? 16.504 -11.442 -19.301 1.00 51.81 324 LYS A O 1
ATOM 2562 N N . LYS A 1 325 ? 18.476 -12.022 -18.379 1.00 49.25 325 LYS A N 1
ATOM 2563 C CA . LYS A 1 325 ? 18.461 -11.188 -17.186 1.00 49.25 325 LYS A CA 1
ATOM 2564 C C . LYS A 1 325 ? 18.439 -9.706 -17.595 1.00 49.25 325 LYS A C 1
ATOM 2566 O O . LYS A 1 325 ? 19.345 -8.989 -17.237 1.00 49.25 325 LYS A O 1
ATOM 2571 N N . VAL A 1 326 ? 17.471 -9.190 -18.347 1.00 51.62 326 VAL A N 1
ATOM 2572 C CA . VAL A 1 326 ? 17.449 -7.781 -18.761 1.00 51.62 326 VAL A CA 1
ATOM 2573 C C . VAL A 1 326 ? 17.385 -6.911 -17.517 1.00 51.62 326 VAL A C 1
ATOM 2575 O O . VAL A 1 326 ? 18.128 -5.947 -17.423 1.00 51.62 326 VAL A O 1
ATOM 2578 N N . PHE A 1 327 ? 16.667 -7.343 -16.479 1.00 48.03 327 PHE A N 1
ATOM 2579 C CA . PHE A 1 327 ? 16.734 -6.695 -15.175 1.00 48.03 327 PHE A CA 1
ATOM 2580 C C . PHE A 1 327 ? 18.070 -6.882 -14.457 1.00 48.03 327 PHE A C 1
ATOM 2582 O O . PHE A 1 327 ? 18.562 -5.914 -13.898 1.00 48.03 327 PHE A O 1
ATOM 2589 N N . ALA A 1 328 ? 18.718 -8.052 -14.486 1.00 45.94 328 ALA A N 1
ATOM 2590 C CA . ALA A 1 328 ? 20.040 -8.192 -13.861 1.00 45.94 328 ALA A CA 1
ATOM 2591 C C . ALA A 1 328 ? 21.183 -7.623 -14.715 1.00 45.94 328 ALA A C 1
ATOM 2593 O O . ALA A 1 328 ? 22.238 -7.385 -14.164 1.00 45.94 328 ALA A O 1
ATOM 2594 N N . THR A 1 329 ? 20.995 -7.362 -16.006 1.00 44.94 329 THR A N 1
ATOM 2595 C CA . THR A 1 329 ? 21.937 -6.730 -16.935 1.00 44.94 329 THR A CA 1
ATOM 2596 C C . THR A 1 329 ? 21.737 -5.227 -16.930 1.00 44.94 329 THR A C 1
ATOM 2598 O O . THR A 1 329 ? 22.729 -4.529 -16.959 1.00 44.94 329 THR A O 1
ATOM 2601 N N . VAL A 1 330 ? 20.513 -4.710 -16.791 1.00 45.50 330 VAL A N 1
ATOM 2602 C CA . VAL A 1 330 ? 20.266 -3.292 -16.494 1.00 45.50 330 VAL A CA 1
ATOM 2603 C C . VAL A 1 330 ? 20.721 -2.991 -15.075 1.00 45.50 330 VAL A C 1
ATOM 2605 O O . VAL A 1 330 ? 21.477 -2.054 -14.907 1.00 45.50 330 VAL A O 1
ATOM 2608 N N . ARG A 1 331 ? 20.401 -3.827 -14.076 1.00 43.44 331 ARG A N 1
ATOM 2609 C CA . ARG A 1 331 ? 20.898 -3.698 -12.692 1.00 43.44 331 ARG A CA 1
ATOM 2610 C C . ARG A 1 331 ? 22.393 -3.991 -12.569 1.00 43.44 331 ARG A C 1
ATOM 2612 O O . ARG A 1 331 ? 23.035 -3.359 -11.749 1.00 43.44 331 ARG A O 1
ATOM 2619 N N . SER A 1 332 ? 22.977 -4.884 -13.378 1.00 45.34 332 SER A N 1
ATOM 2620 C CA . SER A 1 332 ? 24.435 -5.102 -13.445 1.00 45.34 332 SER A CA 1
ATOM 2621 C C . SER A 1 332 ? 25.134 -4.043 -14.279 1.00 45.34 332 SER A C 1
ATOM 2623 O O . SER A 1 332 ? 26.284 -3.791 -13.982 1.00 45.34 332 SER A O 1
ATOM 2625 N N . ALA A 1 333 ? 24.519 -3.437 -15.292 1.00 45.50 333 ALA A N 1
ATOM 2626 C CA . ALA A 1 333 ? 25.091 -2.312 -16.029 1.00 45.50 333 ALA A CA 1
ATOM 2627 C C . ALA A 1 333 ? 24.991 -1.036 -15.192 1.00 45.50 333 ALA A C 1
ATOM 2629 O O . ALA A 1 333 ? 25.969 -0.311 -15.123 1.00 45.50 333 ALA A O 1
ATOM 2630 N N . TYR A 1 334 ? 23.886 -0.833 -14.467 1.00 43.28 334 TYR A N 1
ATOM 2631 C CA . TYR A 1 334 ? 23.754 0.166 -13.404 1.00 43.28 334 TYR A CA 1
ATOM 2632 C C . TYR A 1 334 ? 24.796 -0.081 -12.311 1.00 43.28 334 TYR A C 1
ATOM 2634 O O . TYR A 1 334 ? 25.589 0.794 -12.005 1.00 43.28 334 TYR A O 1
ATOM 2642 N N . SER A 1 335 ? 24.875 -1.297 -11.766 1.00 40.69 335 SER A N 1
ATOM 2643 C CA . SER A 1 335 ? 25.851 -1.632 -10.726 1.00 40.69 335 SER A CA 1
ATOM 2644 C C . SER A 1 335 ? 27.293 -1.561 -11.236 1.00 40.69 335 SER A C 1
ATOM 2646 O O . SER A 1 335 ? 28.143 -1.106 -10.492 1.00 40.69 335 SER A O 1
ATOM 2648 N N . LYS A 1 336 ? 27.586 -1.916 -12.496 1.00 46.03 336 LYS A N 1
ATOM 2649 C CA . LYS A 1 336 ? 28.914 -1.758 -13.124 1.00 46.03 336 LYS A CA 1
ATOM 2650 C C . LYS A 1 336 ? 29.251 -0.297 -13.427 1.00 46.03 336 LYS A C 1
ATOM 2652 O O . LYS A 1 336 ? 30.416 0.069 -13.360 1.00 46.03 336 LYS A O 1
ATOM 2657 N N . PHE A 1 337 ? 28.254 0.530 -13.739 1.00 45.47 337 PHE A N 1
ATOM 2658 C CA . PHE A 1 337 ? 28.414 1.973 -13.916 1.00 45.47 337 PHE A CA 1
ATOM 2659 C C . PHE A 1 337 ? 28.848 2.634 -12.598 1.00 45.47 337 PHE A C 1
ATOM 2661 O O . PHE A 1 337 ? 29.801 3.404 -12.605 1.00 45.47 337 PHE A O 1
ATOM 2668 N N . TYR A 1 338 ? 28.255 2.238 -11.464 1.00 49.66 338 TYR A N 1
ATOM 2669 C CA . TYR A 1 338 ? 28.650 2.728 -10.132 1.00 49.66 338 TYR A CA 1
ATOM 2670 C C . TYR A 1 338 ? 29.882 2.024 -9.546 1.00 49.66 338 TYR A C 1
ATOM 2672 O O . TYR A 1 338 ? 30.675 2.651 -8.853 1.00 49.66 338 TYR A O 1
ATOM 2680 N N . GLN A 1 339 ? 30.128 0.755 -9.892 1.00 44.94 339 GLN A N 1
ATOM 2681 C CA . GLN A 1 339 ? 31.374 0.065 -9.537 1.00 44.94 339 GLN A CA 1
ATOM 2682 C C . GLN A 1 339 ? 32.602 0.748 -10.147 1.00 44.94 339 GLN A C 1
ATOM 2684 O O . GLN A 1 339 ? 33.685 0.534 -9.637 1.00 44.94 339 GLN A O 1
ATOM 2689 N N . ASN A 1 340 ? 32.489 1.570 -11.189 1.00 49.41 340 ASN A N 1
ATOM 2690 C CA . ASN A 1 340 ? 33.650 2.287 -11.722 1.00 49.41 340 ASN A CA 1
ATOM 2691 C C . ASN A 1 340 ? 33.956 3.603 -10.980 1.00 49.41 340 ASN A C 1
ATOM 2693 O O . ASN A 1 340 ? 34.994 4.202 -11.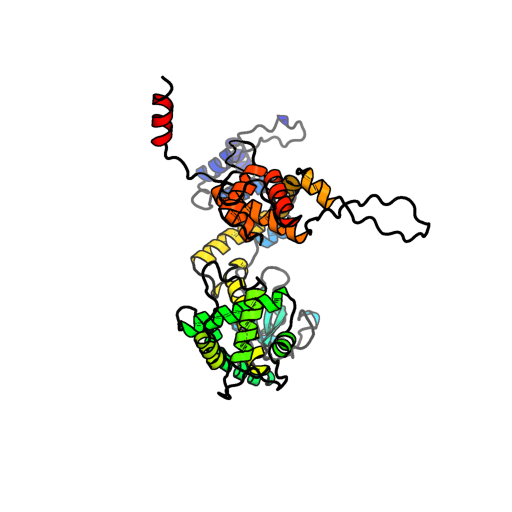258 1.00 49.41 340 ASN A O 1
ATOM 2697 N N . SER A 1 341 ? 33.108 4.047 -10.040 1.00 57.78 341 SER A N 1
ATOM 2698 C CA . SER A 1 341 ? 33.431 5.180 -9.164 1.00 57.78 341 SER A CA 1
ATOM 2699 C C . SER A 1 341 ? 34.463 4.732 -8.131 1.00 57.78 341 SER A C 1
ATOM 2701 O O . SER A 1 341 ? 34.173 3.960 -7.211 1.00 57.78 341 SER A O 1
ATOM 2703 N N . THR A 1 342 ? 35.698 5.208 -8.288 1.00 62.84 342 THR A N 1
ATOM 2704 C CA . THR A 1 342 ? 36.802 4.923 -7.361 1.00 62.84 342 THR A CA 1
ATOM 2705 C C . THR A 1 342 ? 36.498 5.403 -5.942 1.00 62.84 342 THR A C 1
ATOM 2707 O O . THR A 1 342 ? 36.950 4.789 -4.977 1.00 62.84 342 THR A O 1
ATOM 2710 N N . GLU A 1 343 ? 35.706 6.470 -5.805 1.00 61.06 343 GLU A N 1
ATOM 2711 C CA . GLU A 1 343 ? 35.326 7.044 -4.513 1.00 61.06 343 GLU A CA 1
ATOM 2712 C C . GLU A 1 343 ? 34.286 6.191 -3.786 1.00 61.06 343 GLU A C 1
ATOM 2714 O O . GLU A 1 343 ? 34.423 5.936 -2.590 1.00 61.06 343 GLU A O 1
ATOM 2719 N N . GLU A 1 344 ? 33.282 5.681 -4.501 1.00 62.91 344 GLU A N 1
ATOM 2720 C CA . GLU A 1 344 ? 32.274 4.809 -3.901 1.00 62.91 344 GLU A CA 1
ATOM 2721 C C . GLU A 1 344 ? 32.852 3.430 -3.554 1.00 62.91 344 GLU A C 1
ATOM 2723 O O . GLU A 1 344 ? 32.587 2.894 -2.475 1.00 62.91 344 GLU A O 1
ATOM 2728 N N . GLN A 1 345 ? 33.713 2.872 -4.414 1.00 66.44 345 GLN A N 1
ATOM 2729 C CA . GLN A 1 345 ? 34.421 1.627 -4.107 1.00 66.44 345 GLN A CA 1
ATOM 2730 C C . GLN A 1 345 ? 35.278 1.747 -2.842 1.00 66.44 345 GLN A C 1
ATOM 2732 O O . GLN A 1 345 ? 35.334 0.797 -2.059 1.00 66.44 345 GLN A O 1
ATOM 2737 N N . ALA A 1 346 ? 35.924 2.896 -2.618 1.00 72.12 346 ALA A N 1
ATOM 2738 C CA . ALA A 1 346 ? 36.697 3.141 -1.403 1.00 72.12 346 ALA A CA 1
ATOM 2739 C C . ALA A 1 346 ? 35.816 3.143 -0.139 1.00 72.12 346 ALA A C 1
ATOM 2741 O O . ALA A 1 346 ? 36.282 2.720 0.917 1.00 72.12 346 ALA A O 1
ATOM 2742 N N . LEU A 1 347 ? 34.549 3.560 -0.249 1.00 67.25 347 LEU A N 1
ATOM 2743 C CA . LEU A 1 347 ? 33.579 3.551 0.851 1.00 67.25 347 LEU A CA 1
ATOM 2744 C C . LEU A 1 347 ? 32.991 2.152 1.096 1.00 67.25 347 LEU A C 1
ATOM 2746 O O . LEU A 1 347 ? 32.898 1.710 2.236 1.00 67.25 347 LEU A O 1
ATOM 2750 N N . VAL A 1 348 ? 32.624 1.426 0.036 1.00 60.94 348 VAL A N 1
ATOM 2751 C CA . VAL A 1 348 ? 31.973 0.106 0.147 1.00 60.94 348 VAL A CA 1
ATOM 2752 C C . VAL A 1 348 ? 32.962 -1.003 0.523 1.00 60.94 348 VAL A C 1
ATOM 2754 O O . VAL A 1 348 ? 32.615 -1.902 1.290 1.00 60.94 348 VAL A O 1
ATOM 2757 N N . ASN A 1 349 ? 34.198 -0.952 0.015 1.00 65.50 349 ASN A N 1
ATOM 2758 C CA . ASN A 1 349 ? 35.211 -1.984 0.272 1.00 65.50 349 ASN A CA 1
ATOM 2759 C C . ASN A 1 349 ? 35.933 -1.816 1.616 1.00 65.50 349 ASN A C 1
ATOM 2761 O O . ASN A 1 349 ? 36.701 -2.697 2.014 1.00 65.50 349 ASN A O 1
ATOM 2765 N N . LYS A 1 350 ? 35.674 -0.729 2.349 1.00 65.62 350 LYS A N 1
ATOM 2766 C CA . LYS A 1 350 ? 36.154 -0.543 3.719 1.00 65.62 350 LYS A CA 1
ATOM 2767 C C . LYS A 1 350 ? 35.301 -1.395 4.669 1.00 65.62 350 LYS A C 1
ATOM 2769 O O . LYS A 1 350 ? 34.439 -0.911 5.393 1.00 65.62 350 LYS A O 1
ATOM 2774 N N . ALA A 1 351 ? 35.498 -2.713 4.625 1.00 40.88 351 ALA A N 1
ATOM 2775 C CA . ALA A 1 351 ? 34.854 -3.624 5.564 1.00 40.88 351 ALA A CA 1
ATOM 2776 C C . ALA A 1 351 ? 35.224 -3.226 7.008 1.00 40.88 351 ALA A C 1
ATOM 2778 O O . ALA A 1 351 ? 36.376 -2.851 7.253 1.00 40.88 351 ALA A O 1
ATOM 2779 N N . PRO A 1 352 ? 34.299 -3.328 7.983 1.00 44.38 352 PRO A N 1
ATOM 2780 C CA . PRO A 1 352 ? 34.640 -3.093 9.375 1.00 44.38 352 PRO A CA 1
ATOM 2781 C C . PRO A 1 352 ? 35.685 -4.134 9.768 1.00 44.38 352 PRO A C 1
ATOM 2783 O O . PRO A 1 352 ? 35.379 -5.325 9.843 1.00 44.38 352 PRO A O 1
ATOM 2786 N N . ALA A 1 353 ? 36.928 -3.697 9.983 1.00 42.28 353 ALA A N 1
ATOM 2787 C CA . ALA A 1 353 ? 37.964 -4.553 10.533 1.00 42.28 353 ALA A CA 1
ATOM 2788 C C . ALA A 1 353 ? 37.401 -5.169 11.817 1.00 42.28 353 ALA A C 1
ATOM 2790 O O . ALA A 1 353 ? 37.095 -4.469 12.786 1.00 42.28 353 ALA A O 1
ATOM 2791 N N . SER A 1 354 ? 37.187 -6.484 11.785 1.00 41.72 354 SER A N 1
ATOM 2792 C CA . SER A 1 354 ? 36.739 -7.258 12.929 1.00 41.72 354 SER A CA 1
ATOM 2793 C C . SER A 1 354 ? 37.640 -6.912 14.107 1.00 41.72 354 SER A C 1
ATOM 2795 O O . SER A 1 354 ? 38.843 -7.170 14.054 1.00 41.72 354 SER A O 1
ATOM 2797 N N . ARG A 1 355 ? 37.067 -6.314 15.158 1.00 40.97 355 ARG A N 1
ATOM 2798 C CA . ARG A 1 355 ? 37.736 -6.107 16.445 1.00 40.97 355 ARG A CA 1
ATOM 2799 C C . ARG A 1 355 ? 38.081 -7.477 17.031 1.00 40.97 355 ARG A C 1
ATOM 2801 O O . ARG A 1 355 ? 37.331 -8.025 17.836 1.00 40.97 355 ARG A O 1
ATOM 2808 N N . SER A 1 356 ? 39.215 -8.043 16.625 1.00 40.28 356 SER A N 1
ATOM 2809 C CA . SER A 1 356 ? 39.865 -9.124 17.351 1.00 40.28 356 SER A CA 1
ATOM 2810 C C . SER A 1 356 ? 40.362 -8.535 18.664 1.00 40.28 356 SER A C 1
ATOM 2812 O O . SER A 1 356 ? 41.295 -7.734 18.709 1.00 40.28 356 SER A O 1
ATOM 2814 N N . ARG A 1 357 ? 39.668 -8.895 19.737 1.00 48.41 357 ARG A N 1
ATOM 2815 C CA . ARG A 1 357 ? 39.975 -8.527 21.112 1.00 48.41 357 ARG A CA 1
ATOM 2816 C C . ARG A 1 357 ? 41.233 -9.289 21.545 1.00 48.41 357 ARG A C 1
ATOM 2818 O O . ARG A 1 357 ? 41.131 -10.405 22.037 1.00 48.41 357 ARG A O 1
ATOM 2825 N N . ALA A 1 358 ? 42.405 -8.696 21.345 1.00 41.91 358 ALA A N 1
ATOM 2826 C CA . ALA A 1 358 ? 43.649 -9.118 21.982 1.00 41.91 358 ALA A CA 1
ATOM 2827 C C . ALA A 1 358 ? 44.249 -7.910 22.709 1.00 41.91 358 ALA A C 1
ATOM 2829 O O . ALA A 1 358 ? 44.459 -6.852 22.122 1.00 41.91 358 ALA A O 1
ATOM 2830 N N . ALA A 1 359 ? 44.420 -8.065 24.018 1.00 55.31 359 ALA A N 1
ATOM 2831 C CA . ALA A 1 359 ? 44.878 -7.038 24.936 1.00 55.31 359 ALA A CA 1
ATOM 2832 C C . ALA A 1 359 ? 46.400 -6.848 24.845 1.00 55.31 359 ALA A C 1
ATOM 2834 O O . ALA A 1 359 ? 47.135 -7.808 25.058 1.00 55.31 359 ALA A O 1
ATOM 2835 N N . ALA A 1 360 ? 46.858 -5.619 24.587 1.00 41.12 360 ALA A N 1
ATOM 2836 C CA . ALA A 1 360 ? 48.184 -5.109 24.959 1.00 41.12 360 ALA A CA 1
ATOM 2837 C C . ALA A 1 360 ? 48.210 -3.563 24.859 1.00 41.12 360 ALA A C 1
ATOM 2839 O O . ALA A 1 360 ? 47.387 -3.005 24.129 1.00 41.12 360 ALA A O 1
ATOM 2840 N N . PRO A 1 361 ? 49.086 -2.867 25.612 1.00 58.22 361 PRO A N 1
ATOM 2841 C CA . PRO A 1 361 ? 48.808 -1.518 26.090 1.00 58.22 361 PRO A CA 1
ATOM 2842 C C . PRO A 1 361 ? 49.433 -0.382 25.264 1.00 58.22 361 PRO A C 1
ATOM 2844 O O . PRO A 1 361 ? 50.542 -0.475 24.748 1.00 58.22 361 PRO A O 1
ATOM 2847 N N . GLU A 1 362 ? 48.650 0.695 25.207 1.00 59.59 362 GLU A N 1
ATOM 2848 C CA . GLU A 1 362 ? 48.978 2.127 25.196 1.00 59.59 362 GLU A CA 1
ATOM 2849 C C . GLU A 1 362 ? 50.399 2.566 24.795 1.00 59.59 362 GLU A C 1
ATOM 2851 O O . GLU A 1 362 ? 51.334 2.523 25.589 1.00 59.59 362 GLU A O 1
ATOM 2856 N N . SER A 1 363 ? 50.521 3.168 23.604 1.00 46.50 363 SER A N 1
ATOM 2857 C CA . SER A 1 363 ? 51.377 4.349 23.410 1.00 46.50 363 SER A CA 1
ATOM 2858 C C . SER A 1 363 ? 51.002 5.149 22.148 1.00 46.50 363 SER A C 1
ATOM 2860 O O . SER A 1 363 ? 50.800 4.604 21.067 1.00 46.50 363 SER A O 1
ATOM 2862 N N . SER A 1 364 ? 50.955 6.477 22.310 1.00 44.19 364 SER A N 1
ATOM 2863 C CA . SER A 1 364 ? 50.837 7.549 21.301 1.00 44.19 364 SER A CA 1
ATOM 2864 C C . SER A 1 364 ? 49.492 7.738 20.569 1.00 44.19 364 SER A C 1
ATOM 2866 O O . SER A 1 364 ? 49.202 7.184 19.513 1.00 44.19 364 SER A O 1
ATOM 2868 N N . SER A 1 365 ? 48.688 8.642 21.136 1.00 49.16 365 SER A N 1
ATOM 2869 C CA . SER A 1 365 ? 47.456 9.193 20.577 1.00 49.16 365 SER A CA 1
ATOM 2870 C C . SER A 1 365 ? 47.721 10.082 19.354 1.00 49.16 365 SER A C 1
ATOM 2872 O O . SER A 1 365 ? 48.059 11.260 19.491 1.00 49.16 365 SER A O 1
ATOM 2874 N N . SER A 1 366 ? 47.488 9.558 18.155 1.00 46.22 366 SER A N 1
ATOM 2875 C CA . SER A 1 366 ? 47.071 10.382 17.020 1.00 46.22 366 SER A CA 1
ATOM 2876 C C . SER A 1 366 ? 45.547 10.283 16.937 1.00 46.22 366 SER A C 1
ATOM 2878 O O . SER A 1 366 ? 44.989 9.208 16.739 1.00 46.22 366 SER A O 1
ATOM 2880 N N . LYS A 1 367 ? 44.850 11.396 17.192 1.00 48.44 367 LYS A N 1
ATOM 2881 C CA . LYS A 1 367 ? 43.400 11.502 16.988 1.00 48.44 367 LYS A CA 1
ATOM 2882 C C . LYS A 1 367 ? 43.140 11.411 15.484 1.00 48.44 367 LYS A C 1
ATOM 2884 O O . LYS A 1 367 ? 43.139 12.432 14.803 1.00 48.44 367 LYS A O 1
ATOM 2889 N N . SER A 1 368 ? 42.963 10.202 14.956 1.00 49.88 368 SER A N 1
ATOM 2890 C CA . SER A 1 368 ? 42.301 10.014 13.668 1.00 49.88 368 SER A CA 1
ATOM 2891 C C . SER A 1 368 ? 40.892 10.571 13.832 1.00 49.88 368 SER A C 1
ATOM 2893 O O . SER A 1 368 ? 40.097 10.001 14.578 1.00 49.88 368 SER A O 1
ATOM 2895 N N . GLY A 1 369 ? 40.627 11.741 13.247 1.00 52.59 369 GLY A N 1
ATOM 2896 C CA . GLY A 1 369 ? 39.290 12.321 13.240 1.00 52.59 369 GLY A CA 1
ATOM 2897 C C . GLY A 1 369 ? 38.318 11.285 12.694 1.00 52.59 369 GLY A C 1
ATOM 2898 O O . GLY A 1 369 ? 38.591 10.703 11.643 1.00 52.59 369 GLY A O 1
ATOM 2899 N N . ASP A 1 370 ? 37.248 11.020 13.443 1.00 65.25 370 ASP A N 1
ATOM 2900 C CA . ASP A 1 370 ? 36.141 10.180 12.998 1.00 65.25 370 ASP A CA 1
ATOM 2901 C C . ASP A 1 370 ? 35.556 10.820 11.742 1.00 65.25 370 ASP A C 1
ATOM 2903 O O . ASP A 1 370 ? 34.763 11.760 11.790 1.00 65.25 370 ASP A O 1
ATOM 2907 N N . PHE A 1 371 ? 36.046 10.352 10.603 1.00 76.88 371 PHE A N 1
ATOM 2908 C CA . PHE A 1 371 ? 35.572 10.745 9.300 1.00 76.88 371 PHE A CA 1
ATOM 2909 C C . PHE A 1 371 ? 34.185 10.125 9.138 1.00 76.88 371 PHE A C 1
ATOM 2911 O O . PHE A 1 371 ? 34.041 8.903 9.213 1.00 76.88 371 PHE A O 1
ATOM 2918 N N . TRP A 1 372 ? 33.157 10.958 8.996 1.00 81.19 372 TRP A N 1
ATOM 2919 C CA . TRP A 1 372 ? 31.791 10.474 8.842 1.00 81.19 372 TRP A CA 1
ATOM 2920 C C . TRP A 1 372 ? 31.677 9.684 7.533 1.00 81.19 372 TRP A C 1
ATOM 2922 O O . TRP A 1 372 ? 32.070 10.159 6.468 1.00 81.19 372 TRP A O 1
ATOM 2932 N N . GLU A 1 373 ? 31.151 8.464 7.612 1.00 85.25 373 GLU A N 1
ATOM 2933 C CA . GLU A 1 373 ? 30.921 7.607 6.449 1.00 85.25 373 GLU A CA 1
ATOM 2934 C C . GLU A 1 373 ? 29.409 7.428 6.236 1.00 85.25 373 GLU A C 1
ATOM 2936 O O . GLU A 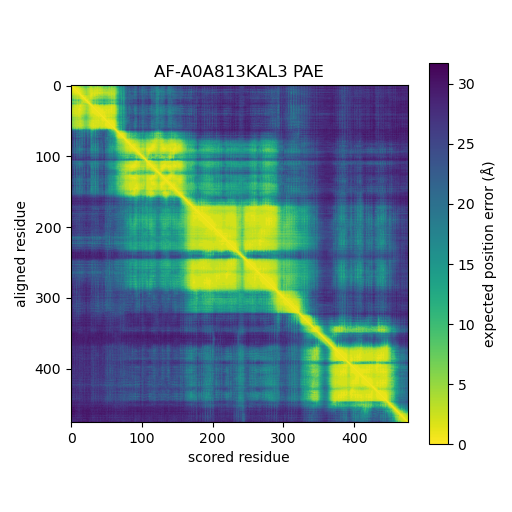1 373 ? 28.694 7.071 7.182 1.00 85.25 373 GLU A O 1
ATOM 2941 N N . PRO A 1 374 ? 28.893 7.664 5.013 1.00 85.62 374 PRO A N 1
ATOM 2942 C CA . PRO A 1 374 ? 27.480 7.483 4.724 1.00 85.62 374 PRO A CA 1
ATOM 2943 C C . PRO A 1 374 ? 27.084 6.017 4.897 1.00 85.62 374 PRO A C 1
ATOM 2945 O O . PRO A 1 374 ? 27.765 5.100 4.435 1.00 85.62 374 PRO A O 1
ATOM 2948 N N . SER A 1 375 ? 25.939 5.780 5.536 1.00 89.25 375 SER A N 1
ATOM 2949 C CA . SER A 1 375 ? 25.397 4.427 5.638 1.00 89.25 375 SER A CA 1
ATOM 2950 C C . SER A 1 375 ? 25.052 3.874 4.252 1.00 89.25 375 SER A C 1
ATOM 2952 O O . SER A 1 375 ? 24.665 4.612 3.345 1.00 89.25 375 SER A O 1
ATOM 2954 N N . ARG A 1 376 ? 25.099 2.546 4.096 1.00 84.38 376 ARG A N 1
ATOM 2955 C CA . ARG A 1 376 ? 24.724 1.867 2.842 1.00 84.38 376 ARG A CA 1
ATOM 2956 C C . ARG A 1 376 ? 23.358 2.310 2.307 1.00 84.38 376 ARG A C 1
ATOM 2958 O O . ARG A 1 376 ? 23.201 2.504 1.111 1.00 84.38 376 ARG A O 1
ATOM 2965 N N . ARG A 1 377 ? 22.384 2.504 3.198 1.00 84.12 377 ARG A N 1
ATOM 2966 C CA . ARG A 1 377 ? 21.045 2.972 2.824 1.00 84.12 377 ARG A CA 1
ATOM 2967 C C . ARG A 1 377 ? 21.069 4.399 2.270 1.00 84.12 377 ARG A C 1
ATOM 2969 O O . ARG A 1 377 ? 20.394 4.664 1.288 1.00 84.12 377 ARG A O 1
ATOM 2976 N N . GLN A 1 378 ? 21.858 5.293 2.868 1.00 87.62 378 GLN A N 1
ATOM 2977 C CA . GLN A 1 378 ? 22.023 6.661 2.365 1.00 87.62 378 GLN A CA 1
ATOM 2978 C C . GLN A 1 378 ? 22.689 6.680 0.987 1.00 87.62 378 GLN A C 1
ATOM 2980 O O . GLN A 1 378 ? 22.272 7.458 0.137 1.00 87.62 378 GLN A O 1
ATOM 2985 N N . LEU A 1 379 ? 23.664 5.799 0.741 1.00 91.50 379 LEU A N 1
ATOM 2986 C CA . LEU A 1 379 ? 24.266 5.626 -0.586 1.00 91.50 379 LEU A CA 1
ATOM 2987 C C . LEU A 1 379 ? 23.253 5.098 -1.614 1.00 91.50 379 LEU A C 1
ATOM 2989 O O . LEU A 1 379 ? 23.167 5.639 -2.712 1.00 91.50 379 LEU A O 1
ATOM 2993 N N . GLU A 1 380 ? 22.440 4.099 -1.257 1.00 86.38 380 GLU A N 1
ATOM 2994 C CA . GLU A 1 380 ? 21.383 3.568 -2.135 1.00 86.38 380 GLU A CA 1
ATOM 2995 C C . GLU A 1 380 ? 20.313 4.636 -2.453 1.00 86.38 380 GLU A C 1
ATOM 2997 O O . GLU A 1 380 ? 19.882 4.771 -3.603 1.00 86.38 380 GLU A O 1
ATOM 3002 N N . ASP A 1 381 ? 19.913 5.439 -1.459 1.00 88.00 381 ASP A N 1
ATOM 3003 C CA . ASP A 1 381 ? 18.979 6.555 -1.643 1.00 88.00 381 ASP A CA 1
ATOM 3004 C C . ASP A 1 381 ? 19.592 7.667 -2.517 1.00 88.00 381 ASP A C 1
ATOM 3006 O O . ASP A 1 381 ? 18.910 8.175 -3.415 1.00 88.00 381 ASP A O 1
ATOM 3010 N N . PHE A 1 382 ? 20.874 7.996 -2.315 1.00 95.12 382 PHE A N 1
ATOM 3011 C CA . PHE A 1 382 ? 21.634 8.942 -3.139 1.00 95.12 382 PHE A CA 1
ATOM 3012 C C . PHE A 1 382 ? 21.701 8.489 -4.601 1.00 95.12 382 PHE A C 1
ATOM 3014 O O . PHE A 1 382 ? 21.332 9.251 -5.494 1.00 95.12 382 PHE A O 1
ATOM 3021 N N . GLN A 1 383 ? 22.087 7.235 -4.854 1.00 92.88 383 GLN A N 1
ATOM 3022 C CA . GLN A 1 383 ? 22.177 6.650 -6.196 1.00 92.88 383 GLN A CA 1
ATOM 3023 C C . GLN A 1 383 ? 20.853 6.699 -6.943 1.00 92.88 383 GLN A C 1
ATOM 3025 O O . GLN A 1 383 ? 20.804 7.115 -8.102 1.00 92.88 383 GLN A O 1
ATOM 3030 N N . ARG A 1 384 ? 19.770 6.285 -6.275 1.00 90.69 384 ARG A N 1
ATOM 3031 C CA . ARG A 1 384 ? 18.431 6.294 -6.863 1.00 90.69 384 ARG A CA 1
ATOM 3032 C C . ARG A 1 384 ? 18.022 7.710 -7.260 1.00 90.69 384 ARG A C 1
ATOM 3034 O O . ARG A 1 384 ? 17.575 7.908 -8.386 1.00 90.69 384 ARG A O 1
ATOM 3041 N N . CYS A 1 385 ? 18.202 8.683 -6.365 1.00 93.44 385 CYS A N 1
ATOM 3042 C CA . CYS A 1 385 ? 17.852 10.070 -6.663 1.00 93.44 385 CYS A CA 1
ATOM 3043 C C . CYS A 1 385 ? 18.758 10.633 -7.766 1.00 93.44 385 CYS A C 1
ATOM 3045 O O . CYS A 1 385 ? 18.274 11.266 -8.695 1.00 93.44 385 CYS A O 1
ATOM 3047 N N . PHE A 1 386 ? 20.062 10.354 -7.748 1.00 94.94 386 PHE A N 1
ATOM 3048 C CA . PHE A 1 386 ? 20.956 10.851 -8.792 1.00 94.94 386 PHE A CA 1
ATOM 3049 C C . PHE A 1 386 ? 20.557 10.296 -10.163 1.00 94.94 386 PHE A C 1
ATOM 3051 O O . PHE A 1 386 ? 20.515 11.045 -11.135 1.00 94.94 386 PHE A O 1
ATOM 3058 N N . ALA A 1 387 ? 20.212 9.010 -10.257 1.00 89.75 387 ALA A N 1
ATOM 3059 C CA . ALA A 1 387 ? 19.739 8.400 -11.499 1.00 89.75 387 ALA A CA 1
ATOM 3060 C C . ALA A 1 387 ? 18.455 9.064 -12.027 1.00 89.75 387 ALA A C 1
ATOM 3062 O O . ALA A 1 387 ? 18.353 9.342 -13.221 1.00 89.75 387 ALA A O 1
ATOM 3063 N N . GLU A 1 388 ? 17.508 9.365 -11.137 1.00 91.31 388 GLU A N 1
ATOM 3064 C CA . GLU A 1 388 ? 16.255 10.047 -11.470 1.00 91.31 388 GLU A CA 1
ATOM 3065 C C . GLU A 1 388 ? 16.506 11.457 -12.025 1.00 91.31 388 GLU A C 1
ATOM 3067 O O . GLU A 1 388 ? 16.054 11.794 -13.121 1.00 91.31 388 GLU A O 1
ATOM 3072 N N . TRP A 1 389 ? 17.298 12.262 -11.315 1.00 92.44 389 TRP A N 1
ATOM 3073 C CA . TRP A 1 389 ? 17.540 13.661 -11.672 1.00 92.44 389 TRP A CA 1
ATOM 3074 C C . TRP A 1 389 ? 18.540 13.837 -12.822 1.00 92.44 389 TRP A C 1
ATOM 3076 O O . TRP A 1 389 ? 18.476 14.819 -13.561 1.00 92.44 389 TRP A O 1
ATOM 3086 N N . SER A 1 390 ? 19.442 12.876 -13.031 1.00 91.25 390 SER A N 1
ATOM 3087 C CA . SER A 1 390 ? 20.430 12.913 -14.120 1.00 91.25 390 SER A CA 1
ATOM 3088 C C . SER A 1 390 ? 19.930 12.308 -15.440 1.00 91.25 390 SER A C 1
ATOM 3090 O O . SER A 1 390 ? 20.593 12.461 -16.475 1.00 91.25 390 SER A O 1
ATOM 3092 N N . ALA A 1 391 ? 18.748 11.672 -15.449 1.00 74.69 391 ALA A N 1
ATOM 3093 C CA . ALA A 1 391 ? 18.150 11.060 -16.639 1.00 74.69 391 ALA A CA 1
ATOM 3094 C C . ALA A 1 391 ? 17.927 12.069 -17.781 1.00 74.69 391 ALA A C 1
ATOM 3096 O O . ALA A 1 391 ? 18.079 11.730 -18.955 1.00 74.69 391 ALA A O 1
ATOM 3097 N N . GLN A 1 392 ? 17.642 13.331 -17.448 1.00 73.44 392 GLN A N 1
ATOM 3098 C CA . GLN A 1 392 ? 17.458 14.402 -18.434 1.00 73.44 392 GLN A CA 1
ATOM 3099 C C . GLN A 1 392 ? 18.789 14.959 -18.980 1.00 73.44 392 GLN A C 1
ATOM 3101 O O . GLN A 1 392 ? 18.803 15.618 -20.018 1.00 73.44 392 GLN A O 1
ATOM 3106 N N . GLY A 1 393 ? 19.913 14.688 -18.306 1.00 63.59 393 GLY A N 1
ATOM 3107 C CA . GLY A 1 393 ? 21.222 15.309 -18.546 1.00 63.59 393 GLY A CA 1
ATOM 3108 C C . GLY A 1 393 ? 22.327 14.363 -19.023 1.00 63.59 393 GLY A C 1
ATOM 3109 O O . GLY A 1 393 ? 23.500 14.704 -18.890 1.00 63.59 393 GLY A O 1
ATOM 3110 N N . ARG A 1 394 ? 21.994 13.177 -19.562 1.00 78.94 394 ARG A N 1
ATOM 3111 C CA . ARG A 1 394 ? 22.965 12.120 -19.942 1.00 78.94 394 ARG A CA 1
ATOM 3112 C C . ARG A 1 394 ? 23.846 11.650 -18.770 1.00 78.94 394 ARG A C 1
ATOM 3114 O O . ARG A 1 394 ? 25.047 11.453 -18.942 1.00 78.94 394 ARG A O 1
ATOM 3121 N N . GLY A 1 395 ? 23.265 11.478 -17.581 1.00 88.12 395 GLY A N 1
ATOM 3122 C CA . GLY A 1 395 ? 24.006 11.009 -16.403 1.00 88.12 395 GLY A CA 1
ATOM 3123 C C . GLY A 1 395 ? 24.788 12.107 -15.674 1.00 88.12 395 GLY A C 1
ATOM 3124 O O . GLY A 1 395 ? 25.679 11.798 -14.887 1.00 88.12 395 GLY A O 1
ATOM 3125 N N . LYS A 1 396 ? 24.460 13.381 -15.926 1.00 95.00 396 LYS A N 1
ATOM 3126 C CA . LYS A 1 396 ? 24.938 14.530 -15.149 1.00 95.00 396 LYS A CA 1
ATOM 3127 C C . LYS A 1 396 ? 23.770 15.324 -14.570 1.00 95.00 396 LYS A C 1
ATOM 3129 O O . LYS A 1 396 ? 22.702 15.390 -15.180 1.00 95.00 396 LYS A O 1
ATOM 3134 N N . LEU A 1 397 ? 23.985 15.933 -13.412 1.00 95.75 397 LEU A N 1
ATOM 3135 C CA . LEU A 1 397 ? 23.001 16.734 -12.685 1.00 95.75 397 LEU A CA 1
ATOM 3136 C C . LEU A 1 397 ? 23.144 18.216 -13.059 1.00 95.75 397 LEU A C 1
ATOM 3138 O O . LEU A 1 397 ? 24.266 18.699 -13.129 1.00 95.75 397 LEU A O 1
ATOM 3142 N N . ARG A 1 398 ? 22.050 18.947 -13.312 1.00 95.19 398 ARG A N 1
ATOM 3143 C CA . ARG A 1 398 ? 22.087 20.390 -13.648 1.00 95.19 398 ARG A CA 1
ATOM 3144 C C . ARG A 1 398 ? 22.118 21.261 -12.393 1.00 95.19 398 ARG A C 1
ATOM 3146 O O . ARG A 1 398 ? 21.525 20.898 -11.381 1.00 95.19 398 ARG A O 1
ATOM 3153 N N . GLU A 1 399 ? 22.702 22.457 -12.498 1.00 95.62 399 GLU A N 1
ATOM 3154 C CA . GLU A 1 399 ? 22.772 23.428 -11.385 1.00 95.62 399 GLU A CA 1
ATOM 3155 C C . GLU A 1 399 ? 21.387 23.748 -10.804 1.00 95.62 399 GLU A C 1
ATOM 3157 O O . GLU A 1 399 ? 21.197 23.770 -9.588 1.00 95.62 399 GLU A O 1
ATOM 3162 N N . ILE A 1 400 ? 20.392 23.935 -11.677 1.00 94.19 400 ILE A N 1
ATOM 3163 C CA . ILE A 1 400 ? 19.020 24.261 -11.269 1.00 94.19 400 ILE A CA 1
ATOM 3164 C C . ILE A 1 400 ? 18.326 23.118 -10.512 1.00 94.19 400 ILE A C 1
ATOM 3166 O O . ILE A 1 400 ? 17.462 23.375 -9.676 1.00 94.19 400 ILE A O 1
ATOM 3170 N N . ASP A 1 401 ? 18.735 21.873 -10.761 1.00 95.44 401 ASP A N 1
ATOM 3171 C CA . ASP A 1 401 ? 18.144 20.677 -10.157 1.00 95.44 401 ASP A CA 1
ATOM 3172 C C . ASP A 1 401 ? 18.841 20.275 -8.854 1.00 95.44 401 ASP A C 1
ATOM 3174 O O . ASP A 1 401 ? 18.276 19.540 -8.046 1.00 95.44 401 ASP A O 1
ATOM 3178 N N . PHE A 1 402 ? 20.059 20.771 -8.619 1.00 96.38 402 PHE A N 1
ATOM 3179 C CA . PHE A 1 402 ? 20.918 20.342 -7.518 1.00 96.38 402 PHE A CA 1
ATOM 3180 C C . PHE A 1 402 ? 20.267 20.465 -6.142 1.00 96.38 402 PHE A C 1
ATOM 3182 O O . PHE A 1 402 ? 20.334 19.547 -5.326 1.00 96.38 402 PHE A O 1
ATOM 3189 N N . ARG A 1 403 ? 19.589 21.587 -5.885 1.00 96.38 403 ARG A N 1
ATOM 3190 C CA . ARG A 1 403 ? 18.912 21.814 -4.604 1.00 96.38 403 ARG A CA 1
ATOM 3191 C C . ARG A 1 403 ? 17.752 20.841 -4.398 1.00 96.38 403 ARG A C 1
ATOM 3193 O O . ARG A 1 403 ? 17.597 20.319 -3.300 1.00 96.38 403 ARG A O 1
ATOM 3200 N N . SER A 1 404 ? 16.944 20.615 -5.430 1.00 95.06 404 SER A N 1
ATOM 3201 C CA . SER A 1 404 ? 15.800 19.698 -5.371 1.00 95.06 404 SER A CA 1
ATOM 3202 C C . SER A 1 404 ? 16.262 18.252 -5.199 1.00 95.06 404 SER A C 1
ATOM 3204 O O . SER A 1 404 ? 15.692 17.514 -4.400 1.00 95.06 404 SER A O 1
ATOM 3206 N N . PHE A 1 405 ? 17.352 17.886 -5.874 1.00 96.12 405 PHE A N 1
ATOM 3207 C CA . PHE A 1 405 ? 18.036 16.612 -5.696 1.00 96.12 405 PHE A CA 1
ATOM 3208 C C . PHE A 1 405 ? 18.488 16.396 -4.240 1.00 96.12 405 PHE A C 1
ATOM 3210 O O . PHE A 1 405 ? 18.146 15.373 -3.646 1.00 96.12 405 PHE A O 1
ATOM 3217 N N . LEU A 1 406 ? 19.191 17.367 -3.638 1.00 95.88 406 LEU A N 1
ATOM 3218 C CA . LEU A 1 406 ? 19.627 17.287 -2.237 1.00 95.88 406 LEU A CA 1
ATOM 3219 C C . LEU A 1 406 ? 18.438 17.226 -1.265 1.00 95.88 406 LEU A C 1
ATOM 3221 O O . LEU A 1 406 ? 18.435 16.428 -0.329 1.00 95.88 406 LEU A O 1
ATOM 3225 N N . LEU A 1 407 ? 17.381 17.994 -1.531 1.00 94.00 407 LEU A N 1
ATOM 3226 C CA . LEU A 1 407 ? 16.160 17.956 -0.731 1.00 94.00 407 LEU A CA 1
ATOM 3227 C C . LEU A 1 407 ? 15.513 16.561 -0.750 1.00 94.00 407 LEU A C 1
ATOM 3229 O O . LEU A 1 407 ? 15.078 16.067 0.289 1.00 94.00 407 LEU A O 1
ATOM 3233 N N . GLN A 1 408 ? 15.493 15.890 -1.906 1.00 91.88 408 GLN A N 1
ATOM 3234 C CA . GLN A 1 408 ? 14.894 14.560 -2.042 1.00 91.88 408 GLN A CA 1
ATOM 3235 C C . GLN A 1 408 ? 15.635 13.477 -1.241 1.00 91.88 408 GLN A C 1
ATOM 3237 O O . GLN A 1 408 ? 14.997 12.547 -0.740 1.00 91.88 408 GLN A O 1
ATOM 3242 N N . ILE A 1 409 ? 16.953 13.614 -1.068 1.00 93.81 409 ILE A N 1
ATOM 3243 C CA . ILE A 1 409 ? 17.770 12.726 -0.220 1.00 93.81 409 ILE A CA 1
ATOM 3244 C C . ILE A 1 409 ? 17.776 13.147 1.262 1.00 93.81 409 ILE A C 1
ATOM 3246 O O . ILE A 1 409 ? 18.503 12.563 2.064 1.00 93.81 409 ILE A O 1
ATOM 3250 N N . GLY A 1 410 ? 16.944 14.124 1.642 1.00 91.69 410 GLY A N 1
ATOM 3251 C CA . GLY A 1 410 ? 16.766 14.580 3.023 1.00 91.69 410 GLY A CA 1
ATOM 3252 C C . GLY A 1 410 ? 17.767 15.644 3.474 1.00 91.69 410 GLY A C 1
ATOM 3253 O O . GLY A 1 410 ? 17.943 15.836 4.674 1.00 91.69 410 GLY A O 1
ATOM 3254 N N . VAL A 1 411 ? 18.434 16.318 2.535 1.00 93.31 411 VAL A N 1
ATOM 3255 C CA . VAL A 1 411 ? 19.393 17.391 2.807 1.00 93.31 411 VAL A CA 1
ATOM 3256 C C . VAL A 1 411 ? 18.763 18.744 2.478 1.00 93.31 411 VAL A C 1
ATOM 3258 O O . VAL A 1 411 ? 18.611 19.127 1.317 1.00 93.31 411 VAL A O 1
ATOM 3261 N N . GLU A 1 412 ? 18.402 19.496 3.515 1.00 91.94 412 GLU A N 1
ATOM 3262 C CA . GLU A 1 412 ? 17.786 20.814 3.371 1.00 91.94 412 GLU A CA 1
ATOM 3263 C C . GLU A 1 412 ? 18.843 21.921 3.298 1.00 91.94 412 GLU A C 1
ATOM 3265 O O . GLU A 1 412 ? 19.539 22.209 4.270 1.00 91.94 412 GLU A O 1
ATOM 3270 N N . LEU A 1 413 ? 18.944 22.581 2.139 1.00 91.75 413 LEU A N 1
ATOM 3271 C CA . LEU A 1 413 ? 19.795 23.755 1.941 1.00 91.75 413 LEU A CA 1
ATOM 3272 C C . LEU A 1 413 ? 18.976 24.958 1.465 1.00 91.75 413 LEU A C 1
ATOM 3274 O O . LEU A 1 413 ? 18.062 24.850 0.632 1.00 91.75 413 LEU A O 1
ATOM 3278 N N . THR A 1 414 ? 19.352 26.148 1.935 1.00 92.94 414 THR A N 1
ATOM 3279 C CA . THR A 1 414 ? 18.857 27.400 1.348 1.00 92.94 414 THR A CA 1
ATOM 3280 C C . THR A 1 414 ? 19.399 27.574 -0.080 1.00 92.94 414 THR A C 1
ATOM 3282 O O . THR A 1 414 ? 20.444 27.016 -0.427 1.00 92.94 414 THR A O 1
ATOM 3285 N N . PRO A 1 415 ? 18.745 28.382 -0.937 1.00 93.62 415 PRO A N 1
ATOM 3286 C CA . PRO A 1 415 ? 19.233 28.627 -2.294 1.00 93.62 415 PRO A CA 1
ATOM 3287 C C . PRO A 1 415 ? 20.667 29.177 -2.355 1.00 93.62 415 PRO A C 1
ATOM 3289 O O . PRO A 1 415 ? 21.406 28.843 -3.276 1.00 93.62 415 PRO A O 1
ATOM 3292 N N . ALA A 1 416 ? 21.071 30.010 -1.389 1.00 91.50 416 ALA A N 1
ATOM 3293 C CA . ALA A 1 416 ? 22.429 30.551 -1.325 1.00 91.50 416 ALA A CA 1
ATOM 3294 C C . ALA A 1 416 ? 23.454 29.465 -0.973 1.00 91.50 416 ALA A C 1
ATOM 3296 O O . ALA A 1 416 ? 24.465 29.335 -1.655 1.00 91.50 416 ALA A O 1
ATOM 3297 N N . GLN A 1 417 ? 23.143 28.638 0.026 1.00 93.12 417 GLN A N 1
ATOM 3298 C CA . GLN A 1 417 ? 23.980 27.514 0.442 1.00 93.12 417 GLN A CA 1
ATOM 3299 C C . GLN A 1 417 ? 24.164 26.484 -0.675 1.00 93.12 417 GLN A C 1
ATOM 3301 O O . GLN A 1 417 ? 25.285 26.059 -0.927 1.00 93.12 417 GLN A O 1
ATOM 3306 N N . ALA A 1 418 ? 23.091 26.136 -1.392 1.00 95.50 418 ALA A N 1
ATOM 3307 C CA . ALA A 1 418 ? 23.166 25.208 -2.519 1.00 95.50 418 ALA A CA 1
ATOM 3308 C C . ALA A 1 418 ? 24.060 25.743 -3.655 1.00 95.50 418 ALA A C 1
ATOM 3310 O O . ALA A 1 418 ? 24.856 24.988 -4.202 1.00 95.50 418 ALA A O 1
ATOM 3311 N N . ARG A 1 419 ? 23.987 27.047 -3.972 1.00 94.06 419 ARG A N 1
ATOM 3312 C CA . ARG A 1 419 ? 24.876 27.683 -4.966 1.00 94.06 419 ARG A CA 1
ATOM 3313 C C . ARG A 1 419 ? 26.334 27.722 -4.515 1.00 94.06 419 ARG A C 1
ATOM 3315 O O . ARG A 1 419 ? 27.224 27.498 -5.331 1.00 94.06 419 ARG A O 1
ATOM 3322 N N . CYS A 1 420 ? 26.579 28.015 -3.236 1.00 93.12 420 CYS A N 1
ATOM 3323 C CA . CYS A 1 420 ? 27.927 27.987 -2.672 1.00 93.12 420 CYS A CA 1
ATOM 3324 C C . CYS A 1 420 ? 28.512 26.576 -2.728 1.00 93.12 420 CYS A C 1
ATOM 3326 O O . CYS A 1 420 ? 29.593 26.410 -3.275 1.00 93.12 420 CYS A O 1
ATOM 3328 N N . LEU A 1 421 ? 27.763 25.571 -2.263 1.00 95.06 421 LEU A N 1
ATOM 3329 C CA . LEU A 1 421 ? 28.184 24.174 -2.317 1.00 95.06 421 LEU A CA 1
ATOM 3330 C C . LEU A 1 421 ? 28.459 23.731 -3.756 1.00 95.06 421 LEU A C 1
ATOM 3332 O O . LEU A 1 421 ? 29.498 23.141 -4.013 1.00 95.06 421 LEU A O 1
ATOM 3336 N N . TRP A 1 422 ? 27.575 24.073 -4.700 1.00 95.44 422 TRP A N 1
ATOM 3337 C CA . TRP A 1 422 ? 27.792 23.802 -6.123 1.00 95.44 422 TRP A CA 1
ATOM 3338 C C . TRP A 1 422 ? 29.101 24.414 -6.623 1.00 95.44 422 TRP A C 1
ATOM 3340 O O . TRP A 1 422 ? 29.876 23.731 -7.276 1.00 95.44 422 TRP A O 1
ATOM 3350 N N . SER A 1 423 ? 29.364 25.682 -6.295 1.00 94.06 423 SER A N 1
ATOM 3351 C CA . SER A 1 423 ? 30.592 26.379 -6.703 1.00 94.06 423 SER A CA 1
ATOM 3352 C C . SER A 1 423 ? 31.858 25.795 -6.069 1.00 94.06 423 SER A C 1
ATOM 3354 O O . SER A 1 423 ? 32.935 25.960 -6.628 1.00 94.06 423 SER A O 1
ATOM 3356 N N . ASP A 1 424 ? 31.738 25.151 -4.906 1.00 93.56 424 ASP A N 1
ATOM 3357 C CA . ASP A 1 424 ? 32.863 24.529 -4.207 1.00 93.56 424 ASP A CA 1
ATOM 3358 C C . ASP A 1 424 ? 33.197 23.134 -4.771 1.00 93.56 424 ASP A C 1
ATOM 3360 O O . ASP A 1 424 ? 34.353 22.716 -4.688 1.00 93.56 424 ASP A O 1
ATOM 3364 N N . VAL A 1 425 ? 32.218 22.415 -5.344 1.00 94.75 425 VAL A N 1
ATOM 3365 C CA . VAL A 1 425 ? 32.429 21.070 -5.920 1.00 94.75 425 VAL A CA 1
ATOM 3366 C C . VAL A 1 425 ? 32.530 21.035 -7.444 1.00 94.75 425 VAL A C 1
ATOM 3368 O O . VAL A 1 425 ? 33.202 20.158 -7.976 1.00 94.75 425 VAL A O 1
ATOM 3371 N N . ALA A 1 426 ? 31.878 21.957 -8.154 1.00 95.25 426 ALA A N 1
ATOM 3372 C CA . ALA A 1 426 ? 31.939 22.041 -9.608 1.00 95.25 426 ALA A CA 1
ATOM 3373 C C . ALA A 1 426 ? 33.199 22.799 -10.037 1.00 95.25 426 ALA A C 1
ATOM 3375 O O . ALA A 1 426 ? 33.508 23.861 -9.496 1.00 95.25 426 ALA A O 1
ATOM 3376 N N . ALA A 1 427 ? 33.896 22.306 -11.062 1.00 90.75 427 ALA A N 1
ATOM 3377 C CA . ALA A 1 427 ? 34.952 23.092 -11.694 1.00 90.75 427 ALA A CA 1
ATOM 3378 C C . ALA A 1 427 ? 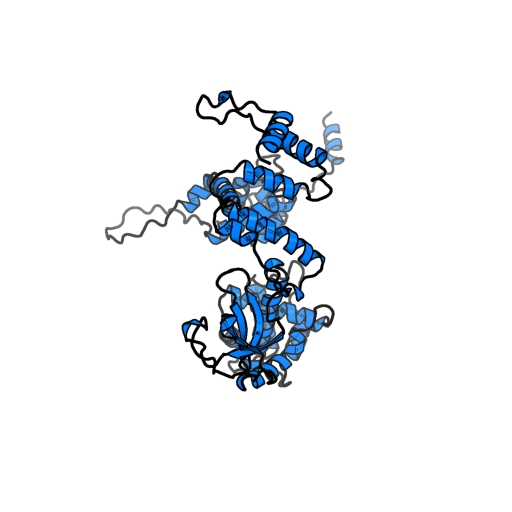34.395 24.412 -12.272 1.00 90.75 427 ALA A C 1
ATOM 3380 O O . ALA A 1 427 ? 33.235 24.492 -12.691 1.00 90.75 427 ALA A O 1
ATOM 3381 N N . GLU A 1 428 ? 35.226 25.459 -12.312 1.00 90.88 428 GLU A N 1
ATOM 3382 C CA . GLU A 1 428 ? 34.814 26.780 -12.798 1.00 90.88 428 GLU A CA 1
ATOM 3383 C C . GLU A 1 428 ? 34.206 26.698 -14.211 1.00 90.88 428 GLU A C 1
ATOM 3385 O O . GLU A 1 428 ? 34.795 26.142 -15.138 1.00 90.88 428 GLU A O 1
ATOM 3390 N N . GLY A 1 429 ? 32.996 27.245 -14.370 1.00 88.56 429 GLY A N 1
ATOM 3391 C CA . GLY A 1 429 ? 32.267 27.257 -15.644 1.00 88.56 429 GLY A CA 1
ATOM 3392 C C . GLY A 1 429 ? 31.476 25.983 -15.970 1.00 88.56 429 GLY A C 1
ATOM 3393 O O . GLY A 1 429 ? 30.880 25.905 -17.045 1.00 88.56 429 GLY A O 1
ATOM 3394 N N . VAL A 1 430 ? 31.424 24.991 -15.074 1.00 91.00 430 VAL A N 1
ATOM 3395 C CA . VAL A 1 430 ? 30.663 23.753 -15.294 1.00 91.00 430 VAL A CA 1
ATOM 3396 C C . VAL A 1 430 ? 29.207 23.892 -14.825 1.00 91.00 430 VAL A C 1
ATOM 3398 O O . VAL A 1 430 ? 28.922 24.112 -13.651 1.00 91.00 430 VAL A O 1
ATOM 3401 N N . CYS A 1 431 ? 28.258 23.703 -15.750 1.00 92.75 431 CYS A N 1
ATOM 3402 C CA . CYS A 1 431 ? 26.811 23.717 -15.465 1.00 92.75 431 CYS A CA 1
ATOM 3403 C C . CYS A 1 431 ? 26.219 22.330 -15.140 1.00 92.75 431 CYS A C 1
ATOM 3405 O O . CYS A 1 431 ? 25.008 22.209 -14.933 1.00 92.75 431 CYS A O 1
ATOM 3407 N N . LEU A 1 432 ? 27.046 21.279 -15.146 1.00 95.38 432 LEU A N 1
ATOM 3408 C CA . LEU A 1 432 ? 26.633 19.884 -14.999 1.00 95.38 432 LEU A CA 1
ATOM 3409 C C . LEU A 1 432 ? 27.573 19.117 -14.060 1.00 95.38 432 LEU A C 1
ATOM 3411 O O . LEU A 1 432 ? 28.720 18.887 -14.433 1.00 95.38 432 LEU A O 1
ATOM 3415 N N . LEU A 1 433 ? 27.073 18.650 -12.917 1.00 96.56 433 LEU A N 1
ATOM 3416 C CA . LEU A 1 433 ? 27.830 17.800 -11.997 1.00 96.56 433 LEU A CA 1
ATOM 3417 C C . LEU A 1 433 ? 27.815 16.337 -12.441 1.00 96.56 433 LEU A C 1
ATOM 3419 O O . LEU A 1 433 ? 26.767 15.769 -12.765 1.00 96.56 433 LEU A O 1
ATOM 3423 N N . SER A 1 434 ? 28.990 15.722 -12.432 1.00 95.31 434 SER A N 1
ATOM 3424 C CA . SER A 1 434 ? 29.160 14.273 -12.494 1.00 95.31 434 SER A CA 1
ATOM 3425 C C . SER A 1 434 ? 28.698 13.595 -11.196 1.00 95.31 434 SER A C 1
ATOM 3427 O O . SER A 1 434 ? 28.393 14.251 -10.199 1.00 95.31 434 SER A O 1
ATOM 3429 N N . TYR A 1 435 ? 28.622 12.262 -11.218 1.00 95.19 435 TYR A N 1
ATOM 3430 C CA . TYR A 1 435 ? 28.248 11.470 -10.045 1.00 95.19 435 TYR A CA 1
ATOM 3431 C C . TYR A 1 435 ? 29.214 11.678 -8.871 1.00 95.19 435 TYR A C 1
ATOM 3433 O O . TYR A 1 435 ? 28.761 11.907 -7.752 1.00 95.19 435 TYR A O 1
ATOM 3441 N N . ASP A 1 436 ? 30.523 11.663 -9.139 1.00 94.94 436 ASP A N 1
ATOM 3442 C CA . ASP A 1 436 ? 31.556 11.793 -8.106 1.00 94.94 436 ASP A CA 1
ATOM 3443 C C . ASP A 1 436 ? 31.521 13.188 -7.457 1.00 94.94 436 ASP A C 1
ATOM 3445 O O . ASP A 1 436 ? 31.494 13.308 -6.236 1.00 94.94 436 ASP A O 1
ATOM 3449 N N . GLU A 1 437 ? 31.381 14.257 -8.249 1.00 95.81 437 GLU A N 1
ATOM 3450 C CA . GLU A 1 437 ? 31.264 15.620 -7.707 1.00 95.81 437 GLU A CA 1
ATOM 3451 C C . GLU A 1 437 ? 29.977 15.807 -6.878 1.00 95.81 437 GLU A C 1
ATOM 3453 O O . GLU A 1 437 ? 29.987 16.470 -5.837 1.00 95.81 437 GLU A O 1
ATOM 3458 N N . ALA A 1 438 ? 28.861 15.195 -7.296 1.00 96.25 438 ALA A N 1
ATOM 3459 C CA . ALA A 1 438 ? 27.623 15.211 -6.519 1.00 96.25 438 ALA A CA 1
ATOM 3460 C C . ALA A 1 438 ? 27.754 14.412 -5.209 1.00 96.25 438 ALA A C 1
ATOM 3462 O O . ALA A 1 438 ? 27.192 14.817 -4.186 1.00 96.25 438 ALA A O 1
ATOM 3463 N N . LEU A 1 439 ? 28.500 13.302 -5.219 1.00 95.56 439 LEU A N 1
ATOM 3464 C CA . LEU A 1 439 ? 28.763 12.483 -4.035 1.00 95.56 439 LEU A CA 1
ATOM 3465 C C . LEU A 1 439 ? 29.681 13.221 -3.054 1.00 95.56 439 LEU A C 1
ATOM 3467 O O . LEU A 1 439 ? 29.441 13.194 -1.845 1.00 95.56 439 LEU A O 1
ATOM 3471 N N . LEU A 1 440 ? 30.679 13.943 -3.567 1.00 94.06 440 LEU A N 1
ATOM 3472 C CA . LEU A 1 440 ? 31.542 14.815 -2.777 1.00 94.06 440 LEU A CA 1
ATOM 3473 C C . LEU A 1 440 ? 30.739 15.934 -2.102 1.00 94.06 440 LEU A C 1
ATOM 3475 O O . LEU A 1 440 ? 30.887 16.151 -0.900 1.00 94.06 440 LEU A O 1
ATOM 3479 N N . ALA A 1 441 ? 29.839 16.592 -2.840 1.00 95.06 441 ALA A N 1
ATOM 3480 C CA . ALA A 1 441 ? 28.923 17.583 -2.274 1.00 95.06 441 ALA A CA 1
ATOM 3481 C C . ALA A 1 441 ? 28.051 16.988 -1.164 1.00 95.06 441 ALA A C 1
ATOM 3483 O O . ALA A 1 441 ? 27.911 17.588 -0.100 1.00 95.06 441 ALA A O 1
ATOM 3484 N N . PHE A 1 442 ? 27.485 15.799 -1.385 1.00 95.12 442 PHE A N 1
ATOM 3485 C CA . PHE A 1 442 ? 26.679 15.120 -0.374 1.00 95.12 442 PHE A CA 1
ATOM 3486 C C . PHE A 1 442 ? 27.484 14.823 0.898 1.00 95.12 442 PHE A C 1
ATOM 3488 O O . PHE A 1 442 ? 27.011 15.100 1.998 1.00 95.12 442 PHE A O 1
ATOM 3495 N N . ARG A 1 443 ? 28.726 14.345 0.767 1.00 92.62 443 ARG A N 1
ATOM 3496 C CA . ARG A 1 443 ? 29.626 14.103 1.908 1.00 92.62 443 ARG A CA 1
ATOM 3497 C C . ARG A 1 443 ? 29.955 15.377 2.678 1.00 92.62 443 ARG A C 1
ATOM 3499 O O . ARG A 1 443 ? 29.829 15.384 3.899 1.00 92.62 443 ARG A O 1
ATOM 3506 N N . GLN A 1 444 ? 30.283 16.464 1.976 1.00 92.44 444 GLN A N 1
ATOM 3507 C CA . GLN A 1 444 ? 30.578 17.756 2.605 1.00 92.44 444 GLN A CA 1
ATOM 3508 C C . GLN A 1 444 ? 29.420 18.269 3.468 1.00 92.44 444 GLN A C 1
ATOM 3510 O O . GLN A 1 444 ? 29.660 18.877 4.509 1.00 92.44 444 GLN A O 1
ATOM 3515 N N . VAL A 1 445 ? 28.171 18.012 3.065 1.00 92.19 445 VAL A N 1
ATOM 3516 C CA . VAL A 1 445 ? 26.999 18.433 3.846 1.00 92.19 445 VAL A CA 1
ATOM 3517 C C . VAL A 1 445 ? 26.771 17.563 5.081 1.00 92.19 445 VAL A C 1
ATOM 3519 O O . VAL A 1 445 ? 26.250 18.043 6.085 1.00 92.19 445 VAL A O 1
ATOM 3522 N N . MET A 1 446 ? 27.166 16.294 5.025 1.00 88.25 446 MET A N 1
ATOM 3523 C CA . MET A 1 446 ? 26.908 15.335 6.095 1.00 88.25 446 MET A CA 1
ATOM 3524 C C . MET A 1 446 ? 28.031 15.256 7.142 1.00 88.25 446 MET A C 1
ATOM 3526 O O . MET A 1 446 ? 27.763 14.901 8.287 1.00 88.25 446 MET A O 1
ATOM 3530 N N . GLU A 1 447 ? 29.272 15.595 6.777 1.00 85.44 447 GLU A N 1
ATOM 3531 C CA . GLU A 1 447 ? 30.447 15.517 7.661 1.00 85.44 447 GLU A CA 1
ATOM 3532 C C . GLU A 1 447 ? 30.502 16.620 8.736 1.00 85.44 447 GLU A C 1
ATOM 3534 O O . GLU A 1 447 ? 31.093 16.409 9.796 1.00 85.44 447 GLU A O 1
ATOM 3539 N N . ALA A 1 448 ? 29.895 17.790 8.513 1.00 67.69 448 ALA A N 1
ATOM 3540 C CA . ALA A 1 448 ? 29.941 18.906 9.461 1.00 67.69 448 ALA A CA 1
ATOM 3541 C C . ALA A 1 448 ? 28.774 19.889 9.249 1.00 67.69 448 ALA A C 1
ATOM 3543 O O . ALA A 1 448 ? 28.243 19.969 8.141 1.00 67.69 448 ALA A O 1
ATOM 3544 N N . PRO A 1 449 ? 28.394 20.710 10.254 1.00 64.69 449 PRO A N 1
ATOM 3545 C CA . PRO A 1 449 ? 27.579 21.893 9.993 1.00 64.69 449 PRO A CA 1
ATOM 3546 C C . PRO A 1 449 ? 28.325 22.759 8.974 1.00 64.69 449 PRO A C 1
ATOM 3548 O O . PRO A 1 449 ? 29.392 23.293 9.277 1.00 64.69 449 PRO A O 1
ATOM 3551 N N . VAL A 1 450 ? 27.798 22.825 7.750 1.00 59.94 450 VAL A N 1
ATOM 3552 C CA . VAL A 1 450 ? 28.501 23.381 6.590 1.00 59.94 450 VAL A CA 1
ATOM 3553 C C . VAL A 1 450 ? 28.975 24.804 6.887 1.00 59.94 450 VAL A C 1
ATOM 3555 O O . VAL A 1 450 ? 28.182 25.745 6.951 1.00 59.94 450 VAL A O 1
ATOM 3558 N N . GLN A 1 451 ? 30.284 24.967 7.074 1.00 55.25 451 GLN A N 1
ATOM 3559 C CA . GLN A 1 451 ? 30.912 26.279 7.152 1.00 55.25 451 GLN A CA 1
ATOM 3560 C C . GLN A 1 451 ? 31.185 26.747 5.725 1.00 55.25 451 GLN A C 1
ATOM 3562 O O . GLN A 1 451 ? 32.202 26.408 5.123 1.00 55.25 451 GLN A O 1
ATOM 3567 N N . PHE A 1 452 ? 30.250 27.507 5.160 1.00 63.28 452 PHE A N 1
ATOM 3568 C CA . PHE A 1 452 ? 30.429 28.099 3.838 1.00 63.28 452 PHE A CA 1
ATOM 3569 C C . PHE A 1 452 ? 31.591 29.095 3.885 1.00 63.28 452 PHE A C 1
ATOM 3571 O O . PHE A 1 452 ? 31.571 30.046 4.667 1.00 63.28 452 PHE A O 1
ATOM 3578 N N . ARG A 1 453 ? 32.602 28.900 3.027 1.00 53.09 453 ARG A N 1
ATOM 3579 C CA . ARG A 1 453 ? 33.779 29.790 2.940 1.00 53.09 453 ARG A CA 1
ATOM 3580 C C . ARG A 1 453 ? 33.415 31.228 2.555 1.00 53.09 453 ARG A C 1
ATOM 3582 O O . ARG A 1 453 ? 34.207 32.141 2.769 1.00 53.09 453 ARG A O 1
ATOM 3589 N N . LYS A 1 454 ? 32.223 31.432 1.990 1.00 56.53 454 LYS A N 1
ATOM 3590 C CA . LYS A 1 454 ? 31.662 32.736 1.632 1.00 56.53 454 LYS A CA 1
ATOM 3591 C C . LYS A 1 454 ? 30.458 33.019 2.529 1.00 56.53 454 LYS A C 1
ATOM 3593 O O . LYS A 1 454 ? 29.574 32.175 2.662 1.00 56.53 454 LYS A O 1
ATOM 3598 N N . ALA A 1 455 ? 30.419 34.205 3.136 1.00 55.94 455 ALA A N 1
ATOM 3599 C CA . ALA A 1 455 ? 29.286 34.624 3.955 1.00 55.94 455 ALA A CA 1
ATOM 3600 C C . ALA A 1 455 ? 27.976 34.568 3.131 1.00 55.94 455 ALA A C 1
ATOM 3602 O O . ALA A 1 455 ? 27.998 34.952 1.958 1.00 55.94 455 ALA A O 1
ATOM 3603 N N . PRO A 1 456 ? 26.828 34.167 3.718 1.00 49.03 456 PRO A N 1
ATOM 3604 C CA . PRO A 1 456 ? 25.544 34.018 3.013 1.00 49.03 456 PRO A CA 1
ATOM 3605 C C . PRO A 1 456 ? 25.065 35.264 2.244 1.00 49.03 456 PRO A C 1
ATOM 3607 O O . PRO A 1 456 ? 24.204 35.157 1.375 1.00 49.03 456 PRO A O 1
ATOM 3610 N N . ALA A 1 457 ? 25.623 36.438 2.553 1.00 48.50 457 ALA A N 1
ATOM 3611 C CA . ALA A 1 457 ? 25.293 37.727 1.951 1.00 48.50 457 ALA A CA 1
ATOM 3612 C C . ALA A 1 457 ? 26.230 38.164 0.801 1.00 48.50 457 ALA A C 1
ATOM 3614 O O . ALA A 1 457 ? 26.050 39.249 0.261 1.00 48.50 457 ALA A O 1
ATOM 3615 N N . ALA A 1 458 ? 27.231 37.363 0.419 1.00 45.44 458 ALA A N 1
ATOM 3616 C CA . ALA A 1 458 ? 28.278 37.787 -0.521 1.00 45.44 458 ALA A CA 1
ATOM 3617 C C . ALA A 1 458 ? 28.032 37.403 -1.996 1.00 45.44 458 ALA A C 1
ATOM 3619 O O . ALA A 1 458 ? 28.941 37.533 -2.812 1.00 45.44 458 ALA A O 1
ATOM 3620 N N . ALA A 1 459 ? 26.842 36.917 -2.364 1.00 40.34 459 ALA A N 1
ATOM 3621 C CA . ALA A 1 459 ? 26.507 36.691 -3.771 1.00 40.34 459 ALA A CA 1
ATOM 3622 C C . ALA A 1 459 ? 25.994 38.006 -4.390 1.00 40.34 459 ALA A C 1
ATOM 3624 O O . ALA A 1 459 ? 24.884 38.418 -4.042 1.00 40.34 459 ALA A O 1
ATOM 3625 N N . PRO A 1 460 ? 26.749 38.679 -5.282 1.00 42.12 460 PRO A N 1
ATOM 3626 C CA . PRO A 1 460 ? 26.216 39.834 -5.992 1.00 42.12 460 PRO A CA 1
ATOM 3627 C C . PRO A 1 460 ? 24.999 39.397 -6.829 1.00 42.12 460 PRO A C 1
ATOM 3629 O O . PRO A 1 460 ? 25.000 38.287 -7.378 1.00 42.12 460 PRO A O 1
ATOM 3632 N N . PRO A 1 461 ? 23.936 40.218 -6.919 1.00 40.75 461 PRO A N 1
ATOM 3633 C CA . PRO A 1 461 ? 22.822 39.937 -7.817 1.00 40.75 461 PRO A CA 1
ATOM 3634 C C . PRO A 1 461 ? 23.360 39.752 -9.243 1.00 40.75 461 PRO A C 1
ATOM 3636 O O . PRO A 1 461 ? 24.281 40.459 -9.646 1.00 40.75 461 PRO A O 1
ATOM 3639 N N . ARG A 1 462 ? 22.816 38.777 -9.992 1.00 39.69 462 ARG A N 1
ATOM 3640 C CA . ARG A 1 462 ? 23.171 38.539 -11.403 1.00 39.69 462 ARG A CA 1
ATOM 3641 C C . ARG A 1 462 ? 23.098 39.872 -12.154 1.00 39.69 462 ARG A C 1
ATOM 3643 O O . ARG A 1 462 ? 21.995 40.357 -12.396 1.00 39.69 462 ARG A O 1
ATOM 3650 N N . GLN A 1 463 ? 24.250 40.433 -12.521 1.00 43.09 463 GLN A N 1
ATOM 3651 C CA . GLN A 1 463 ? 24.300 41.559 -13.444 1.00 43.09 463 GLN A CA 1
ATOM 3652 C C . GLN A 1 463 ? 23.636 41.117 -14.742 1.00 43.09 463 GLN A C 1
ATOM 3654 O O . GLN A 1 463 ? 23.933 40.052 -15.295 1.00 43.09 463 GLN A O 1
ATOM 3659 N N . THR A 1 464 ? 22.666 41.904 -15.187 1.00 40.97 464 THR A N 1
ATOM 3660 C CA . THR A 1 464 ? 22.015 41.650 -16.470 1.00 40.97 464 THR A CA 1
ATOM 3661 C C . THR A 1 464 ? 23.032 41.874 -17.597 1.00 40.97 464 THR A C 1
ATOM 3663 O O . THR A 1 464 ? 23.945 42.685 -17.433 1.00 40.97 464 THR A O 1
ATOM 3666 N N . PRO A 1 465 ? 22.901 41.212 -18.764 1.00 46.81 465 PRO A N 1
ATOM 3667 C CA . PRO A 1 465 ? 23.829 41.393 -19.889 1.00 46.81 465 PRO A CA 1
ATOM 3668 C C . PRO A 1 465 ? 23.998 42.857 -20.338 1.00 46.81 465 PRO A C 1
ATOM 3670 O O . PRO A 1 465 ? 24.983 43.193 -20.988 1.00 46.81 465 PRO A O 1
ATOM 3673 N N . ALA A 1 466 ? 23.057 43.733 -19.970 1.00 51.28 466 ALA A N 1
ATOM 3674 C CA . ALA A 1 466 ? 23.119 45.166 -20.224 1.00 51.28 466 ALA A CA 1
ATOM 3675 C C . ALA A 1 466 ? 24.168 45.906 -19.365 1.00 51.28 466 ALA A C 1
ATOM 3677 O O . ALA A 1 466 ? 24.736 46.887 -19.834 1.00 51.28 466 ALA A O 1
ATOM 3678 N N . GLU A 1 467 ? 24.474 45.442 -18.148 1.00 46.50 467 GLU A N 1
ATOM 3679 C CA . GLU A 1 467 ? 25.459 46.095 -17.266 1.00 46.50 467 GLU A CA 1
ATOM 3680 C C . GLU A 1 467 ? 26.908 45.735 -17.616 1.00 46.50 467 GLU A C 1
ATOM 3682 O O . GLU A 1 467 ? 27.790 46.580 -17.477 1.00 46.50 467 GLU A O 1
ATOM 3687 N N . ALA A 1 468 ? 27.156 44.540 -18.163 1.00 48.47 468 ALA A N 1
ATOM 3688 C CA . ALA A 1 468 ? 28.496 44.118 -18.589 1.00 48.47 468 ALA A CA 1
ATOM 3689 C C . ALA A 1 468 ? 29.030 44.927 -19.793 1.00 48.47 468 ALA A C 1
ATOM 3691 O O . ALA A 1 468 ? 30.239 45.100 -19.943 1.00 48.47 468 ALA A O 1
ATOM 3692 N N . LEU A 1 469 ? 28.140 45.470 -20.632 1.00 52.28 469 LEU A N 1
ATOM 3693 C CA . LEU A 1 469 ? 28.513 46.353 -21.746 1.00 52.28 469 LEU A CA 1
ATOM 3694 C C . LEU A 1 469 ? 28.838 47.785 -21.292 1.00 52.28 469 LEU A C 1
ATOM 3696 O O . LEU A 1 469 ? 29.616 48.465 -21.954 1.00 52.28 469 LEU A O 1
ATOM 3700 N N . ALA A 1 470 ? 28.299 48.237 -20.156 1.00 53.16 470 ALA A N 1
ATOM 3701 C CA . ALA A 1 470 ? 28.571 49.575 -19.632 1.00 53.16 470 ALA A CA 1
ATOM 3702 C C . ALA A 1 470 ? 29.953 49.674 -18.963 1.00 53.16 470 ALA A C 1
ATOM 3704 O O . ALA A 1 470 ? 30.594 50.719 -19.029 1.00 53.16 470 ALA A O 1
ATOM 3705 N N . THR A 1 471 ? 30.447 48.586 -18.363 1.00 50.16 471 THR A N 1
ATOM 3706 C CA . THR A 1 471 ? 31.768 48.575 -17.710 1.00 50.16 471 THR A CA 1
ATOM 3707 C C . THR A 1 471 ? 32.917 48.510 -18.723 1.00 50.16 471 THR A C 1
ATOM 3709 O O . THR A 1 471 ? 33.965 49.098 -18.492 1.00 50.16 471 THR A O 1
ATOM 3712 N N . SER A 1 472 ? 32.697 47.897 -19.894 1.00 48.78 472 SER A N 1
ATOM 3713 C CA . SER A 1 472 ? 33.680 47.850 -20.990 1.00 48.78 472 SER A CA 1
ATOM 3714 C C . SER A 1 472 ? 33.900 49.198 -21.692 1.00 48.78 472 SER A C 1
ATOM 3716 O O . SER A 1 472 ? 34.916 49.359 -22.362 1.00 48.78 472 SER A O 1
ATOM 3718 N N . ALA A 1 473 ? 32.967 50.149 -21.582 1.00 51.91 473 ALA A N 1
ATOM 3719 C CA . ALA A 1 473 ? 33.064 51.457 -22.238 1.00 51.91 473 ALA A CA 1
ATOM 3720 C C . ALA A 1 473 ? 33.735 52.536 -21.366 1.00 51.91 473 ALA A C 1
ATOM 3722 O O . ALA A 1 473 ? 33.937 53.648 -21.837 1.00 51.91 473 ALA A O 1
ATOM 3723 N N . ALA A 1 474 ? 34.060 52.225 -20.106 1.00 50.25 474 ALA A N 1
ATOM 3724 C CA . ALA A 1 474 ? 34.720 53.148 -19.180 1.00 50.25 474 ALA A CA 1
ATOM 3725 C C . ALA A 1 474 ? 36.242 52.915 -19.054 1.00 50.25 474 ALA A C 1
ATOM 3727 O O . ALA A 1 474 ? 36.914 53.676 -18.362 1.00 50.25 474 ALA A O 1
ATOM 3728 N N . GLU A 1 475 ? 36.784 51.882 -19.711 1.00 48.84 475 GLU A N 1
ATOM 3729 C CA . GLU A 1 475 ? 38.223 51.556 -19.738 1.00 48.84 475 GLU A CA 1
ATOM 3730 C C . GLU A 1 475 ? 38.882 51.773 -21.120 1.00 48.84 475 GLU A C 1
ATOM 3732 O O . GLU A 1 475 ? 40.001 51.317 -21.362 1.00 48.84 475 GLU A O 1
ATOM 3737 N N . GLN A 1 476 ? 38.223 52.515 -22.015 1.00 46.72 476 GLN A N 1
ATOM 3738 C CA . GLN A 1 476 ? 38.824 53.151 -23.198 1.00 46.72 476 GLN A CA 1
ATOM 3739 C C . GLN A 1 476 ? 38.571 54.653 -23.134 1.00 46.72 476 GLN A C 1
ATOM 3741 O O . GLN A 1 476 ? 39.457 55.406 -23.600 1.00 46.72 476 GLN A O 1
#

Secondary structure (DSSP, 8-state):
-HHHHHHHHHHH--B--GGG-TTS-TT-B--HHHHHHHHHHTT-TTTTS-HHHHHHHHHHHH--S---HHHHHHTT---GGGSSS-TT-EEEE-TT--GGGEESSS-PPTT--EEEEEEE-S-TT--EEEEE-TTS-EEEEEGGGEEE--S-------THHHHHHHHHHHTTGGGS-TTTS-HHHHHHHHHHHHHHHHHHHHT--HHHHHHHH-SS-SSEE-HHHHHHHHHHHHHTT-----S--PPPPHHHHHHHHHHH-SS--SSEEHHHHHHHHHHHHHHHHHHHHHHSGGGS-GGG--HHHHHHHHHHHHHHHHHHHTT--HHHHHHHHHHHHHHT-HHHHHHHS--------------------------HHHHHHHHHHHHHHHGGGTS-EEHHHHHHHHHHTT----HHHHHHHHHHHSPTT--EE-HHHHHHHHHHHHHSS---SS-TT-------HHHHHHHTTS--

Sequence (476 aa):
FHDKFSYLFDVYRDVSTAFLGDGAPPGGHMTIAAFVRFCIDVQIFPNLIDFNSLLCIFRSAESVGDIFRSDLKQCMVKDPSESKFQPGDVVQLVKNATADSVFGPHEIRVGEPLKVVGIDVSDIDSEAVRVMTTKGKKHWIRLDAVVSADRPFEIRLPRKRQTINESAQKAVWVNKSFEDMCEVEKRSLFILSSFAEYLEKRKLRSKDFFTKFDESSDGTIDADELFQGIVFMCLGGNIRTSITTTLPSKEEVGSLFSLIDHDGGGTIDY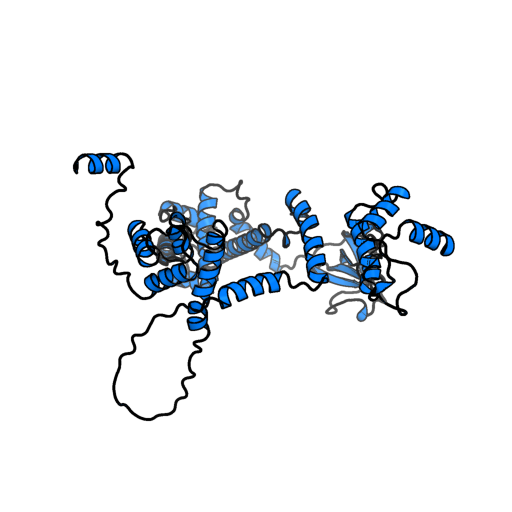AELDTVLKTVTERMARNAKGENIFLKDITEMTPGELAAEKFFVPLFEKLEQKGKKVFATVRSAYSKFYQNSTEEQALVNKAPASRSRAAAPESSSSKSGDFWEPSRRQLEDFQRCFAEWSAQGRGKLREIDFRSFLLQIGVELTPAQARCLWSDVAAEGVCLLSYDEALLAFRQVMEAPVQFRKAPAAAPPRQTPAEALATSAAEQ

Nearest PDB structures (foldseek):
  6mba-assembly1_B  TM=9.260E-01  e=9.373E-03  Rattus norvegicus
  5i0i-assembly1_C  TM=8.719E-01  e=1.286E-02  Homo sapiens
  7mir-assembly1_B  TM=8.849E-01  e=1.764E-02  Homo sapiens
  8glv-assembly1_JC  TM=8.079E-01  e=1.157E-02  Chlamydomonas reinhardtii
  1a2x-assembly1_A  TM=9.090E-01  e=4.321E-02  Oryctolagus cuniculus

Mean predicted aligned error: 18.69 Å

Solvent-accessible surface area (backbone atoms only — not comparable to full-atom values): 28487 Å² total; per-residue (Å²): 111,67,71,65,48,51,54,51,49,60,70,44,37,77,39,79,43,72,88,65,47,96,82,44,76,90,65,44,41,56,47,72,69,36,47,53,48,50,32,40,77,72,52,40,38,77,76,76,39,53,72,67,58,49,52,48,53,51,51,55,68,71,49,80,60,82,86,49,73,69,60,58,46,66,77,61,58,61,62,72,86,77,46,96,65,56,71,70,42,39,26,20,43,40,91,80,52,51,78,86,38,41,67,65,86,88,77,79,55,74,69,45,49,24,35,29,70,41,72,46,52,82,42,91,93,55,43,28,34,31,30,28,41,39,75,70,53,74,41,45,29,36,51,87,30,46,40,84,38,94,55,85,81,63,76,52,74,59,75,77,52,56,62,53,50,55,55,52,60,66,46,43,74,80,70,49,53,82,85,75,43,52,74,65,56,51,53,37,50,52,54,52,47,45,49,44,51,51,29,60,77,68,72,50,51,66,65,63,51,48,65,67,37,24,79,84,68,77,72,42,35,43,66,64,37,53,44,52,46,50,53,56,45,47,75,64,74,65,53,81,55,76,94,71,67,68,82,80,50,74,67,56,45,49,55,37,42,62,73,54,32,81,85,68,76,76,44,37,41,65,68,47,53,44,49,45,48,50,53,47,47,53,46,51,54,48,48,57,32,64,71,36,73,92,64,47,56,81,91,73,48,52,76,68,49,48,53,46,48,69,51,49,51,62,49,49,53,56,38,55,74,65,68,48,50,58,68,58,46,51,51,43,48,51,48,51,60,53,63,66,35,69,69,55,46,59,61,68,69,58,64,80,76,76,83,75,90,73,93,80,85,88,83,83,90,71,84,74,72,86,72,74,73,82,50,71,65,56,51,54,48,45,51,54,51,48,54,64,62,7,64,86,50,84,64,21,35,41,66,88,47,47,55,61,53,38,40,74,69,72,44,86,67,55,76,61,55,42,54,51,49,46,62,75,51,38,63,92,92,58,65,57,39,46,64,66,43,50,50,50,45,52,46,56,58,71,62,42,87,71,77,64,95,60,64,90,83,70,71,75,76,83,74,52,81,72,55,64,59,57,61,64,66,74,80,114

InterPro domains:
  IPR002048 EF-hand domain [PS50222] (201-236)
  IPR002048 EF-hand domain [PS50222] (248-283)
  IPR002048 EF-hand domain [SM00054] (205-233)
  IPR002048 EF-hand domain [SM00054] (252-280)
  IPR002048 EF-hand domain [cd00051] (207-273)
  IPR011992 EF-hand domain pair [SSF47473] (207-445)
  IPR018247 EF-Hand 1, calcium-binding site [PS00018] (214-226)
  IPR018247 EF-Hand 1, calcium-binding site [PS00018] (261-273)
  IPR051581 Calcium-Binding Signalling family [PTHR34524] (205-327)

Radius of gyration: 34.02 Å; Cα contacts (8 Å, |Δi|>4): 431; chains: 1; bounding box: 79×95×87 Å